Protein AF-A0A3M2GE89-F1 (afdb_monomer)

Nearest PDB structures (foldseek):
  7fh6-assembly1_A  TM=8.904E-01  e=8.693E-21  Cylindrospermum licheniforme UTEX B 2014
  7fh7-assembly1_A  TM=8.681E-01  e=4.594E-21  Cylindrospermum licheniforme UTEX B 2014
  7fh8-assembly1_A  TM=8.680E-01  e=1.566E-20  Cylindrospermum licheniforme UTEX B 2014
  7roo-assembly1_A  TM=8.816E-01  e=4.402E-19  Cylindrospermum licheniforme UTEX B 2014
  7ron-assembly1_A  TM=8.781E-01  e=6.846E-19  Cylindrospermum licheniforme UTEX B 2014

Radius of gyration: 25.55 Å; Cα contacts (8 Å, |Δi|>4): 1633; chains: 1; bounding box: 90×55×56 Å

Solvent-accessible surface area (backbone atoms only — not comparable to full-atom values): 26331 Å² total; per-residue (Å²): 119,74,81,54,53,60,58,48,45,51,53,47,48,54,49,46,48,55,54,40,72,73,62,60,84,48,59,68,40,21,20,40,54,48,30,66,31,35,36,41,50,100,89,47,49,34,28,56,34,68,47,98,88,42,38,37,36,38,35,18,32,27,52,30,76,59,48,80,46,32,99,59,22,57,29,67,56,69,61,41,50,70,24,26,19,38,40,39,28,28,42,73,80,41,48,39,75,77,25,14,20,40,51,51,16,59,26,43,18,42,33,43,25,41,36,64,50,100,87,43,36,34,38,40,28,9,30,32,55,23,75,66,42,78,52,33,96,72,24,55,30,73,68,65,72,37,82,15,29,17,39,43,38,32,26,40,76,60,41,41,43,76,80,26,14,20,47,50,60,33,78,22,41,24,35,31,38,18,50,44,72,59,102,73,35,35,38,38,31,12,38,33,48,28,82,66,47,77,53,35,95,72,28,56,27,81,63,71,61,36,67,28,25,12,36,43,40,31,28,37,81,65,37,48,40,79,74,38,18,20,46,50,50,19,64,32,34,18,43,42,28,23,51,37,69,49,101,83,49,29,37,35,37,27,8,22,29,37,23,80,62,42,76,58,32,94,74,24,54,28,78,60,71,61,36,36,52,81,80,45,2,23,16,38,40,38,29,30,40,65,75,40,46,37,78,76,22,12,20,44,52,61,37,62,32,39,17,37,30,48,24,43,40,73,36,94,86,44,36,37,36,38,23,19,38,33,51,32,76,74,43,81,46,32,92,69,21,60,30,60,63,68,64,45,54,69,23,26,28,37,43,37,26,25,40,76,63,36,40,42,77,74,24,15,16,49,51,51,16,55,30,47,27,43,63,33,24,51,41,66,46,94,88,30,40,35,38,38,31,17,19,30,56,28,88,59,44,77,54,33,99,53,18,56,27,84,59,76,55,60,40,28,17,25,38,44,36,32,28,43,75,61,36,46,43,78,76,21,11,17,40,53,52,18,60,29,43,24,40,41,28,28,54,49,78,52,102,87,24,32,35,39,28,22,26,34,52,26,73,58,48,77,53,49,98,65,29,54,28,79,56,63,30,53,66,16,14,26,36,42,36,35,34,35,81,71,44,50,51,43,90,65,38,66,78,66,78,73,52,81,50,72,64,21,53,49,49,53,53,52,58,50,62,69,61,84,68,95,54,84,90,66,29,75,77,69,81,84,54,69,52,72,67,34,56,51,56,54,59,77,73,107

Mean predicted aligned error: 8.49 Å

pLDDT: mean 86.86, std 16.3, range [32.22, 98.88]

Sequence (542 aa):
MLRYQSCALIVAIVLLLQFTAASHAGSMRSTFFGGDGEEWDIALPVEMAIDADGFIYVAGSTNSTNLPTSVTAYDPDFNGGEWDIFLAKFTPDLTQMAAATYLGGSDQDFAYAITIDGAGHVYVTGQTLSADFPVTENSYKNEYSANGDVFITKLDRDLSVVHASTFLGDSGREYASGITWDADYIYLTGNTFSTNFPVTTGAFDEDANGQVDGFVAKLDPDLTQLVQSTFIGGSVYDVPHDLALDAGGNIYLTGQTSSADFPVTAGAYDESYNGGTPFIGDVFVAKMSNDLGALLAATFLGERSDDGAFSVAISGGQGIYITGHTNSFFFPTTDNAYQQGYGGGNQEVFVARFDANLAGLTACTLLGGWDTDLDPDLILTPEADVYVTGGTLSTQFPVTGDGYDPNPNGGYDLFISKFDSLLTTLEASSYFGGSSNESSAAIQVHSQGVYVAGGTMSVNLPTQNRSYDSSLNGATDIFVAKFDAALTRSPYDLNRDGHIDRLDLGLLLIQWNTASENCPECDFNTNGRIDIQDVQMLIEQL

Structure (mmCIF, N/CA/C/O backbone):
data_AF-A0A3M2GE89-F1
#
_entry.id   AF-A0A3M2GE89-F1
#
loop_
_atom_site.group_PDB
_atom_site.id
_atom_site.type_symbol
_atom_site.label_atom_id
_atom_site.label_alt_id
_atom_site.label_comp_id
_atom_site.label_asym_id
_atom_site.label_entity_id
_atom_site.label_seq_id
_atom_site.pdbx_PDB_ins_code
_atom_site.Cartn_x
_atom_site.Cartn_y
_atom_site.Cartn_z
_atom_site.occupancy
_atom_site.B_iso_or_equiv
_atom_site.auth_seq_id
_atom_site.auth_comp_id
_atom_site.auth_asym_id
_atom_site.auth_atom_id
_atom_site.pdbx_PDB_model_num
ATOM 1 N N . MET A 1 1 ? 52.970 -34.747 -0.769 1.00 32.22 1 MET A N 1
ATOM 2 C CA . MET A 1 1 ? 51.535 -34.836 -0.421 1.00 32.22 1 MET A CA 1
ATOM 3 C C . MET A 1 1 ? 51.059 -33.631 0.385 1.00 32.22 1 MET A C 1
ATOM 5 O O . MET A 1 1 ? 50.032 -33.100 0.010 1.00 32.22 1 MET A O 1
ATOM 9 N N . LEU A 1 2 ? 51.817 -33.106 1.362 1.00 32.72 2 LEU A N 1
ATOM 10 C CA . LEU A 1 2 ? 51.493 -31.821 2.021 1.00 32.72 2 LEU A CA 1
ATOM 11 C C . LEU A 1 2 ? 51.591 -30.578 1.097 1.00 32.72 2 LEU A C 1
ATOM 13 O O . LEU A 1 2 ? 50.804 -29.658 1.248 1.00 32.72 2 LEU A O 1
ATOM 17 N N . ARG A 1 3 ? 52.459 -30.601 0.066 1.00 37.41 3 ARG A N 1
ATOM 18 C CA . ARG A 1 3 ? 52.603 -29.544 -0.971 1.00 37.41 3 ARG A CA 1
ATOM 19 C C . ARG A 1 3 ? 51.342 -29.214 -1.783 1.00 37.41 3 ARG A C 1
ATOM 21 O O . ARG A 1 3 ? 51.250 -28.127 -2.329 1.00 37.41 3 ARG A O 1
ATOM 28 N N . TYR A 1 4 ? 50.404 -30.153 -1.899 1.00 39.53 4 TYR A N 1
ATOM 29 C CA . TYR A 1 4 ? 49.188 -29.961 -2.695 1.00 39.53 4 TYR A CA 1
ATOM 30 C C . TYR A 1 4 ? 47.987 -29.554 -1.846 1.00 39.53 4 TYR A C 1
ATOM 32 O O . TYR A 1 4 ? 47.024 -29.053 -2.402 1.00 39.53 4 TYR A O 1
ATOM 40 N N . GLN A 1 5 ? 48.020 -29.739 -0.522 1.00 38.44 5 GLN A N 1
ATOM 41 C CA . GLN A 1 5 ? 46.849 -29.459 0.308 1.00 38.44 5 GLN A CA 1
ATOM 42 C C . GLN A 1 5 ? 46.690 -27.972 0.627 1.00 38.44 5 GLN A C 1
ATOM 44 O O . GLN A 1 5 ? 45.563 -27.506 0.622 1.00 38.44 5 GLN A O 1
ATOM 49 N N . SER A 1 6 ? 47.773 -27.208 0.804 1.00 40.97 6 SER A N 1
ATOM 50 C CA . SER A 1 6 ? 47.673 -25.776 1.139 1.00 40.97 6 SER A CA 1
ATOM 51 C C . SER A 1 6 ? 47.403 -24.883 -0.081 1.00 40.97 6 SER A C 1
ATOM 53 O O . SER A 1 6 ? 46.527 -24.032 -0.021 1.00 40.97 6 SER A O 1
ATOM 55 N N . CYS A 1 7 ? 48.063 -25.119 -1.225 1.00 42.75 7 CYS A N 1
ATOM 56 C CA . CYS A 1 7 ? 47.761 -24.394 -2.472 1.00 42.75 7 CYS A CA 1
ATOM 57 C C . CYS A 1 7 ? 46.400 -24.790 -3.067 1.00 42.75 7 CYS A C 1
ATOM 59 O O . CYS A 1 7 ? 45.688 -23.929 -3.574 1.00 42.75 7 CYS A O 1
ATOM 61 N N . ALA A 1 8 ? 45.991 -26.064 -2.965 1.00 43.44 8 ALA A N 1
ATOM 62 C CA . ALA A 1 8 ? 44.643 -26.461 -3.370 1.00 43.44 8 ALA A CA 1
ATOM 63 C C . ALA A 1 8 ? 43.572 -25.935 -2.411 1.00 43.44 8 ALA A C 1
ATOM 65 O O . ALA A 1 8 ? 42.462 -25.715 -2.863 1.00 43.44 8 ALA A O 1
ATOM 66 N N . LEU A 1 9 ? 43.881 -25.692 -1.130 1.00 45.41 9 LEU A N 1
ATOM 67 C CA . LEU A 1 9 ? 42.964 -25.022 -0.203 1.00 45.41 9 LEU A CA 1
ATOM 68 C C . LEU A 1 9 ? 42.794 -23.541 -0.569 1.00 45.41 9 LEU A C 1
ATOM 70 O O . LEU A 1 9 ? 41.675 -23.056 -0.553 1.00 45.41 9 LEU A O 1
ATOM 74 N N . ILE A 1 10 ? 43.865 -22.848 -0.972 1.00 49.41 10 ILE A N 1
ATOM 75 C CA . ILE A 1 10 ? 43.812 -21.448 -1.434 1.00 49.41 10 ILE A CA 1
ATOM 76 C C . ILE A 1 10 ? 43.021 -21.337 -2.742 1.00 49.41 10 ILE A C 1
ATOM 78 O O . ILE A 1 10 ? 42.088 -20.547 -2.830 1.00 49.41 10 ILE A O 1
ATOM 82 N N . VAL A 1 11 ? 43.328 -22.178 -3.734 1.00 50.56 11 VAL A N 1
ATOM 83 C CA . VAL A 1 11 ? 42.590 -22.221 -5.006 1.00 50.56 11 VAL A CA 1
ATOM 84 C C . VAL A 1 11 ? 41.150 -22.688 -4.790 1.00 50.56 11 VAL A C 1
ATOM 86 O O . VAL A 1 11 ? 40.252 -22.141 -5.412 1.00 50.56 11 VAL A O 1
ATOM 89 N N . ALA A 1 12 ? 40.892 -23.628 -3.874 1.00 47.47 12 ALA A N 1
ATOM 90 C CA . ALA A 1 12 ? 39.538 -24.054 -3.531 1.00 47.47 12 ALA A CA 1
ATOM 91 C C . ALA A 1 12 ? 38.764 -23.005 -2.734 1.00 47.47 12 ALA A C 1
ATOM 93 O O . ALA A 1 12 ? 37.562 -22.958 -2.910 1.00 47.47 12 ALA A O 1
ATOM 94 N N . ILE A 1 13 ? 39.399 -22.171 -1.903 1.00 50.00 13 ILE A N 1
ATOM 95 C CA . ILE A 1 13 ? 38.745 -21.060 -1.192 1.00 50.00 13 ILE A CA 1
ATOM 96 C C . ILE A 1 13 ? 38.470 -19.908 -2.156 1.00 50.00 13 ILE A C 1
ATOM 98 O O . ILE A 1 13 ? 37.375 -19.372 -2.128 1.00 50.00 13 ILE A O 1
ATOM 102 N N . VAL A 1 14 ? 39.398 -19.565 -3.053 1.00 51.03 14 VAL A N 1
ATOM 103 C CA . VAL A 1 14 ? 39.175 -18.542 -4.091 1.00 51.03 14 VAL A CA 1
ATOM 104 C C . VAL A 1 14 ? 38.128 -19.007 -5.105 1.00 51.03 14 VAL A C 1
ATOM 106 O O . VAL A 1 14 ? 37.249 -18.230 -5.459 1.00 51.03 14 VAL A O 1
ATOM 109 N N . LEU A 1 15 ? 38.150 -20.279 -5.520 1.00 47.47 15 LEU A N 1
ATOM 110 C CA . LEU A 1 15 ? 37.096 -20.863 -6.354 1.00 47.47 15 LEU A CA 1
ATOM 111 C C . LEU A 1 15 ? 35.786 -21.018 -5.582 1.00 47.47 15 LEU A C 1
ATOM 113 O O . LEU A 1 15 ? 34.753 -20.717 -6.161 1.00 47.47 15 LEU A O 1
ATOM 117 N N . LEU A 1 16 ? 35.787 -21.423 -4.302 1.00 45.28 16 LEU A N 1
ATOM 118 C CA . LEU A 1 16 ? 34.569 -21.420 -3.484 1.00 45.28 16 LEU A CA 1
ATOM 119 C C . LEU A 1 16 ? 34.024 -20.003 -3.381 1.00 45.28 16 LEU A C 1
ATOM 121 O O . LEU A 1 16 ? 32.835 -19.861 -3.541 1.00 45.28 16 LEU A O 1
ATOM 125 N N . LEU A 1 17 ? 34.852 -18.981 -3.166 1.00 45.59 17 LEU A N 1
ATOM 126 C CA . LEU A 1 17 ? 34.428 -17.586 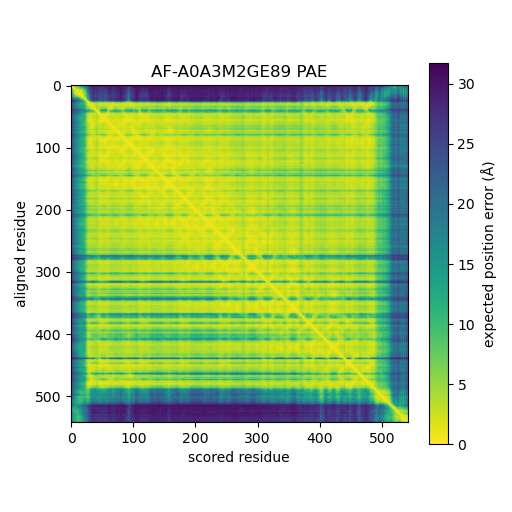-3.037 1.00 45.59 17 LEU A CA 1
ATOM 127 C C . LEU A 1 17 ? 33.963 -16.989 -4.367 1.00 45.59 17 LEU A C 1
ATOM 129 O O . LEU A 1 17 ? 33.016 -16.219 -4.372 1.00 45.59 17 LEU A O 1
ATOM 133 N N . GLN A 1 18 ? 34.551 -17.371 -5.504 1.00 45.62 18 GLN A N 1
ATOM 134 C CA . GLN A 1 18 ? 34.033 -17.005 -6.828 1.00 45.62 18 GLN A CA 1
ATOM 135 C C . GLN A 1 18 ? 32.722 -17.734 -7.155 1.00 45.62 18 GLN A C 1
ATOM 137 O O . GLN A 1 18 ? 31.816 -17.132 -7.728 1.00 45.62 18 GLN A O 1
ATOM 142 N N . PHE A 1 19 ? 32.590 -19.009 -6.771 1.00 42.53 19 PHE A N 1
ATOM 143 C CA . PHE A 1 19 ? 31.347 -19.768 -6.932 1.00 42.53 19 PHE A CA 1
ATOM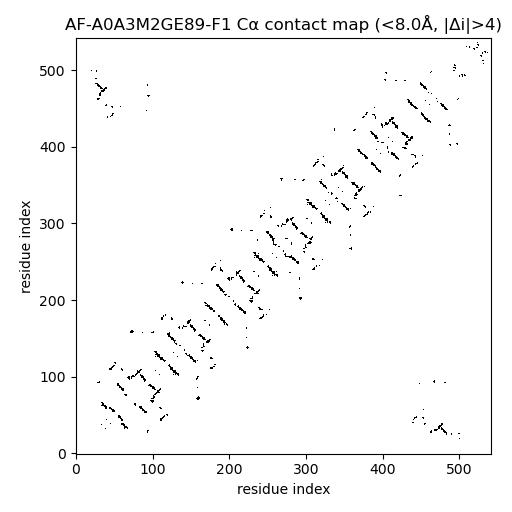 144 C C . PHE A 1 19 ? 30.262 -19.330 -5.944 1.00 42.53 19 PHE A C 1
ATOM 146 O O . PHE A 1 19 ? 29.094 -19.329 -6.314 1.00 42.53 19 PHE A O 1
ATOM 153 N N . THR A 1 20 ? 30.624 -18.922 -4.727 1.00 42.16 20 THR A N 1
ATOM 154 C CA . THR A 1 20 ? 29.681 -18.457 -3.710 1.00 42.16 20 THR A CA 1
ATOM 155 C C . THR A 1 20 ? 29.307 -17.000 -3.946 1.00 42.16 20 THR A C 1
ATOM 157 O O . THR A 1 20 ? 28.127 -16.692 -3.893 1.00 42.16 20 THR A O 1
ATOM 160 N N . ALA A 1 21 ? 30.220 -16.116 -4.365 1.00 39.28 21 ALA A N 1
ATOM 161 C CA . ALA A 1 21 ? 29.870 -14.783 -4.879 1.00 39.28 21 ALA A CA 1
ATOM 162 C C . ALA A 1 21 ? 28.909 -14.853 -6.083 1.00 39.28 21 ALA A C 1
ATOM 164 O O . ALA A 1 21 ? 28.060 -13.983 -6.242 1.00 39.28 21 ALA A O 1
ATOM 165 N N . ALA A 1 22 ? 28.976 -15.918 -6.890 1.00 37.97 22 ALA A N 1
ATOM 166 C CA . ALA A 1 22 ? 27.999 -16.189 -7.944 1.00 37.97 22 ALA A CA 1
ATOM 167 C C . ALA A 1 22 ? 26.684 -16.833 -7.444 1.00 37.97 22 ALA A C 1
ATOM 169 O O . ALA A 1 22 ? 25.723 -16.885 -8.210 1.00 37.97 22 ALA A O 1
ATOM 170 N N . SER A 1 23 ? 26.620 -17.323 -6.198 1.00 38.44 23 SER A N 1
ATOM 171 C CA . SER A 1 23 ? 25.487 -18.082 -5.645 1.00 38.44 23 SER A CA 1
ATOM 172 C C . SER A 1 23 ? 24.908 -17.542 -4.326 1.00 38.44 23 SER A C 1
ATOM 174 O O . SER A 1 23 ? 24.133 -18.255 -3.687 1.00 38.44 23 SER A O 1
ATOM 176 N N . HIS A 1 24 ? 25.266 -16.338 -3.868 1.00 45.66 24 HIS A N 1
ATOM 177 C CA . HIS A 1 24 ? 24.764 -15.828 -2.588 1.00 45.66 24 HIS A CA 1
ATOM 178 C C . HIS A 1 24 ? 23.364 -15.218 -2.718 1.00 45.66 24 HIS A C 1
ATOM 180 O O . HIS A 1 24 ? 23.160 -14.165 -3.318 1.00 45.66 24 HIS A O 1
ATOM 186 N N . ALA A 1 25 ? 22.422 -15.883 -2.052 1.00 39.12 25 ALA A N 1
ATOM 187 C CA . ALA A 1 25 ? 21.067 -15.440 -1.738 1.00 39.12 25 ALA A CA 1
ATOM 188 C C . ALA A 1 25 ? 21.011 -14.430 -0.562 1.00 39.12 25 ALA A C 1
ATOM 190 O O . ALA A 1 25 ? 19.998 -14.351 0.118 1.00 39.12 25 ALA A O 1
ATOM 191 N N . GLY A 1 26 ? 22.102 -13.698 -0.301 1.00 47.75 26 GLY A N 1
ATOM 192 C CA . GLY A 1 26 ? 22.263 -12.789 0.849 1.00 47.75 26 GLY A CA 1
ATOM 193 C C . GLY A 1 26 ? 22.899 -11.449 0.476 1.00 47.75 26 GLY A C 1
ATOM 194 O O . GLY A 1 26 ? 23.694 -10.906 1.231 1.00 47.75 26 GLY A O 1
ATOM 195 N N . SER A 1 27 ? 22.643 -10.970 -0.741 1.00 63.44 27 SER A N 1
ATOM 196 C CA . SER A 1 27 ? 23.017 -9.622 -1.168 1.00 63.44 27 SER A CA 1
ATOM 197 C C . SER A 1 27 ? 21.734 -8.854 -1.397 1.00 63.44 27 SER A C 1
ATOM 199 O O . SER A 1 27 ? 20.874 -9.349 -2.134 1.00 63.44 27 SER A O 1
ATOM 201 N N . MET A 1 28 ? 21.646 -7.654 -0.824 1.00 78.31 28 MET A N 1
ATOM 202 C CA . MET A 1 28 ? 20.650 -6.677 -1.241 1.00 78.31 28 MET A CA 1
ATOM 203 C C . MET A 1 28 ? 20.738 -6.514 -2.764 1.00 78.31 28 MET A C 1
ATOM 205 O O . MET A 1 28 ? 21.836 -6.603 -3.339 1.00 78.31 28 MET A O 1
ATOM 209 N N . ARG A 1 29 ? 19.580 -6.387 -3.415 1.00 85.56 29 ARG A N 1
ATOM 210 C CA . ARG A 1 29 ? 19.465 -6.078 -4.834 1.00 85.56 29 ARG A CA 1
ATOM 211 C C . ARG A 1 29 ? 18.552 -4.898 -5.074 1.00 85.56 29 ARG A C 1
ATOM 213 O O . ARG A 1 29 ? 17.561 -4.801 -4.376 1.00 85.56 29 ARG A O 1
ATOM 220 N N . SER A 1 30 ? 18.812 -4.072 -6.075 1.00 90.69 30 SER A N 1
ATOM 221 C CA . SER A 1 30 ? 17.819 -3.104 -6.534 1.00 90.69 30 SER A CA 1
ATOM 222 C C . SER A 1 30 ? 17.897 -2.856 -8.037 1.00 90.69 30 SER A C 1
ATOM 224 O O . SER A 1 30 ? 18.906 -3.169 -8.673 1.00 90.69 30 SER A O 1
ATOM 226 N N . THR A 1 31 ? 16.812 -2.343 -8.606 1.00 94.12 31 THR A N 1
ATOM 227 C CA . THR A 1 31 ? 16.700 -1.943 -10.010 1.00 94.12 31 THR A CA 1
ATOM 228 C C . THR A 1 31 ? 15.836 -0.700 -10.134 1.00 94.12 31 THR A C 1
ATOM 230 O O . THR A 1 31 ? 14.915 -0.534 -9.340 1.00 94.12 31 THR A O 1
ATOM 233 N N . PHE A 1 32 ? 16.097 0.113 -11.155 1.00 95.44 32 PHE A N 1
ATOM 234 C CA . PHE A 1 32 ? 15.198 1.186 -11.587 1.00 95.44 32 PHE A CA 1
ATOM 235 C C . PHE A 1 32 ? 14.132 0.660 -12.557 1.00 95.44 32 PHE A C 1
ATOM 237 O O . PHE A 1 32 ? 14.298 -0.418 -13.147 1.00 95.44 32 PHE A O 1
ATOM 244 N N . PHE A 1 33 ? 13.061 1.431 -12.728 1.00 95.56 33 PHE A N 1
ATOM 245 C CA . PHE A 1 33 ? 12.126 1.344 -13.845 1.00 95.56 33 PHE A CA 1
ATOM 246 C C . PHE A 1 33 ? 11.490 2.720 -14.086 1.00 95.56 33 PHE A C 1
ATOM 248 O O . PHE A 1 33 ? 10.869 3.278 -13.185 1.00 95.56 33 PHE A O 1
ATOM 255 N N . GLY A 1 34 ? 11.650 3.246 -15.299 1.00 94.56 34 GLY A N 1
ATOM 256 C CA . GLY A 1 34 ? 11.161 4.569 -15.677 1.00 94.56 34 GLY A CA 1
ATOM 257 C C . GLY A 1 34 ? 11.443 4.924 -17.137 1.00 94.56 34 GLY A C 1
ATOM 258 O O . GLY A 1 34 ? 11.989 4.105 -17.888 1.00 94.56 34 GLY A O 1
ATOM 259 N N . GLY A 1 35 ? 10.989 6.108 -17.545 1.00 94.12 35 GLY A N 1
ATOM 260 C CA . GLY A 1 35 ? 10.892 6.583 -18.925 1.00 94.12 35 GLY A CA 1
ATOM 261 C C . GLY A 1 35 ? 11.748 7.815 -19.216 1.00 94.12 35 GLY A C 1
ATOM 262 O O . GLY A 1 35 ? 12.967 7.738 -19.239 1.00 94.12 35 GLY A O 1
ATOM 263 N N . ASP A 1 36 ? 11.157 8.930 -19.631 1.00 92.25 36 ASP A N 1
ATOM 264 C CA . ASP A 1 36 ? 11.840 10.230 -19.743 1.00 92.25 36 ASP A CA 1
ATOM 265 C C . ASP A 1 36 ? 11.191 11.330 -18.897 1.00 92.25 36 ASP A C 1
ATOM 267 O O . ASP A 1 36 ? 11.749 12.428 -18.779 1.00 92.25 36 ASP A O 1
ATOM 271 N N . GLY A 1 37 ? 10.033 11.023 -18.325 1.00 91.88 37 GLY A N 1
ATOM 272 C CA . GLY A 1 37 ? 9.232 11.863 -17.462 1.00 91.88 37 GLY A CA 1
ATOM 273 C C . GLY A 1 37 ? 9.438 11.543 -15.983 1.00 91.88 37 GLY A C 1
ATOM 274 O O . GLY A 1 37 ? 10.569 11.440 -15.498 1.00 91.88 37 GLY A O 1
ATOM 275 N N . GLU A 1 38 ? 8.320 11.498 -15.273 1.00 91.00 38 GLU A N 1
ATOM 276 C CA . GLU A 1 38 ? 8.208 11.211 -13.851 1.00 91.00 38 GLU A CA 1
ATOM 277 C C . GLU A 1 38 ? 7.330 9.970 -13.664 1.00 91.00 38 GLU A C 1
ATOM 279 O O . GLU A 1 38 ? 6.204 9.914 -14.165 1.00 91.00 38 GLU A O 1
ATOM 284 N N . GLU A 1 39 ? 7.840 8.993 -12.918 1.00 89.12 39 GLU A N 1
ATOM 285 C CA . GLU A 1 39 ? 7.106 7.801 -12.456 1.00 89.12 39 GLU A CA 1
ATOM 286 C C . GLU A 1 39 ? 6.792 7.862 -10.957 1.00 89.12 39 GLU A C 1
ATOM 288 O O . GLU A 1 39 ? 6.277 6.908 -10.371 1.00 89.12 39 GLU A O 1
ATOM 293 N N . TRP A 1 40 ? 7.149 8.978 -10.322 1.00 79.44 40 TRP A N 1
ATOM 294 C CA . TRP A 1 40 ? 6.923 9.215 -8.909 1.00 79.44 40 TRP A CA 1
ATOM 295 C C . TRP A 1 40 ? 6.745 10.704 -8.604 1.00 79.44 40 TRP A C 1
ATOM 297 O O . TRP A 1 40 ? 7.541 11.540 -9.042 1.00 79.44 40 TRP A O 1
ATOM 307 N N . ASP A 1 41 ? 5.740 10.984 -7.775 1.00 72.81 41 ASP A N 1
ATOM 308 C CA . ASP A 1 41 ? 5.511 12.228 -7.039 1.00 72.81 41 ASP A CA 1
ATOM 309 C C . ASP A 1 41 ? 5.252 11.832 -5.573 1.00 72.81 41 ASP A C 1
ATOM 311 O O . ASP A 1 41 ? 4.681 10.778 -5.306 1.00 72.81 41 ASP A O 1
ATOM 315 N N . ILE A 1 42 ? 5.633 12.670 -4.608 1.00 63.88 42 ILE A N 1
ATOM 316 C CA . ILE A 1 42 ? 5.380 12.428 -3.178 1.00 63.88 42 ILE A CA 1
ATOM 317 C C . ILE A 1 42 ? 3.888 12.220 -2.855 1.00 63.88 42 ILE A C 1
ATOM 319 O O . ILE A 1 42 ? 3.556 11.601 -1.851 1.00 63.88 42 ILE A O 1
ATOM 323 N N . ALA A 1 43 ? 2.981 12.730 -3.693 1.00 67.75 43 ALA A N 1
ATOM 324 C CA . ALA A 1 43 ? 1.540 12.527 -3.558 1.00 67.75 43 ALA A CA 1
ATOM 325 C C . ALA A 1 43 ? 1.004 11.268 -4.275 1.00 67.75 43 ALA A C 1
ATOM 327 O O . ALA A 1 43 ? -0.192 10.984 -4.168 1.00 67.75 43 ALA A O 1
ATOM 328 N N . LEU A 1 44 ? 1.843 10.543 -5.022 1.00 78.75 44 LEU A N 1
ATOM 329 C CA . LEU A 1 44 ? 1.466 9.389 -5.841 1.00 78.75 44 LEU A CA 1
ATOM 330 C C . LEU A 1 44 ? 2.259 8.148 -5.393 1.00 78.75 44 LEU A C 1
ATOM 332 O O . LEU A 1 44 ? 3.461 8.061 -5.654 1.00 78.75 44 LEU A O 1
ATOM 336 N N . PRO A 1 45 ? 1.614 7.186 -4.710 1.00 84.44 45 PRO A N 1
ATOM 337 C CA . PRO A 1 45 ? 2.308 6.031 -4.165 1.00 84.44 45 PRO A CA 1
ATOM 338 C C . PRO A 1 45 ? 2.738 5.050 -5.261 1.00 84.44 45 PRO A C 1
ATOM 340 O O . PRO A 1 45 ? 2.118 4.946 -6.323 1.00 84.44 45 PRO A O 1
ATOM 343 N N . VAL A 1 46 ? 3.792 4.294 -4.959 1.00 90.94 46 VAL A N 1
ATOM 344 C CA . VAL A 1 46 ? 4.184 3.096 -5.703 1.00 90.94 46 VAL A CA 1
ATOM 345 C C . VAL A 1 46 ? 3.794 1.892 -4.866 1.00 90.94 46 VAL A C 1
ATOM 347 O O . VAL A 1 46 ? 4.321 1.695 -3.775 1.00 90.94 46 VAL A O 1
ATOM 350 N N . GLU A 1 47 ? 2.900 1.071 -5.400 1.00 94.88 47 GLU A N 1
ATOM 351 C CA . GLU A 1 47 ? 2.356 -0.086 -4.697 1.00 94.88 47 GLU A CA 1
ATOM 352 C C . GLU A 1 47 ? 2.877 -1.391 -5.274 1.00 94.88 47 GLU A C 1
ATOM 354 O O . GLU A 1 47 ? 3.211 -1.476 -6.460 1.00 94.88 47 GLU A O 1
ATOM 359 N N . MET A 1 48 ? 2.949 -2.430 -4.441 1.00 96.69 48 MET A N 1
ATOM 360 C CA . MET A 1 48 ? 3.570 -3.696 -4.819 1.00 96.69 48 MET A CA 1
ATOM 361 C C . MET A 1 48 ? 2.808 -4.916 -4.308 1.00 96.69 48 MET A C 1
ATOM 363 O O . MET A 1 48 ? 2.401 -4.986 -3.154 1.00 96.69 48 MET A O 1
ATOM 367 N N . ALA A 1 49 ? 2.737 -5.949 -5.146 1.00 97.62 49 ALA A N 1
ATOM 368 C CA . ALA A 1 49 ? 2.280 -7.279 -4.767 1.00 97.62 49 ALA A CA 1
ATOM 369 C C . ALA A 1 49 ? 3.241 -8.359 -5.285 1.00 97.62 49 ALA A C 1
ATOM 371 O O . ALA A 1 49 ? 3.888 -8.200 -6.323 1.00 97.62 49 ALA A O 1
ATOM 372 N N . ILE A 1 50 ? 3.333 -9.483 -4.570 1.00 97.25 50 ILE A N 1
ATOM 373 C CA . ILE A 1 50 ? 4.175 -10.622 -4.957 1.00 97.25 50 ILE A CA 1
ATOM 374 C C . ILE A 1 50 ? 3.305 -11.858 -5.160 1.00 97.25 50 ILE A C 1
ATOM 376 O O . ILE A 1 50 ? 2.516 -12.226 -4.291 1.00 97.25 50 ILE A O 1
ATOM 380 N N . ASP A 1 51 ? 3.462 -12.520 -6.307 1.00 96.38 51 ASP A N 1
ATOM 381 C CA . ASP A 1 51 ? 2.755 -13.771 -6.572 1.00 96.38 51 ASP A CA 1
ATOM 382 C C . ASP A 1 51 ? 3.428 -14.988 -5.915 1.00 96.38 51 ASP A C 1
ATOM 384 O O . ASP A 1 51 ? 4.551 -14.933 -5.415 1.00 96.38 51 ASP A O 1
ATOM 388 N N . ALA A 1 52 ? 2.744 -16.133 -5.934 1.00 93.94 52 ALA A N 1
ATOM 389 C CA . ALA A 1 52 ? 3.221 -17.354 -5.282 1.00 93.94 52 ALA A CA 1
ATOM 390 C C . ALA A 1 52 ? 4.551 -17.911 -5.840 1.00 93.94 52 ALA A C 1
ATOM 392 O O . ALA A 1 52 ? 5.191 -18.720 -5.167 1.00 93.94 52 ALA A O 1
ATOM 393 N N . ASP A 1 53 ? 4.973 -17.508 -7.047 1.00 94.75 53 ASP A N 1
ATOM 394 C CA . ASP A 1 53 ? 6.275 -17.896 -7.610 1.00 94.75 53 ASP A CA 1
ATOM 395 C C . ASP A 1 53 ? 7.370 -16.846 -7.332 1.00 94.75 53 ASP A C 1
ATOM 397 O O . ASP A 1 53 ? 8.527 -17.030 -7.725 1.00 94.75 53 ASP A O 1
ATOM 401 N N . GLY A 1 54 ? 7.023 -15.764 -6.631 1.00 95.44 54 GLY A N 1
ATOM 402 C CA . GLY A 1 54 ? 7.918 -14.685 -6.238 1.00 95.44 54 GLY A CA 1
ATOM 403 C C . GLY A 1 54 ? 8.082 -13.581 -7.281 1.00 95.44 54 GLY A C 1
ATOM 404 O O . GLY A 1 54 ? 8.985 -12.759 -7.123 1.00 95.44 54 GLY A O 1
ATOM 405 N N . PHE A 1 55 ? 7.290 -13.555 -8.361 1.00 97.62 55 PHE A N 1
ATOM 406 C CA . PHE A 1 55 ? 7.333 -12.409 -9.274 1.00 97.62 55 PHE A CA 1
ATOM 407 C C . PHE A 1 55 ? 6.729 -11.193 -8.589 1.00 97.62 55 PHE A C 1
ATOM 409 O O . PHE A 1 55 ? 5.704 -11.294 -7.914 1.00 97.62 55 PHE A O 1
ATOM 416 N N . ILE A 1 56 ? 7.379 -10.057 -8.798 1.00 98.19 56 ILE A N 1
ATOM 417 C CA . ILE A 1 56 ? 7.024 -8.794 -8.165 1.00 98.19 56 ILE A CA 1
ATOM 418 C C . ILE A 1 56 ? 6.258 -7.955 -9.168 1.00 98.19 56 ILE A C 1
ATOM 420 O O . ILE A 1 56 ? 6.754 -7.754 -10.272 1.00 98.19 56 ILE A O 1
ATOM 424 N N . TYR A 1 57 ? 5.086 -7.470 -8.786 1.00 98.56 57 TYR A N 1
ATOM 425 C CA . TYR A 1 57 ? 4.264 -6.566 -9.576 1.00 98.56 57 TYR A CA 1
ATOM 426 C C . TYR A 1 57 ? 4.250 -5.236 -8.862 1.00 98.56 57 TYR A C 1
ATOM 428 O O . TYR A 1 57 ? 3.976 -5.196 -7.666 1.00 98.56 57 TYR A O 1
ATOM 436 N N . VAL A 1 58 ? 4.539 -4.177 -9.598 1.00 98.00 58 VAL A N 1
ATOM 437 C CA . VAL A 1 58 ? 4.451 -2.806 -9.116 1.00 98.00 58 VAL A CA 1
ATOM 438 C C . VAL A 1 58 ? 3.442 -2.049 -9.956 1.00 98.00 58 VAL A C 1
ATOM 440 O O . VAL A 1 58 ? 3.370 -2.260 -11.172 1.00 98.00 58 VAL A O 1
ATOM 443 N N . ALA A 1 59 ? 2.667 -1.194 -9.305 1.00 97.44 59 ALA A N 1
ATOM 444 C CA . ALA A 1 59 ? 1.769 -0.254 -9.948 1.00 97.44 59 ALA A CA 1
ATOM 445 C C . ALA A 1 59 ? 2.054 1.155 -9.433 1.00 97.44 59 ALA A C 1
ATOM 447 O O . ALA A 1 59 ? 2.338 1.352 -8.253 1.00 97.44 59 ALA A O 1
ATOM 448 N N . GLY A 1 60 ? 1.969 2.122 -10.332 1.00 95.56 60 GLY A N 1
ATOM 449 C CA . GLY A 1 60 ? 2.153 3.532 -10.026 1.00 95.56 60 GLY A CA 1
ATOM 450 C C . GLY A 1 60 ? 1.570 4.388 -11.137 1.00 95.56 60 GLY A C 1
ATOM 451 O O . GLY A 1 60 ? 0.918 3.877 -12.051 1.00 95.56 60 GLY A O 1
ATOM 452 N N . SER A 1 61 ? 1.812 5.690 -11.054 1.00 95.19 61 SER A N 1
ATOM 453 C CA . SER A 1 61 ? 1.349 6.658 -12.049 1.00 95.19 61 SER A CA 1
ATOM 454 C C . SER A 1 61 ? 2.556 7.288 -12.739 1.00 95.19 61 SER A C 1
ATOM 456 O O . SER A 1 61 ? 3.585 7.509 -12.106 1.00 95.19 61 SER A O 1
ATOM 458 N N . THR A 1 62 ? 2.455 7.555 -14.033 1.00 95.56 62 THR A N 1
ATOM 459 C CA . THR A 1 62 ? 3.560 8.039 -14.865 1.00 95.56 62 THR A CA 1
ATOM 460 C C . THR A 1 62 ? 3.089 9.120 -15.826 1.00 95.56 62 THR A C 1
ATOM 462 O O . THR A 1 62 ? 1.979 9.045 -16.349 1.00 95.56 62 THR A O 1
ATOM 465 N N . ASN A 1 63 ? 3.942 10.105 -16.095 1.00 95.00 63 ASN A N 1
ATOM 466 C CA . ASN A 1 63 ? 3.770 11.032 -17.217 1.00 95.00 63 ASN A CA 1
ATOM 467 C C . ASN A 1 63 ? 4.740 10.743 -18.381 1.00 95.00 63 ASN A C 1
ATOM 469 O O . ASN A 1 63 ? 4.754 11.462 -19.387 1.00 95.00 63 ASN A O 1
ATOM 473 N N . SER A 1 64 ? 5.550 9.684 -18.263 1.00 95.81 64 SER A N 1
ATOM 474 C CA . SER A 1 64 ? 6.439 9.231 -19.325 1.00 95.81 64 SER A CA 1
ATOM 475 C C . SER A 1 64 ? 5.645 8.665 -20.485 1.00 95.81 64 SER A C 1
ATOM 477 O O . SER A 1 64 ? 4.772 7.814 -20.329 1.00 95.81 64 SER A O 1
ATOM 479 N N . THR A 1 65 ? 6.042 9.055 -21.693 1.00 95.19 65 THR A N 1
ATOM 480 C CA . THR A 1 65 ? 5.428 8.571 -22.944 1.00 95.19 65 THR A CA 1
ATOM 481 C C . THR A 1 65 ? 6.177 7.392 -23.568 1.00 95.19 65 THR A C 1
ATOM 483 O O . THR A 1 65 ? 5.882 6.972 -24.687 1.00 95.19 65 THR A O 1
ATOM 486 N N . ASN A 1 66 ? 7.204 6.895 -22.881 1.00 95.25 66 ASN A N 1
ATOM 487 C CA . ASN A 1 66 ? 8.208 5.987 -23.421 1.00 95.25 66 ASN A CA 1
ATOM 488 C C . ASN A 1 66 ? 8.669 4.919 -22.409 1.00 95.25 66 ASN A C 1
ATOM 490 O O . ASN A 1 66 ? 9.800 4.436 -22.534 1.00 95.25 66 ASN A O 1
ATOM 494 N N . LEU A 1 67 ? 7.833 4.551 -21.430 1.00 95.94 67 LEU A N 1
ATOM 495 C CA . LEU A 1 67 ? 8.167 3.480 -20.493 1.00 95.94 67 LEU A CA 1
ATOM 496 C C . LEU A 1 67 ? 8.551 2.199 -21.249 1.00 95.94 67 LEU A C 1
ATOM 498 O O . LEU A 1 67 ? 7.976 1.893 -22.302 1.00 95.94 67 LEU A O 1
ATOM 502 N N . PRO A 1 68 ? 9.485 1.395 -20.714 1.00 95.62 68 PRO A N 1
ATOM 503 C CA . PRO A 1 68 ? 9.737 0.067 -21.244 1.00 95.62 68 PRO A CA 1
ATOM 504 C C . PRO A 1 68 ? 8.474 -0.799 -21.120 1.00 95.62 68 PRO A C 1
ATOM 506 O O . PRO A 1 68 ? 8.140 -1.272 -20.039 1.00 95.62 68 PRO A O 1
ATOM 509 N N . THR A 1 69 ? 7.775 -1.037 -22.231 1.00 97.44 69 THR A N 1
ATOM 510 C CA . THR A 1 69 ? 6.603 -1.922 -22.282 1.00 97.44 69 THR A CA 1
ATOM 511 C C . THR A 1 69 ? 6.935 -3.259 -22.932 1.00 97.44 69 THR A C 1
ATOM 513 O O . THR A 1 69 ? 7.890 -3.423 -23.701 1.00 97.44 69 THR A O 1
ATOM 516 N N . SER A 1 70 ? 6.150 -4.276 -22.590 1.00 96.94 70 SER A N 1
ATOM 517 C CA . SER A 1 70 ? 6.299 -5.600 -23.189 1.00 96.94 70 SER A CA 1
ATOM 518 C C . SER A 1 70 ? 5.715 -5.656 -24.591 1.00 96.94 70 SER A C 1
ATOM 520 O O . SER A 1 70 ? 4.726 -5.008 -24.901 1.00 96.94 70 SER A O 1
ATOM 522 N N . VAL A 1 71 ? 6.268 -6.522 -25.445 1.00 96.56 71 VAL A N 1
ATOM 523 C CA . VAL A 1 71 ? 5.742 -6.731 -26.812 1.00 96.56 71 VAL A CA 1
ATOM 524 C C . VAL A 1 71 ? 4.276 -7.188 -26.800 1.00 96.56 71 VAL A C 1
ATOM 526 O O . VAL A 1 71 ? 3.547 -6.963 -27.762 1.00 96.56 71 VAL A O 1
ATOM 529 N N . THR A 1 72 ? 3.863 -7.855 -25.724 1.00 96.88 72 THR A N 1
ATOM 530 C CA . THR A 1 72 ? 2.497 -8.323 -25.482 1.00 96.88 72 THR A CA 1
ATOM 531 C C . THR A 1 72 ? 1.778 -7.494 -24.421 1.00 96.88 72 THR A C 1
ATOM 533 O O . THR A 1 72 ? 0.838 -8.009 -23.833 1.00 96.88 72 THR A O 1
ATOM 536 N N . ALA A 1 73 ? 2.234 -6.273 -24.123 1.00 98.12 73 ALA A N 1
ATOM 537 C CA . ALA A 1 73 ? 1.539 -5.384 -23.196 1.00 98.12 73 ALA A CA 1
ATOM 538 C C . ALA A 1 73 ? 0.064 -5.240 -23.592 1.00 98.12 73 ALA A C 1
ATOM 540 O O . ALA A 1 73 ? -0.251 -5.227 -24.787 1.00 98.12 73 ALA A O 1
ATOM 541 N N . TYR A 1 74 ? -0.816 -5.134 -22.595 1.00 98.62 74 TYR A N 1
ATOM 542 C CA . TYR A 1 74 ? -2.215 -4.782 -22.825 1.00 98.62 74 TYR A CA 1
ATOM 543 C C . TYR A 1 74 ? -2.310 -3.457 -23.591 1.00 98.62 74 TYR A C 1
ATOM 545 O O . TYR A 1 74 ? -2.986 -3.384 -24.618 1.00 98.62 74 TYR A O 1
ATOM 553 N N . ASP A 1 75 ? -1.557 -2.464 -23.124 1.00 98.38 75 ASP A N 1
ATOM 554 C CA . ASP A 1 75 ? -1.386 -1.168 -23.754 1.00 98.38 75 ASP A CA 1
ATOM 555 C C . ASP A 1 75 ? 0.098 -0.759 -23.748 1.00 98.38 75 ASP A C 1
ATOM 557 O O . ASP A 1 75 ? 0.704 -0.605 -22.679 1.00 98.38 75 ASP A O 1
ATOM 561 N N . PRO A 1 76 ? 0.741 -0.648 -24.921 1.00 97.44 76 PRO A N 1
ATOM 562 C CA . PRO A 1 76 ? 2.131 -0.230 -25.004 1.00 97.44 76 PRO A CA 1
ATOM 563 C C . PRO A 1 76 ? 2.318 1.293 -24.954 1.00 97.44 76 PRO A C 1
ATOM 565 O O . PRO A 1 76 ? 3.474 1.716 -24.887 1.00 97.44 76 PRO A O 1
ATOM 568 N N . ASP A 1 77 ? 1.244 2.088 -25.016 1.00 96.81 77 ASP A N 1
ATOM 569 C CA . ASP A 1 77 ? 1.296 3.532 -25.244 1.00 96.81 77 ASP A CA 1
ATOM 570 C C . ASP A 1 77 ? 0.666 4.334 -24.085 1.00 96.81 77 ASP A C 1
ATOM 572 O O . ASP A 1 77 ? -0.263 3.886 -23.421 1.00 96.81 77 ASP A O 1
ATOM 576 N N . PHE A 1 78 ? 1.165 5.555 -23.878 1.00 97.00 78 PHE A N 1
ATOM 577 C CA . PHE A 1 78 ? 0.553 6.561 -23.002 1.00 97.00 78 PHE A CA 1
ATOM 578 C C . PHE A 1 78 ? -0.663 7.197 -23.699 1.00 97.00 78 PHE A C 1
ATOM 580 O O . PHE A 1 78 ? -0.553 7.677 -24.836 1.00 97.00 78 PHE A O 1
ATOM 587 N N . ASN A 1 79 ? -1.813 7.217 -23.031 1.00 96.44 79 ASN A N 1
ATOM 588 C CA . ASN A 1 79 ? -3.126 7.496 -23.611 1.00 96.44 79 ASN A CA 1
ATOM 589 C C . ASN A 1 79 ? -3.569 8.958 -23.519 1.00 96.44 79 ASN A C 1
ATOM 591 O O . ASN A 1 79 ? -4.394 9.399 -24.330 1.00 96.44 79 ASN A O 1
ATOM 595 N N . GLY A 1 80 ? -2.991 9.750 -22.619 1.00 93.50 80 GLY A N 1
ATOM 596 C CA . GLY A 1 80 ? -3.331 11.161 -22.493 1.00 93.50 80 GLY A CA 1
ATOM 597 C C . GLY A 1 80 ? -3.229 11.671 -21.067 1.00 93.50 80 GLY A C 1
ATOM 598 O O . GLY A 1 80 ? -2.495 11.138 -20.253 1.00 93.50 80 GLY A O 1
ATOM 599 N N . GLY A 1 81 ? -3.924 12.773 -20.789 1.00 93.44 81 GLY A N 1
ATOM 600 C CA . GLY A 1 81 ? -3.861 13.395 -19.473 1.00 93.44 81 GLY A CA 1
ATOM 601 C C . GLY A 1 81 ? -2.464 13.882 -19.077 1.00 93.44 81 GLY A C 1
ATOM 602 O O . GLY A 1 81 ? -1.601 14.166 -19.912 1.00 93.44 81 GLY A O 1
ATOM 603 N N . GLU A 1 82 ? -2.296 14.059 -17.769 1.00 93.50 82 GLU A N 1
ATOM 604 C CA . GLU A 1 82 ? -1.003 14.358 -17.143 1.00 93.50 82 GLU A CA 1
ATOM 605 C C . GLU A 1 82 ? -0.339 13.090 -16.603 1.00 93.50 82 GLU A C 1
ATOM 607 O O . GLU A 1 82 ? 0.881 13.014 -16.621 1.00 93.50 82 GLU A O 1
ATOM 612 N N . TRP A 1 83 ? -1.132 12.108 -16.171 1.00 95.69 83 TRP A N 1
ATOM 613 C CA . TRP A 1 83 ? -0.672 10.875 -15.545 1.00 95.69 83 TRP A CA 1
ATOM 614 C C . TRP A 1 83 ? -1.516 9.709 -16.052 1.00 95.69 83 TRP A C 1
ATOM 616 O O . TRP A 1 83 ? -2.739 9.812 -16.017 1.00 95.69 83 TRP A O 1
ATOM 626 N N . ASP A 1 84 ? -0.861 8.632 -16.475 1.00 97.56 84 ASP A N 1
ATOM 627 C CA . ASP A 1 84 ? -1.461 7.318 -16.720 1.00 97.56 84 ASP A CA 1
ATOM 628 C C . ASP A 1 84 ? -0.953 6.327 -15.676 1.00 97.56 84 ASP A C 1
ATOM 630 O O . ASP A 1 84 ? 0.108 6.514 -15.077 1.00 97.56 84 ASP A O 1
ATOM 634 N N . ILE A 1 85 ? -1.652 5.208 -15.511 1.00 98.06 85 ILE A N 1
ATOM 635 C CA . ILE A 1 85 ? -1.162 4.111 -14.681 1.00 98.06 85 ILE A CA 1
ATOM 636 C C . ILE A 1 85 ? -0.142 3.303 -15.479 1.00 98.06 85 ILE A C 1
ATOM 638 O O . ILE A 1 85 ? -0.341 3.007 -16.659 1.00 98.06 85 ILE A O 1
ATOM 642 N N . PHE A 1 86 ? 0.910 2.848 -14.808 1.00 97.94 86 PHE A N 1
ATOM 643 C CA . PHE A 1 86 ? 1.733 1.753 -15.303 1.00 97.94 86 PHE A CA 1
ATOM 644 C C . PHE A 1 86 ? 1.635 0.548 -14.371 1.00 97.94 86 PHE A C 1
ATOM 646 O O . PHE A 1 86 ? 1.478 0.680 -13.157 1.00 97.94 86 PHE A O 1
ATOM 653 N N . LEU A 1 87 ? 1.776 -0.644 -14.947 1.00 98.56 87 LEU A N 1
ATOM 654 C CA . LEU A 1 87 ? 2.075 -1.862 -14.205 1.00 98.56 87 LEU A CA 1
ATOM 655 C C . LEU A 1 87 ? 3.350 -2.476 -14.766 1.00 98.56 87 LEU A C 1
ATOM 657 O O . LEU A 1 87 ? 3.481 -2.614 -15.982 1.00 98.56 87 LEU A O 1
ATOM 661 N N . ALA A 1 88 ? 4.258 -2.902 -13.892 1.00 98.31 88 ALA A N 1
ATOM 662 C CA . ALA A 1 88 ? 5.467 -3.627 -14.268 1.00 98.31 88 ALA A CA 1
ATOM 663 C C . ALA A 1 88 ? 5.642 -4.882 -13.411 1.00 98.31 88 ALA A C 1
ATOM 665 O O . ALA A 1 88 ? 5.318 -4.908 -12.229 1.00 98.31 88 ALA A O 1
ATOM 666 N N . LYS A 1 89 ? 6.165 -5.941 -14.022 1.00 98.44 89 LYS A N 1
ATOM 667 C CA . LYS A 1 89 ? 6.409 -7.246 -13.412 1.00 98.44 89 LYS A CA 1
ATOM 668 C C . LYS A 1 89 ? 7.886 -7.581 -13.517 1.00 98.44 89 LYS A C 1
ATOM 670 O O . LYS A 1 89 ? 8.420 -7.647 -14.623 1.00 98.44 89 LYS A O 1
ATOM 675 N N . PHE A 1 90 ? 8.527 -7.903 -12.403 1.00 98.25 90 PHE A N 1
ATOM 676 C CA . PHE A 1 90 ? 9.942 -8.259 -12.333 1.00 98.25 90 PHE A CA 1
ATOM 677 C C . PHE A 1 90 ? 10.150 -9.706 -11.910 1.00 98.25 90 PHE A C 1
ATOM 679 O O . PHE A 1 90 ? 9.363 -10.290 -11.158 1.00 98.25 90 PHE A O 1
ATOM 686 N N . THR A 1 91 ? 11.250 -10.294 -12.378 1.00 96.88 91 THR A N 1
ATOM 687 C CA . THR A 1 91 ? 11.720 -11.572 -11.845 1.00 96.88 91 THR A CA 1
ATOM 688 C C . THR A 1 91 ? 12.077 -11.432 -10.362 1.00 96.88 91 THR A C 1
ATOM 690 O O . THR A 1 91 ? 12.562 -10.377 -9.946 1.00 96.88 91 THR A O 1
ATOM 693 N N . PRO A 1 92 ? 11.945 -12.504 -9.556 1.00 93.12 92 PRO A N 1
ATOM 694 C CA . PRO A 1 92 ? 12.220 -12.442 -8.118 1.00 93.12 92 PRO A CA 1
ATOM 695 C C . PRO A 1 92 ? 13.642 -12.021 -7.727 1.00 93.12 92 PRO A C 1
ATOM 697 O O . PRO A 1 92 ? 13.947 -11.775 -6.556 1.00 93.12 92 PRO A O 1
ATOM 700 N N . ASP A 1 93 ? 14.558 -12.036 -8.687 1.00 89.94 93 ASP A N 1
ATOM 701 C CA . ASP A 1 93 ? 15.961 -11.696 -8.521 1.00 89.94 93 ASP A CA 1
ATOM 702 C C . ASP A 1 93 ? 16.322 -10.302 -9.066 1.00 89.94 93 ASP A C 1
ATOM 704 O O . ASP A 1 93 ? 17.499 -9.935 -8.997 1.00 89.94 93 ASP A O 1
ATOM 708 N N . LEU A 1 94 ? 15.311 -9.561 -9.549 1.00 93.31 94 LEU A N 1
ATOM 709 C CA . LEU A 1 94 ? 15.350 -8.196 -10.086 1.00 93.31 94 LEU A CA 1
ATOM 710 C C . LEU A 1 94 ? 16.252 -8.009 -11.313 1.00 93.31 94 LEU A C 1
ATOM 712 O O . LEU A 1 94 ? 16.688 -6.900 -11.611 1.00 93.31 94 LEU A O 1
ATOM 716 N N . THR A 1 95 ? 16.550 -9.093 -12.032 1.00 92.69 95 THR A N 1
ATOM 717 C CA . THR A 1 95 ? 17.440 -9.046 -13.203 1.00 92.69 95 THR A CA 1
ATOM 718 C C . THR A 1 95 ? 16.706 -8.799 -14.519 1.00 92.69 95 THR A C 1
ATOM 720 O O . THR A 1 95 ? 17.341 -8.471 -15.522 1.00 92.69 95 THR A O 1
ATOM 723 N N . GLN A 1 96 ? 15.382 -8.981 -14.550 1.00 95.25 96 GLN A N 1
ATOM 724 C CA . GLN A 1 96 ? 14.566 -8.800 -15.748 1.00 95.25 96 GLN A CA 1
ATOM 725 C C . GLN A 1 96 ? 13.198 -8.211 -15.407 1.00 95.25 96 GLN A C 1
ATOM 727 O O . GLN A 1 96 ? 12.532 -8.669 -14.478 1.00 95.25 96 GLN A O 1
ATOM 732 N N . MET A 1 97 ? 12.747 -7.270 -16.234 1.00 97.00 97 MET A N 1
ATOM 733 C CA . MET A 1 97 ? 11.336 -6.933 -16.379 1.00 97.00 97 MET A CA 1
ATOM 734 C C . MET A 1 97 ? 10.679 -7.991 -17.279 1.00 97.00 97 MET A C 1
ATOM 736 O O . MET A 1 97 ? 11.041 -8.147 -18.447 1.00 97.00 97 MET A O 1
ATOM 740 N N . ALA A 1 98 ? 9.760 -8.766 -16.711 1.00 97.75 98 ALA A N 1
ATOM 741 C CA . ALA A 1 98 ? 9.055 -9.859 -17.373 1.00 97.75 98 ALA A CA 1
ATOM 742 C C . ALA A 1 98 ? 7.810 -9.387 -18.137 1.00 97.75 98 ALA A C 1
ATOM 744 O O . ALA A 1 98 ? 7.506 -9.945 -19.190 1.00 97.75 98 ALA A O 1
ATOM 745 N N . ALA A 1 99 ? 7.101 -8.390 -17.604 1.00 98.44 99 ALA A N 1
ATOM 746 C CA . ALA A 1 99 ? 5.955 -7.758 -18.246 1.00 98.44 99 ALA A CA 1
ATOM 747 C C . ALA A 1 99 ? 5.884 -6.273 -17.856 1.00 98.44 99 ALA A C 1
ATOM 749 O O . ALA A 1 99 ? 6.324 -5.925 -16.765 1.00 98.44 99 ALA A O 1
ATOM 750 N N . ALA A 1 100 ? 5.330 -5.417 -18.711 1.00 98.44 100 ALA A N 1
ATOM 751 C CA . ALA A 1 100 ? 4.962 -4.047 -18.358 1.00 98.44 100 ALA A CA 1
ATOM 752 C C . ALA A 1 100 ? 3.964 -3.479 -19.369 1.00 98.44 100 ALA A C 1
ATOM 754 O O . ALA A 1 100 ? 4.060 -3.804 -20.557 1.00 98.44 100 ALA A O 1
ATOM 755 N N . THR A 1 101 ? 3.034 -2.654 -18.895 1.00 98.75 101 THR A N 1
ATOM 756 C CA . THR A 1 101 ? 1.941 -2.054 -19.672 1.00 98.75 101 THR A CA 1
ATOM 757 C C . THR A 1 101 ? 1.544 -0.702 -19.086 1.00 98.75 101 THR A C 1
ATOM 759 O O . THR A 1 101 ? 1.681 -0.497 -17.879 1.00 98.75 101 THR A O 1
ATOM 762 N N . TYR A 1 102 ? 0.995 0.172 -19.925 1.00 98.75 102 TYR A N 1
ATOM 763 C CA . TYR A 1 102 ? 0.163 1.285 -19.480 1.00 98.75 102 TYR A CA 1
ATOM 764 C C . TYR A 1 102 ? -1.270 0.811 -19.198 1.00 98.75 102 TYR A C 1
ATOM 766 O O . TYR A 1 102 ? -1.679 -0.283 -19.615 1.00 98.75 102 TYR A O 1
ATOM 774 N N . LEU A 1 103 ? -2.019 1.633 -18.470 1.00 98.69 103 LEU A N 1
ATOM 775 C CA . LEU A 1 103 ? -3.454 1.524 -18.253 1.00 98.69 103 LEU A CA 1
ATOM 776 C C . LEU A 1 103 ? -4.012 2.938 -18.020 1.00 98.69 103 LEU A C 1
ATOM 778 O O . LEU A 1 103 ? -3.599 3.620 -17.092 1.00 98.69 103 LEU A O 1
ATOM 782 N N . GLY A 1 104 ? -4.960 3.384 -18.835 1.00 98.00 104 GLY A N 1
ATOM 783 C CA . GLY A 1 104 ? -5.499 4.737 -18.710 1.00 98.00 104 GLY A CA 1
ATOM 784 C C . GLY A 1 104 ? -6.399 5.111 -19.876 1.00 98.00 104 GLY A C 1
ATOM 785 O O . GLY A 1 104 ? -6.649 4.297 -20.769 1.00 98.00 104 GLY A O 1
ATOM 786 N N . GLY A 1 105 ? -6.915 6.329 -19.836 1.00 98.00 105 GLY A N 1
ATOM 787 C CA . GLY A 1 105 ? -7.689 6.965 -20.888 1.00 98.00 105 GLY A CA 1
ATOM 788 C C . GLY A 1 105 ? -7.110 8.331 -21.250 1.00 98.00 105 GLY A C 1
ATOM 789 O O . GLY A 1 105 ? -5.905 8.545 -21.261 1.00 98.00 105 GLY A O 1
ATOM 790 N N . SER A 1 106 ? -7.973 9.259 -21.646 1.00 97.50 106 SER A N 1
ATOM 791 C CA . SER A 1 106 ? -7.544 10.546 -22.205 1.00 97.50 106 SER A CA 1
ATOM 792 C C . SER A 1 106 ? -7.262 11.653 -21.176 1.00 97.50 106 SER A C 1
ATOM 794 O O . SER A 1 106 ? -6.753 12.712 -21.567 1.00 97.50 106 SER A O 1
ATOM 796 N N . ASP A 1 107 ? -7.597 11.444 -19.901 1.00 97.50 107 ASP A N 1
ATOM 797 C CA . ASP A 1 107 ? -7.407 12.370 -18.774 1.00 97.50 107 ASP A CA 1
ATOM 798 C C . ASP A 1 107 ? -6.549 11.711 -17.669 1.00 97.50 107 ASP A C 1
ATOM 800 O O . ASP A 1 107 ? -5.884 10.719 -17.922 1.00 97.50 107 ASP A O 1
ATOM 804 N N . GLN A 1 108 ? -6.478 12.292 -16.469 1.00 96.62 108 GLN A N 1
ATOM 805 C CA . GLN A 1 108 ? -5.597 11.798 -15.401 1.00 96.62 108 GLN A CA 1
ATOM 806 C C . GLN A 1 108 ? -6.087 10.490 -14.766 1.00 96.62 108 GLN A C 1
ATOM 808 O O . GLN A 1 108 ? -7.221 10.415 -14.285 1.00 96.62 108 GLN A O 1
ATOM 813 N N . ASP A 1 109 ? -5.189 9.514 -14.664 1.00 97.75 109 ASP A N 1
ATOM 814 C CA . ASP A 1 109 ? -5.426 8.192 -14.101 1.00 97.75 109 ASP A CA 1
ATOM 815 C C . ASP A 1 109 ? -4.319 7.820 -13.104 1.00 97.75 109 ASP A C 1
ATOM 817 O O . ASP A 1 109 ? -3.129 7.867 -13.409 1.00 97.75 109 ASP A O 1
ATOM 821 N N . PHE A 1 110 ? -4.720 7.451 -11.886 1.00 97.00 110 PHE A N 1
ATOM 822 C CA . PHE A 1 110 ? -3.821 7.227 -10.756 1.00 97.00 110 PHE A CA 1
ATOM 823 C C . PHE A 1 110 ? -4.015 5.842 -10.152 1.00 97.00 110 PHE A C 1
ATOM 825 O O . PHE A 1 110 ? -5.132 5.485 -9.772 1.00 97.00 110 PHE A O 1
ATOM 832 N N . ALA A 1 111 ? -2.931 5.082 -9.994 1.00 96.88 111 ALA A N 1
ATOM 833 C CA . ALA A 1 111 ? -2.942 3.836 -9.229 1.00 96.88 111 ALA A CA 1
ATOM 834 C C . ALA A 1 111 ? -2.612 4.107 -7.763 1.00 96.88 111 ALA A C 1
ATOM 836 O O . ALA A 1 111 ? -1.662 4.825 -7.461 1.00 96.88 111 ALA A O 1
ATOM 837 N N . TYR A 1 112 ? -3.391 3.496 -6.870 1.00 96.06 112 TYR A N 1
ATOM 838 C CA . TYR A 1 112 ? -3.229 3.649 -5.424 1.00 96.06 112 TYR A CA 1
ATOM 839 C C . TYR A 1 112 ? -3.141 2.330 -4.666 1.00 96.06 112 TYR A C 1
ATOM 841 O O . TYR A 1 112 ? -2.728 2.361 -3.519 1.00 96.06 112 TYR A O 1
ATOM 849 N N . ALA A 1 113 ? -3.540 1.197 -5.257 1.00 97.25 113 ALA A N 1
ATOM 850 C CA . ALA A 1 113 ? -3.367 -0.111 -4.630 1.00 97.25 113 ALA A CA 1
ATOM 851 C C . ALA A 1 113 ? -3.347 -1.251 -5.660 1.00 97.25 113 ALA A C 1
ATOM 853 O O . ALA A 1 113 ? -4.004 -1.185 -6.707 1.00 97.25 113 ALA A O 1
ATOM 854 N N . ILE A 1 114 ? -2.617 -2.321 -5.337 1.00 98.44 114 ILE A N 1
ATOM 855 C CA . ILE A 1 114 ? -2.499 -3.542 -6.144 1.00 98.44 114 ILE A CA 1
ATOM 856 C C . ILE A 1 114 ? -2.603 -4.790 -5.259 1.00 98.44 114 ILE A C 1
ATOM 858 O O . ILE A 1 114 ? -2.072 -4.839 -4.156 1.00 98.44 114 ILE A O 1
ATOM 862 N N . THR A 1 115 ? -3.256 -5.841 -5.752 1.00 98.19 115 THR A N 1
ATOM 863 C CA . THR A 1 115 ? -3.235 -7.167 -5.119 1.00 98.19 115 THR A CA 1
ATOM 864 C C . THR A 1 115 ? -3.261 -8.285 -6.161 1.00 98.19 115 THR A C 1
ATOM 866 O O . THR A 1 115 ? -3.549 -8.051 -7.336 1.00 98.19 115 THR A O 1
ATOM 869 N N . ILE A 1 116 ? -2.937 -9.513 -5.752 1.00 98.12 116 ILE A N 1
ATOM 870 C CA . ILE A 1 116 ? -2.873 -10.680 -6.641 1.00 98.12 116 ILE A CA 1
ATOM 871 C C . ILE A 1 116 ? -3.658 -11.829 -6.027 1.00 98.12 116 ILE A C 1
ATOM 873 O O . ILE A 1 116 ? -3.354 -12.255 -4.912 1.00 98.12 116 ILE A O 1
ATOM 877 N N . ASP A 1 117 ? -4.635 -12.355 -6.769 1.00 96.62 117 ASP A N 1
ATOM 878 C CA . ASP A 1 117 ? -5.436 -13.483 -6.298 1.00 96.62 117 ASP A CA 1
ATOM 879 C C . ASP A 1 117 ? -4.676 -14.821 -6.328 1.00 96.62 117 ASP A C 1
ATOM 881 O O . ASP A 1 117 ? -3.606 -14.973 -6.920 1.00 96.62 117 ASP A O 1
ATOM 885 N N . GLY A 1 118 ? -5.260 -15.851 -5.712 1.00 93.88 118 GLY A N 1
ATOM 886 C CA . GLY A 1 118 ? -4.668 -17.192 -5.659 1.00 93.88 118 GLY A CA 1
ATOM 887 C C . GLY A 1 118 ? -4.531 -17.890 -7.021 1.00 93.88 118 GLY A C 1
ATOM 888 O O . GLY A 1 118 ? -3.874 -18.929 -7.102 1.00 93.88 118 GLY A O 1
ATOM 889 N N . ALA A 1 119 ? -5.141 -17.353 -8.082 1.00 94.44 119 ALA A N 1
ATOM 890 C CA . ALA A 1 119 ? -4.977 -17.816 -9.458 1.00 94.44 119 ALA A CA 1
ATOM 891 C C . ALA A 1 119 ? -3.905 -17.019 -10.230 1.00 94.44 119 ALA A C 1
ATOM 893 O O . ALA A 1 119 ? -3.529 -17.424 -11.333 1.00 94.44 119 ALA A O 1
ATOM 894 N N . GLY A 1 120 ? -3.373 -15.944 -9.644 1.00 95.81 120 GLY A N 1
ATOM 895 C CA . GLY A 1 120 ? -2.362 -15.076 -10.235 1.00 95.81 120 GLY A CA 1
ATOM 896 C C . GLY A 1 120 ? -2.929 -13.941 -11.088 1.00 95.81 120 GLY A C 1
ATOM 897 O O . GLY A 1 120 ? -2.171 -13.379 -11.877 1.00 95.81 120 GLY A O 1
ATOM 898 N N . HIS A 1 121 ? -4.223 -13.615 -10.978 1.00 97.94 121 HIS A N 1
ATOM 899 C CA . HIS A 1 121 ? -4.751 -12.392 -11.589 1.00 97.94 121 HIS A CA 1
ATOM 900 C C . HIS A 1 121 ? -4.340 -11.182 -10.764 1.00 97.94 121 HIS A C 1
ATOM 902 O O . HIS A 1 121 ? -4.383 -11.218 -9.534 1.00 97.94 121 HIS A O 1
ATOM 908 N N . VAL A 1 122 ? -3.986 -10.110 -11.461 1.00 98.75 122 VAL A N 1
ATOM 909 C CA . VAL A 1 122 ? -3.542 -8.853 -10.864 1.00 98.75 122 VAL A CA 1
ATOM 910 C C . VAL A 1 122 ? -4.731 -7.907 -10.810 1.00 98.75 122 VAL A C 1
ATOM 912 O O . VAL A 1 122 ? -5.331 -7.632 -11.845 1.00 98.75 122 VAL A O 1
ATOM 915 N N . TYR A 1 123 ? -5.073 -7.407 -9.630 1.00 98.81 123 TYR A N 1
ATOM 916 C CA . TYR A 1 123 ? -6.089 -6.374 -9.459 1.00 98.81 123 TYR A CA 1
ATOM 917 C C . TYR A 1 123 ? -5.392 -5.072 -9.105 1.00 98.81 123 TYR A C 1
ATOM 919 O O . TYR A 1 123 ? -4.616 -5.030 -8.156 1.00 98.81 123 TYR A O 1
ATOM 927 N N . VAL A 1 124 ? -5.685 -4.022 -9.860 1.00 98.81 124 VAL A N 1
ATOM 928 C CA . VAL A 1 124 ? -5.222 -2.658 -9.603 1.00 98.81 124 VAL A CA 1
ATOM 929 C C . VAL A 1 124 ? -6.433 -1.747 -9.469 1.00 98.81 124 VAL A C 1
ATOM 931 O O . VAL A 1 124 ? -7.426 -1.906 -10.187 1.00 98.81 124 VAL A O 1
ATOM 934 N N . THR A 1 125 ? -6.357 -0.816 -8.528 1.00 98.69 125 THR A N 1
ATOM 935 C CA . THR A 1 125 ? -7.406 0.163 -8.256 1.00 98.69 125 THR A CA 1
ATOM 936 C C . THR A 1 125 ? -6.796 1.536 -8.009 1.00 98.69 125 THR A C 1
ATOM 938 O O . THR A 1 125 ? -5.609 1.669 -7.693 1.00 98.69 125 THR A O 1
ATOM 941 N N . GLY A 1 126 ? -7.626 2.563 -8.118 1.00 98.06 126 GLY A N 1
ATOM 942 C CA . GLY A 1 126 ? -7.238 3.920 -7.773 1.00 98.06 126 GLY A CA 1
ATOM 943 C C . GLY A 1 126 ? -8.304 4.918 -8.182 1.00 98.06 126 GLY A C 1
ATOM 944 O O . GLY A 1 126 ? -9.478 4.701 -7.883 1.00 98.06 126 GLY A O 1
ATOM 945 N N . GLN A 1 127 ? -7.899 5.995 -8.846 1.00 97.94 127 GLN A N 1
ATOM 946 C CA . GLN A 1 127 ? -8.786 7.038 -9.353 1.00 97.94 127 GLN A CA 1
ATOM 947 C C . GLN A 1 127 ? -8.595 7.219 -10.854 1.00 97.94 127 GLN A C 1
ATOM 949 O O . GLN A 1 127 ? -7.469 7.239 -11.334 1.00 97.94 127 GLN A O 1
ATOM 954 N N . THR A 1 128 ? -9.684 7.435 -11.577 1.00 98.19 128 THR A N 1
ATOM 955 C CA . THR A 1 128 ? -9.651 7.828 -12.986 1.00 98.19 128 THR A CA 1
ATOM 956 C C . THR A 1 128 ? -10.526 9.047 -13.217 1.00 98.19 128 THR A C 1
ATOM 958 O O . THR A 1 128 ? -11.660 9.097 -12.743 1.00 98.19 128 THR A O 1
ATOM 961 N N . LEU A 1 129 ? -10.005 10.046 -13.929 1.00 97.88 129 LEU A N 1
ATOM 962 C CA . LEU A 1 129 ? -10.765 11.191 -14.442 1.00 97.88 129 LEU A CA 1
ATOM 963 C C . LEU A 1 129 ? -11.185 10.974 -15.908 1.00 97.88 129 LEU A C 1
ATOM 965 O O . LEU A 1 129 ? -11.899 11.806 -16.479 1.00 97.88 129 LEU A O 1
ATOM 969 N N . SER A 1 130 ? -10.770 9.853 -16.501 1.00 98.12 130 SER A N 1
ATOM 970 C CA . SER A 1 130 ? -10.954 9.504 -17.903 1.00 98.12 130 SER A CA 1
ATOM 971 C C . SER A 1 130 ? -12.335 8.905 -18.170 1.00 98.12 130 SER A C 1
ATOM 973 O O . SER A 1 130 ? -12.656 7.784 -17.776 1.00 98.12 130 SER A O 1
ATOM 975 N N . ALA A 1 131 ? -13.158 9.617 -18.944 1.00 96.88 131 ALA A N 1
ATOM 976 C CA . ALA A 1 131 ? -14.454 9.096 -19.391 1.00 96.88 131 ALA A CA 1
ATOM 977 C C . ALA A 1 131 ? -14.335 7.904 -20.362 1.00 96.88 131 ALA A C 1
ATOM 979 O O . ALA A 1 131 ? -15.306 7.180 -20.584 1.00 96.88 131 ALA A O 1
ATOM 980 N N . ASP A 1 132 ? -13.161 7.732 -20.964 1.00 97.38 132 ASP A N 1
ATOM 981 C CA . ASP A 1 132 ? -12.787 6.652 -21.872 1.00 97.38 132 ASP A CA 1
ATOM 982 C C . ASP A 1 132 ? -11.824 5.634 -21.241 1.00 97.38 132 ASP A C 1
ATOM 984 O O . ASP A 1 132 ? -11.224 4.847 -21.972 1.00 97.38 132 ASP A O 1
ATOM 988 N N . PHE A 1 133 ? -11.710 5.608 -19.905 1.00 98.31 133 PHE A N 1
ATOM 989 C CA . PHE A 1 133 ? -10.941 4.584 -19.197 1.00 98.31 133 PHE A CA 1
ATOM 990 C C . PHE A 1 133 ? -11.389 3.168 -19.618 1.00 98.31 133 PHE A C 1
ATOM 992 O O . PHE A 1 133 ? -12.593 2.917 -19.772 1.00 98.31 133 PHE A O 1
ATOM 999 N N . PRO A 1 134 ? -10.458 2.216 -19.810 1.00 97.69 134 PRO A N 1
ATOM 1000 C CA . PRO A 1 134 ? -10.783 0.893 -20.325 1.00 97.69 134 PRO A CA 1
ATOM 1001 C C . PRO A 1 134 ? -11.637 0.086 -19.343 1.00 97.69 134 PRO A C 1
ATOM 1003 O O . PRO A 1 134 ? -11.136 -0.449 -18.360 1.00 97.69 134 PRO A O 1
ATOM 1006 N N . VAL A 1 135 ? -12.922 -0.076 -19.668 1.00 97.69 135 VAL A N 1
ATOM 1007 C CA . VAL A 1 135 ? -13.885 -0.909 -18.929 1.00 97.69 135 VAL A CA 1
ATOM 1008 C C . VAL A 1 135 ? -14.431 -2.053 -19.780 1.00 97.69 135 VAL A C 1
ATOM 1010 O O . VAL A 1 135 ? -14.527 -1.972 -21.006 1.00 97.69 135 VAL A O 1
ATOM 1013 N N . THR A 1 136 ? -14.820 -3.148 -19.130 1.00 97.81 136 THR A N 1
ATOM 1014 C CA . THR A 1 136 ? -15.405 -4.313 -19.813 1.00 97.81 136 THR A CA 1
ATOM 1015 C C . THR A 1 136 ? -16.924 -4.194 -19.956 1.00 97.81 136 THR A C 1
ATOM 1017 O O . THR A 1 136 ? -17.596 -3.723 -19.050 1.00 97.81 136 THR A O 1
ATOM 1020 N N . GLU A 1 137 ? -17.496 -4.679 -21.066 1.00 94.00 137 GLU A N 1
ATOM 1021 C CA . GLU A 1 137 ? -18.919 -4.479 -21.420 1.00 94.00 137 GLU A CA 1
ATOM 1022 C C . GLU A 1 137 ? -19.922 -4.933 -20.338 1.00 94.00 137 GLU A C 1
ATOM 1024 O O . GLU A 1 137 ? -20.957 -4.292 -20.164 1.00 94.00 137 GLU A O 1
ATOM 1029 N N . ASN A 1 138 ? -19.616 -6.013 -19.609 1.00 93.00 138 ASN A N 1
ATOM 1030 C CA . ASN A 1 138 ? -20.492 -6.603 -18.585 1.00 93.00 138 ASN A CA 1
ATOM 1031 C C . ASN A 1 138 ? -20.077 -6.251 -17.146 1.00 93.00 138 ASN A C 1
ATOM 1033 O O . ASN A 1 138 ? -20.392 -7.004 -16.225 1.00 93.00 138 ASN A O 1
ATOM 1037 N N . SER A 1 139 ? -19.337 -5.160 -16.958 1.00 97.50 139 SER A N 1
ATOM 1038 C CA . SER A 1 139 ? -18.934 -4.704 -15.632 1.00 97.50 139 SER A CA 1
ATOM 1039 C C . SER A 1 139 ? -20.114 -4.187 -14.802 1.00 97.50 139 SER A C 1
ATOM 1041 O O . SER A 1 139 ? -21.199 -3.920 -15.325 1.00 97.50 139 SER A O 1
ATOM 1043 N N . TYR A 1 140 ? -19.897 -4.028 -13.494 1.00 98.25 140 TYR A N 1
ATOM 1044 C CA . TYR A 1 140 ? -20.868 -3.434 -12.576 1.00 98.25 140 TYR A CA 1
ATOM 1045 C C . TYR A 1 140 ? -21.296 -2.024 -13.020 1.00 98.25 140 TYR A C 1
ATOM 1047 O O . TYR A 1 140 ? -22.490 -1.717 -13.063 1.00 98.25 140 TYR A O 1
ATOM 1055 N N . LYS A 1 141 ? -20.323 -1.182 -13.386 1.00 97.62 141 LYS A N 1
ATOM 1056 C CA . LYS A 1 141 ? -20.517 0.163 -13.936 1.00 97.62 141 LYS A CA 1
ATOM 1057 C C . LYS A 1 141 ? -19.521 0.377 -15.077 1.00 97.62 141 LYS A C 1
ATOM 1059 O O . LYS A 1 141 ? -18.313 0.225 -14.896 1.00 97.62 141 LYS A O 1
ATOM 1064 N N . ASN A 1 142 ? -20.032 0.739 -16.250 1.00 95.44 142 ASN A N 1
ATOM 1065 C CA . ASN A 1 142 ? -19.249 0.941 -17.476 1.00 95.44 142 ASN A CA 1
ATOM 1066 C C . ASN A 1 142 ? -19.306 2.383 -18.008 1.00 95.44 142 ASN A C 1
ATOM 1068 O O . ASN A 1 142 ? -18.809 2.657 -19.096 1.00 95.44 142 ASN A O 1
ATOM 1072 N N . GLU A 1 143 ? -19.907 3.298 -17.252 1.00 94.81 143 GLU A N 1
ATOM 1073 C CA . GLU A 1 143 ? -19.933 4.722 -17.565 1.00 94.81 143 GLU A CA 1
ATOM 1074 C C . GLU A 1 143 ? -19.259 5.482 -16.427 1.00 94.81 143 GLU A C 1
ATOM 1076 O O . GLU A 1 143 ? -19.613 5.299 -15.264 1.00 94.81 143 GLU A O 1
ATOM 1081 N N . TYR A 1 144 ? -18.299 6.331 -16.772 1.00 95.56 144 TYR A N 1
ATOM 1082 C CA . TYR A 1 144 ? -17.729 7.308 -15.855 1.00 95.56 144 TYR A CA 1
ATOM 1083 C C . TYR A 1 144 ? -18.791 8.340 -15.464 1.00 95.56 144 TYR A C 1
ATOM 1085 O O . TYR A 1 144 ? -19.540 8.815 -16.326 1.00 95.56 144 TYR A O 1
ATOM 1093 N N . SER A 1 145 ? -18.850 8.703 -14.183 1.00 92.56 145 SER A N 1
ATOM 1094 C CA . SER A 1 145 ? -19.742 9.766 -13.726 1.00 92.56 145 SER A CA 1
ATOM 1095 C C . SER A 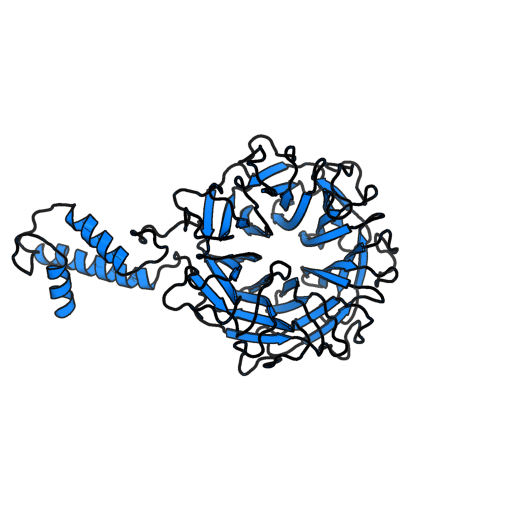1 145 ? -19.121 11.155 -13.935 1.00 92.56 145 SER A C 1
ATOM 1097 O O . SER A 1 145 ? -19.366 11.788 -14.967 1.00 92.56 145 SER A O 1
ATOM 1099 N N . ALA A 1 146 ? -18.375 11.678 -12.956 1.00 89.94 146 ALA A N 1
ATOM 1100 C CA . ALA A 1 146 ? -17.761 13.009 -12.997 1.00 89.94 146 ALA A CA 1
ATOM 1101 C C . ALA A 1 146 ? -16.732 13.183 -11.868 1.00 89.94 146 ALA A C 1
ATOM 1103 O O . ALA A 1 146 ? -16.804 12.496 -10.869 1.00 89.94 146 ALA A O 1
ATOM 1104 N N . ASN A 1 147 ? -15.839 14.178 -11.973 1.00 92.31 147 ASN A N 1
ATOM 1105 C CA . ASN A 1 147 ? -14.877 14.591 -10.925 1.00 92.31 147 ASN A CA 1
ATOM 1106 C C . ASN A 1 147 ? -13.848 13.533 -10.464 1.00 92.31 147 ASN A C 1
ATOM 1108 O O . ASN A 1 147 ? -12.954 13.865 -9.681 1.00 92.31 147 ASN A O 1
ATOM 1112 N N . GLY A 1 148 ? -13.935 12.319 -10.996 1.00 95.94 148 GLY A N 1
ATOM 1113 C CA . GLY A 1 148 ? -13.013 11.215 -10.813 1.00 95.94 148 GLY A CA 1
ATOM 1114 C C . GLY A 1 148 ? -13.677 10.066 -10.060 1.00 95.94 148 GLY A C 1
ATOM 1115 O O . GLY A 1 148 ? -14.068 10.262 -8.915 1.00 95.94 148 GLY A O 1
ATOM 1116 N N . ASP A 1 149 ? -13.749 8.889 -10.678 1.00 97.75 149 ASP A N 1
ATOM 1117 C CA . ASP A 1 149 ? -14.355 7.683 -10.102 1.00 97.75 149 ASP A CA 1
ATOM 1118 C C . ASP A 1 149 ? -13.249 6.710 -9.660 1.00 97.75 149 ASP A C 1
ATOM 1120 O O . ASP A 1 149 ? -12.121 6.747 -10.166 1.00 97.75 149 ASP A O 1
ATOM 1124 N N . VAL A 1 150 ? -13.586 5.768 -8.778 1.00 98.56 150 VAL A N 1
ATOM 1125 C CA . VAL A 1 150 ? -12.751 4.579 -8.573 1.00 98.56 150 VAL A CA 1
ATOM 1126 C C . VAL A 1 150 ? -12.826 3.719 -9.826 1.00 98.56 150 VAL A C 1
ATOM 1128 O O . VAL A 1 150 ? -13.920 3.450 -10.320 1.00 98.56 150 VAL A O 1
ATOM 1131 N N . PHE A 1 151 ? -11.689 3.220 -10.301 1.00 98.69 151 PHE A N 1
ATOM 1132 C CA . PHE A 1 151 ? -11.658 2.071 -11.206 1.00 98.69 151 PHE A CA 1
ATOM 1133 C C . PHE A 1 151 ? -11.154 0.842 -10.460 1.00 98.69 151 PHE A C 1
ATOM 1135 O O . PHE A 1 151 ? -10.332 0.961 -9.556 1.00 98.69 151 PHE A O 1
ATOM 1142 N N . ILE A 1 152 ? -11.584 -0.338 -10.895 1.00 98.75 152 ILE A N 1
ATOM 1143 C CA . ILE A 1 152 ? -10.976 -1.614 -10.521 1.00 98.75 152 ILE A CA 1
ATOM 1144 C C . ILE A 1 152 ? -10.725 -2.385 -11.805 1.00 98.75 152 ILE A C 1
ATOM 1146 O O . ILE A 1 152 ? -11.673 -2.652 -12.542 1.00 98.75 152 ILE A O 1
ATOM 1150 N N . THR A 1 153 ? -9.476 -2.770 -12.058 1.00 98.88 153 THR A N 1
ATOM 1151 C CA . THR A 1 153 ? -9.079 -3.530 -13.249 1.00 98.88 153 THR A CA 1
ATOM 1152 C C . THR A 1 153 ? -8.399 -4.829 -12.843 1.00 98.88 153 THR A C 1
ATOM 1154 O O . THR A 1 153 ? -7.419 -4.826 -12.103 1.00 98.88 153 THR A O 1
ATOM 1157 N N . LYS A 1 154 ? -8.903 -5.944 -13.373 1.00 98.75 154 LYS A N 1
ATOM 1158 C CA . LYS A 1 154 ? -8.332 -7.287 -13.267 1.00 98.75 154 LYS A CA 1
ATOM 1159 C C . LYS A 1 154 ? -7.577 -7.625 -14.546 1.00 98.75 154 LYS A C 1
ATOM 1161 O O . LYS A 1 154 ? -8.194 -7.758 -15.606 1.00 98.75 154 LYS A O 1
ATOM 1166 N N . LEU A 1 155 ? -6.272 -7.830 -14.442 1.00 98.81 155 LEU A N 1
ATOM 1167 C CA . LEU A 1 155 ? -5.405 -8.279 -15.525 1.00 98.81 155 LEU A CA 1
ATOM 1168 C C . LEU A 1 155 ? -4.983 -9.737 -15.343 1.00 98.81 155 LEU A C 1
ATOM 1170 O O . LEU A 1 155 ? -5.019 -10.305 -14.247 1.00 98.81 155 LEU A O 1
ATOM 1174 N N . ASP A 1 156 ? -4.575 -10.353 -16.444 1.00 98.38 156 ASP A N 1
ATOM 1175 C CA . ASP A 1 156 ? -3.849 -11.611 -16.411 1.00 98.38 156 ASP A CA 1
ATOM 1176 C C . ASP A 1 156 ? -2.442 -11.439 -15.818 1.00 98.38 156 ASP A C 1
ATOM 1178 O O . ASP A 1 156 ? -1.907 -10.342 -15.642 1.00 98.38 156 ASP A O 1
ATOM 1182 N N . ARG A 1 157 ? -1.813 -12.575 -15.529 1.00 97.19 157 ARG A N 1
ATOM 1183 C CA . ARG A 1 157 ? -0.494 -12.629 -14.899 1.00 97.19 157 ARG A CA 1
ATOM 1184 C C . ARG A 1 157 ? 0.622 -11.995 -15.740 1.00 97.19 157 ARG A C 1
ATOM 1186 O O . ARG A 1 157 ? 1.679 -11.656 -15.208 1.00 97.19 157 ARG A O 1
ATOM 1193 N N . ASP A 1 158 ? 0.426 -11.891 -17.048 1.00 97.62 158 ASP A N 1
ATOM 1194 C CA . ASP A 1 158 ? 1.419 -11.364 -17.986 1.00 97.62 158 ASP A CA 1
ATOM 1195 C C . ASP A 1 158 ? 1.124 -9.918 -18.412 1.00 97.62 158 ASP A C 1
ATOM 1197 O O . ASP A 1 158 ? 1.813 -9.398 -19.288 1.00 97.62 158 ASP A O 1
ATOM 1201 N N . LEU A 1 159 ? 0.146 -9.259 -17.769 1.00 98.62 159 LEU A N 1
ATOM 1202 C CA . LEU A 1 159 ? -0.243 -7.867 -18.025 1.00 98.62 159 LEU A CA 1
ATOM 1203 C C . LEU A 1 159 ? -0.583 -7.604 -19.506 1.00 98.62 159 LEU A C 1
ATOM 1205 O O . LEU A 1 159 ? -0.314 -6.532 -20.047 1.00 98.62 159 LEU A O 1
ATOM 1209 N N . SER A 1 160 ? -1.138 -8.616 -20.171 1.00 98.44 160 SER A N 1
ATOM 1210 C CA . SER A 1 160 ? -1.441 -8.647 -21.603 1.00 98.44 160 SER A CA 1
ATOM 1211 C C . SER A 1 160 ? -2.935 -8.581 -21.904 1.00 98.44 160 SER A C 1
ATOM 1213 O O . SER A 1 160 ? -3.340 -8.211 -23.008 1.00 98.44 160 SER A O 1
ATOM 1215 N N . VAL A 1 161 ? -3.774 -8.941 -20.931 1.00 98.44 161 VAL A N 1
ATOM 1216 C CA . VAL A 1 161 ? -5.227 -9.007 -21.083 1.00 98.44 161 VAL A CA 1
ATOM 1217 C C . VAL A 1 161 ? -5.907 -8.435 -19.848 1.00 98.44 161 VAL A C 1
ATOM 1219 O O . VAL A 1 161 ? -5.730 -8.941 -18.743 1.00 98.44 161 VAL A O 1
ATOM 1222 N N . VAL A 1 162 ? -6.774 -7.443 -20.053 1.00 98.56 162 VAL A N 1
ATOM 1223 C CA . VAL A 1 162 ? -7.786 -7.047 -19.067 1.00 98.56 162 VAL A CA 1
ATOM 1224 C C . VAL A 1 162 ? -8.943 -8.048 -19.120 1.00 98.56 162 VAL A C 1
ATOM 1226 O O . VAL A 1 162 ? -9.625 -8.184 -20.138 1.00 98.56 162 VAL A O 1
ATOM 1229 N N . HIS A 1 163 ? -9.157 -8.773 -18.023 1.00 98.31 163 HIS A N 1
ATOM 1230 C CA . HIS A 1 163 ? -10.239 -9.749 -17.877 1.00 98.31 163 HIS A CA 1
ATOM 1231 C C . HIS A 1 163 ? -11.559 -9.109 -17.457 1.00 98.31 163 HIS A C 1
ATOM 1233 O O . HIS A 1 163 ? -12.618 -9.523 -17.928 1.00 98.31 163 HIS A O 1
ATOM 1239 N N . ALA A 1 164 ? -11.484 -8.126 -16.567 1.00 98.56 164 ALA A N 1
ATOM 1240 C CA . ALA A 1 164 ? -12.621 -7.378 -16.062 1.00 98.56 164 ALA A CA 1
ATOM 1241 C C . ALA A 1 164 ? -12.148 -5.976 -15.682 1.00 98.56 164 ALA A C 1
ATOM 1243 O O . ALA A 1 164 ? -11.047 -5.822 -15.155 1.00 98.56 164 ALA A O 1
ATOM 1244 N N . SER A 1 165 ? -12.964 -4.962 -15.939 1.00 98.75 165 SER A N 1
ATOM 1245 C CA . SER A 1 165 ? -12.728 -3.623 -15.410 1.00 98.75 165 SER A CA 1
ATOM 1246 C C . SER A 1 165 ? -14.035 -2.857 -15.262 1.00 98.75 165 SER A C 1
ATOM 1248 O O . SER A 1 165 ? -14.903 -2.937 -16.139 1.00 98.75 165 SER A O 1
ATOM 1250 N N . THR A 1 166 ? -14.189 -2.165 -14.135 1.00 98.81 166 THR A N 1
ATOM 1251 C CA . THR A 1 166 ? -15.402 -1.445 -13.737 1.00 98.81 166 THR A CA 1
ATOM 1252 C C . THR A 1 166 ? -15.066 -0.111 -13.089 1.00 98.81 166 THR A C 1
ATOM 1254 O O . THR A 1 166 ? -14.005 0.035 -12.485 1.00 98.81 166 THR A O 1
ATOM 1257 N N . PHE A 1 167 ? -16.022 0.814 -13.122 1.00 98.69 167 PHE A N 1
ATOM 1258 C CA . PHE A 1 167 ? -16.038 1.969 -12.230 1.00 98.69 167 PHE A CA 1
ATOM 1259 C C . PHE A 1 167 ? -16.767 1.659 -10.910 1.00 98.69 167 PHE A C 1
ATOM 1261 O O . PHE A 1 167 ? -17.592 0.739 -10.837 1.00 98.69 167 PHE A O 1
ATOM 1268 N N . LEU A 1 168 ? -16.511 2.473 -9.889 1.00 98.38 168 LEU A N 1
ATOM 1269 C CA . LEU A 1 168 ? -17.273 2.585 -8.648 1.00 98.38 168 LEU A CA 1
ATOM 1270 C C . LEU A 1 168 ? -17.252 4.053 -8.185 1.00 98.38 168 LEU A C 1
ATOM 1272 O O . LEU A 1 168 ? -16.202 4.677 -8.120 1.00 98.38 168 LEU A O 1
ATOM 1276 N N . GLY A 1 169 ? -18.415 4.617 -7.877 1.00 96.56 169 GLY A N 1
ATOM 1277 C CA . GLY A 1 169 ? -18.543 6.037 -7.537 1.00 96.56 169 GLY A CA 1
ATOM 1278 C C . GLY A 1 169 ? -19.779 6.664 -8.161 1.00 96.56 169 GLY A C 1
ATOM 1279 O O . GLY A 1 169 ? -20.560 5.975 -8.836 1.00 96.56 169 GLY A O 1
ATOM 1280 N N . ASP A 1 170 ? -19.969 7.957 -7.932 1.00 95.19 170 ASP A N 1
ATOM 1281 C CA . ASP A 1 170 ? -21.079 8.730 -8.478 1.00 95.19 170 ASP A CA 1
ATOM 1282 C C . ASP A 1 170 ? -20.678 10.200 -8.732 1.00 95.19 170 ASP A C 1
ATOM 1284 O O . ASP A 1 170 ? -19.817 10.457 -9.558 1.00 95.19 170 ASP A O 1
ATOM 1288 N N . SER A 1 171 ? -21.360 11.193 -8.160 1.00 92.25 171 SER A N 1
ATOM 1289 C CA . SER A 1 171 ? -21.285 12.577 -8.660 1.00 92.25 171 SER A CA 1
ATOM 1290 C C . SER A 1 171 ? -20.097 13.393 -8.134 1.00 92.25 171 SER A C 1
ATOM 1292 O O . SER A 1 171 ? -19.770 14.451 -8.686 1.00 92.25 171 SER A O 1
ATOM 1294 N N . GLY A 1 172 ? -19.504 12.942 -7.038 1.00 95.06 172 GLY A N 1
ATOM 1295 C CA . GLY A 1 172 ? -18.345 13.504 -6.364 1.00 95.06 172 GLY A CA 1
ATOM 1296 C C . GLY A 1 172 ? -17.038 12.884 -6.846 1.00 95.06 172 GLY A C 1
ATOM 1297 O O . GLY A 1 172 ? -16.995 12.165 -7.829 1.00 95.06 172 GLY A O 1
ATOM 1298 N N . ARG A 1 173 ? -15.949 13.243 -6.168 1.00 96.25 173 ARG A N 1
ATOM 1299 C CA . ARG A 1 173 ? -14.646 12.613 -6.366 1.00 96.25 173 ARG A CA 1
ATOM 1300 C C . ARG A 1 173 ? -14.582 11.345 -5.520 1.00 96.25 173 ARG A C 1
ATOM 1302 O O . ARG A 1 173 ? -14.827 11.413 -4.318 1.00 96.25 173 ARG A O 1
ATOM 1309 N N . GLU A 1 174 ? -14.165 10.237 -6.107 1.00 96.88 174 GLU A N 1
ATOM 1310 C CA . GLU A 1 174 ? -13.899 8.984 -5.413 1.00 96.88 174 GLU A CA 1
ATOM 1311 C C . GLU A 1 174 ? -12.508 8.450 -5.741 1.00 96.88 174 GLU A C 1
ATOM 1313 O O . GLU A 1 174 ? -12.027 8.572 -6.865 1.00 96.88 174 GLU A O 1
ATOM 1318 N N . TYR A 1 175 ? -11.864 7.830 -4.758 1.00 95.88 175 TYR A N 1
ATOM 1319 C CA . TYR A 1 175 ? -10.637 7.071 -4.977 1.00 95.88 175 TYR A CA 1
ATOM 1320 C C . TYR A 1 175 ? -10.504 5.955 -3.944 1.00 95.88 175 TYR A C 1
ATOM 1322 O O . TYR A 1 175 ? -10.903 6.114 -2.789 1.00 95.88 175 TYR A O 1
ATOM 1330 N N . ALA A 1 176 ? -9.949 4.822 -4.369 1.00 97.75 176 ALA A N 1
ATOM 1331 C CA . ALA A 1 176 ? -9.706 3.658 -3.527 1.00 97.75 176 ALA A CA 1
ATOM 1332 C C . ALA A 1 176 ? -8.232 3.630 -3.145 1.00 97.75 176 ALA A C 1
ATOM 1334 O O . ALA A 1 176 ? -7.387 3.689 -4.031 1.00 97.75 176 ALA A O 1
ATOM 1335 N N . SER A 1 177 ? -7.943 3.558 -1.850 1.00 95.81 177 SER A N 1
ATOM 1336 C CA . SER A 1 177 ? -6.583 3.573 -1.303 1.00 95.81 177 SER A CA 1
ATOM 1337 C C . SER A 1 177 ? -6.090 2.190 -0.885 1.00 95.81 177 SER A C 1
ATOM 1339 O O . SER A 1 177 ? -4.894 2.001 -0.751 1.00 95.81 177 SER A O 1
ATOM 1341 N N . GLY A 1 178 ? -6.995 1.223 -0.699 1.00 97.31 178 GLY A N 1
ATOM 1342 C CA . GLY A 1 178 ? -6.641 -0.142 -0.319 1.00 97.31 178 GLY A CA 1
ATOM 1343 C C . GLY A 1 178 ? -7.470 -1.173 -1.075 1.00 97.31 178 GLY A C 1
ATOM 1344 O O . GLY A 1 178 ? -8.652 -0.952 -1.364 1.00 97.31 178 GLY A O 1
ATOM 1345 N N . ILE A 1 179 ? -6.850 -2.313 -1.382 1.00 98.50 179 ILE A N 1
ATOM 1346 C CA . ILE A 1 179 ? -7.485 -3.456 -2.044 1.00 98.50 179 ILE A CA 1
ATOM 1347 C C . ILE A 1 179 ? -6.975 -4.774 -1.464 1.00 98.50 179 ILE A C 1
ATOM 1349 O O . ILE A 1 179 ? -5.779 -4.988 -1.294 1.00 98.50 179 ILE A O 1
ATOM 1353 N N . THR A 1 180 ? -7.887 -5.704 -1.206 1.00 97.94 180 THR A N 1
ATOM 1354 C CA . THR A 1 180 ? -7.550 -7.074 -0.804 1.00 97.94 180 THR A CA 1
ATOM 1355 C C . THR A 1 180 ? -8.583 -8.056 -1.351 1.00 97.94 180 THR A C 1
ATOM 1357 O O . THR A 1 180 ? -9.556 -7.665 -2.001 1.00 97.94 180 THR A O 1
ATOM 1360 N N . TRP A 1 181 ? -8.377 -9.349 -1.131 1.00 97.44 181 TRP A N 1
ATOM 1361 C CA . TRP A 1 181 ? -9.230 -10.393 -1.686 1.00 97.44 181 TRP A CA 1
ATOM 1362 C C . TRP A 1 181 ? -9.366 -11.584 -0.739 1.00 97.44 181 TRP A C 1
ATOM 1364 O O . TRP A 1 181 ? -8.497 -11.869 0.086 1.00 97.44 181 TRP A O 1
ATOM 1374 N N . ASP A 1 182 ? -10.460 -12.318 -0.907 1.00 96.00 182 ASP A N 1
ATOM 1375 C CA . ASP A 1 182 ? -10.575 -13.702 -0.465 1.00 96.00 182 ASP A CA 1
ATOM 1376 C C . ASP A 1 182 ? -10.972 -14.598 -1.647 1.00 96.00 182 ASP A C 1
ATOM 1378 O O . ASP A 1 182 ? -11.111 -14.145 -2.781 1.00 96.00 182 ASP A O 1
ATOM 1382 N N . ALA A 1 183 ? -11.149 -15.896 -1.401 1.00 93.12 183 ALA A N 1
ATOM 1383 C CA . ALA A 1 183 ? -11.459 -16.854 -2.462 1.00 93.12 183 ALA A CA 1
ATOM 1384 C C . ALA A 1 183 ? -12.736 -16.528 -3.265 1.00 93.12 183 ALA A C 1
ATOM 1386 O O . ALA A 1 183 ? -12.883 -17.034 -4.379 1.00 93.12 183 ALA A O 1
ATOM 1387 N N . ASP A 1 184 ? -13.640 -15.727 -2.701 1.00 95.19 184 ASP A N 1
ATOM 1388 C CA . ASP A 1 184 ? -14.960 -15.452 -3.245 1.00 95.19 184 ASP A CA 1
ATOM 1389 C C . ASP A 1 184 ? -15.131 -13.992 -3.705 1.00 95.19 184 ASP A C 1
ATOM 1391 O O . ASP A 1 184 ? -15.987 -13.757 -4.556 1.00 95.19 184 ASP A O 1
ATOM 1395 N N . TYR A 1 185 ? -14.369 -13.021 -3.181 1.00 98.12 185 TYR A N 1
ATOM 1396 C CA . TYR A 1 185 ? -14.621 -11.586 -3.382 1.00 98.12 185 TYR A CA 1
ATOM 1397 C C . TYR A 1 185 ? -13.363 -10.706 -3.384 1.00 98.12 185 TYR A C 1
ATOM 1399 O O . TYR A 1 185 ? -12.328 -11.044 -2.807 1.00 98.12 185 TYR A O 1
ATOM 1407 N N . ILE A 1 186 ? -13.509 -9.521 -3.983 1.00 98.38 186 ILE A N 1
ATOM 1408 C CA . ILE A 1 186 ? -12.558 -8.405 -3.905 1.00 98.38 186 ILE A CA 1
ATOM 1409 C C . ILE A 1 186 ? -13.117 -7.345 -2.959 1.00 98.38 186 ILE A C 1
ATOM 1411 O O . ILE A 1 186 ? -14.305 -7.024 -3.019 1.00 98.38 186 ILE A O 1
ATOM 1415 N N . TYR A 1 187 ? -12.262 -6.799 -2.102 1.00 98.69 187 TYR A N 1
ATOM 1416 C CA . TYR A 1 187 ? -12.608 -5.800 -1.098 1.00 98.69 187 TYR A CA 1
ATOM 1417 C C . TYR A 1 187 ? -11.785 -4.541 -1.324 1.00 98.69 187 TYR A C 1
ATOM 1419 O O . TYR A 1 187 ? -10.584 -4.624 -1.576 1.00 98.69 187 TYR A O 1
ATOM 1427 N N . LEU A 1 188 ? -12.428 -3.387 -1.209 1.00 98.44 188 LEU A N 1
ATOM 1428 C CA . LEU A 1 188 ? -11.814 -2.079 -1.397 1.00 98.44 188 LEU A CA 1
ATOM 1429 C C . LEU A 1 188 ? -12.181 -1.176 -0.234 1.00 98.44 188 LEU A C 1
ATOM 1431 O O . LEU A 1 188 ? -13.303 -1.244 0.273 1.00 98.44 188 LEU A O 1
ATOM 1435 N N . THR A 1 189 ? -11.268 -0.280 0.109 1.00 98.62 189 THR A N 1
ATOM 1436 C CA . THR A 1 189 ? -11.560 0.878 0.948 1.00 98.62 189 THR A CA 1
ATOM 1437 C C . THR A 1 189 ? -11.073 2.136 0.257 1.00 98.62 189 THR A C 1
ATOM 1439 O O . THR A 1 189 ? -10.142 2.106 -0.553 1.00 98.62 189 THR A O 1
ATOM 1442 N N . GLY A 1 190 ? -11.712 3.252 0.564 1.00 97.62 190 GLY A N 1
ATOM 1443 C CA . GLY A 1 190 ? -11.334 4.528 -0.007 1.00 97.62 190 GLY A CA 1
ATOM 1444 C C . GLY A 1 190 ? -12.219 5.656 0.468 1.00 97.62 190 GLY A C 1
ATOM 1445 O O . GLY A 1 190 ? -12.958 5.516 1.438 1.00 97.62 190 GLY A O 1
ATOM 1446 N N . ASN A 1 191 ? -12.140 6.765 -0.251 1.00 95.75 191 ASN A N 1
ATOM 1447 C CA . ASN A 1 191 ? -12.797 8.013 0.089 1.00 95.75 191 ASN A CA 1
ATOM 1448 C C . ASN A 1 191 ? -13.847 8.351 -0.952 1.00 95.75 191 ASN A C 1
ATOM 1450 O O . ASN A 1 191 ? -13.623 8.172 -2.153 1.00 95.75 191 ASN A O 1
ATOM 1454 N N . THR A 1 192 ? -14.956 8.917 -0.498 1.00 97.12 192 THR A N 1
ATOM 1455 C CA . THR A 1 192 ? -15.964 9.483 -1.383 1.00 97.12 192 THR A CA 1
ATOM 1456 C C . THR A 1 192 ? -16.389 10.866 -0.925 1.00 97.12 192 THR A C 1
ATOM 1458 O O . THR A 1 192 ? -16.625 11.128 0.252 1.00 97.12 192 THR A O 1
ATOM 1461 N N . PHE A 1 193 ? -16.491 11.762 -1.901 1.00 96.25 193 PHE A N 1
ATOM 1462 C CA . PHE A 1 193 ? -17.059 13.098 -1.751 1.00 96.25 193 PHE A CA 1
ATOM 1463 C C . PHE A 1 193 ? -18.526 13.117 -2.231 1.00 96.25 193 PHE A C 1
ATOM 1465 O O . PHE A 1 193 ? -19.153 14.178 -2.307 1.00 96.25 193 PHE A O 1
ATOM 1472 N N . SER A 1 194 ? -19.072 11.954 -2.609 1.00 95.12 194 SER A N 1
ATOM 1473 C CA . SER A 1 194 ? -20.442 11.775 -3.073 1.00 95.12 194 SER A CA 1
ATOM 1474 C C . SER A 1 194 ? -21.387 11.495 -1.916 1.00 95.12 194 SER A C 1
ATOM 1476 O O . SER A 1 194 ? -21.315 10.462 -1.262 1.00 95.12 194 SER A O 1
ATOM 1478 N N . THR A 1 195 ? -22.424 12.320 -1.784 1.00 91.56 195 THR A N 1
ATOM 1479 C CA . THR A 1 195 ? -23.579 11.994 -0.924 1.00 91.56 195 THR A CA 1
ATOM 1480 C C . THR A 1 195 ? -24.425 10.830 -1.459 1.00 91.56 195 THR A C 1
ATOM 1482 O O . THR A 1 195 ? -25.374 10.403 -0.814 1.00 91.56 195 THR A O 1
ATOM 1485 N N . ASN A 1 196 ? -24.147 10.381 -2.685 1.00 91.19 196 ASN A N 1
ATOM 1486 C CA . ASN A 1 196 ? -24.859 9.323 -3.395 1.00 91.19 196 ASN A CA 1
ATOM 1487 C C . ASN A 1 196 ? -23.931 8.184 -3.843 1.00 91.19 196 ASN A C 1
ATOM 1489 O O . ASN A 1 196 ? -24.210 7.538 -4.850 1.00 91.19 196 ASN A O 1
ATOM 1493 N N . PHE A 1 197 ? -22.832 7.951 -3.118 1.00 96.62 197 PHE A N 1
ATOM 1494 C CA . PHE A 1 197 ? -21.962 6.806 -3.373 1.00 96.62 197 PHE A CA 1
ATOM 1495 C C . PHE A 1 197 ? -22.760 5.485 -3.336 1.00 96.62 197 PHE A C 1
ATOM 1497 O O . PHE A 1 197 ? -23.675 5.348 -2.516 1.00 96.62 197 PHE A O 1
ATOM 1504 N N . PRO A 1 198 ? -22.457 4.499 -4.202 1.00 97.12 198 PRO A N 1
ATOM 1505 C CA . PRO A 1 198 ? -23.191 3.239 -4.218 1.00 97.12 198 PRO A CA 1
ATOM 1506 C C . PRO A 1 198 ? -23.052 2.452 -2.905 1.00 97.12 198 PRO A C 1
ATOM 1508 O O . PRO A 1 198 ? -21.990 1.912 -2.598 1.00 97.12 198 PRO A O 1
ATOM 1511 N N . VAL A 1 199 ? -24.158 2.320 -2.172 1.00 97.25 199 VAL A N 1
ATOM 1512 C CA . VAL A 1 199 ? -24.296 1.481 -0.969 1.00 97.25 199 VAL A CA 1
ATOM 1513 C C . VAL A 1 199 ? -25.351 0.395 -1.169 1.00 97.25 199 VAL A C 1
ATOM 1515 O O . VAL A 1 199 ? -26.218 0.490 -2.043 1.00 97.25 199 VAL A O 1
ATOM 1518 N N . THR A 1 200 ? -25.289 -0.660 -0.360 1.00 97.75 200 THR A N 1
ATOM 1519 C CA . THR A 1 200 ? -26.216 -1.799 -0.436 1.00 97.75 200 THR A CA 1
ATOM 1520 C C . THR A 1 200 ? -27.127 -1.872 0.782 1.00 97.75 200 THR A C 1
ATOM 1522 O O . THR A 1 200 ? -26.689 -1.653 1.904 1.00 97.75 200 THR A O 1
ATOM 1525 N N . THR A 1 201 ? -28.385 -2.271 0.585 1.00 97.50 201 THR A N 1
ATOM 1526 C CA . THR A 1 201 ? -29.348 -2.420 1.687 1.00 97.50 201 THR A CA 1
ATOM 1527 C C . THR A 1 201 ? -28.869 -3.408 2.752 1.00 97.50 201 THR A C 1
ATOM 1529 O O . THR A 1 201 ? -28.501 -4.540 2.437 1.00 97.50 201 THR A O 1
ATOM 1532 N N . GLY A 1 202 ? -28.976 -3.016 4.020 1.00 96.19 202 GLY A N 1
ATOM 1533 C CA . GLY A 1 202 ? -28.517 -3.797 5.167 1.00 96.19 202 GLY A CA 1
ATOM 1534 C C . GLY A 1 202 ? -27.034 -3.610 5.484 1.00 96.19 202 GLY A C 1
ATOM 1535 O O . GLY A 1 202 ? -26.509 -4.372 6.294 1.00 96.19 202 GLY A O 1
ATOM 1536 N N . ALA A 1 203 ? -26.376 -2.638 4.849 1.00 97.94 203 ALA A N 1
ATOM 1537 C CA . ALA A 1 203 ? -25.051 -2.176 5.232 1.00 97.94 203 ALA A CA 1
ATOM 1538 C C . ALA A 1 203 ? -25.052 -1.544 6.634 1.00 97.94 203 ALA A C 1
ATOM 1540 O O . ALA A 1 203 ? -26.100 -1.176 7.168 1.00 97.94 203 ALA A O 1
ATOM 1541 N N . PHE A 1 204 ? -23.863 -1.450 7.229 1.00 98.12 204 PHE A N 1
ATOM 1542 C CA . PHE A 1 204 ? -23.641 -0.809 8.520 1.00 98.12 204 PHE A CA 1
ATOM 1543 C C . PHE A 1 204 ? -24.095 0.653 8.496 1.00 98.12 204 PHE A C 1
ATOM 1545 O O . PHE A 1 204 ? -24.812 1.077 9.403 1.00 98.12 204 PHE A O 1
ATOM 1552 N N . ASP A 1 205 ? -23.722 1.372 7.438 1.00 97.62 205 ASP A N 1
ATOM 1553 C CA . ASP A 1 205 ? -24.167 2.727 7.166 1.00 97.62 205 ASP A CA 1
ATOM 1554 C C . ASP A 1 205 ? -24.497 2.910 5.677 1.00 97.62 205 ASP A C 1
ATOM 1556 O O . ASP A 1 205 ? -23.712 2.561 4.789 1.00 97.62 205 ASP A O 1
ATOM 1560 N N . GLU A 1 206 ? -25.694 3.431 5.418 1.00 97.00 206 GLU A N 1
ATOM 1561 C CA . GLU A 1 206 ? -26.253 3.661 4.082 1.00 97.00 206 GLU A CA 1
ATOM 1562 C C . GLU A 1 206 ? -26.291 5.158 3.720 1.00 97.00 206 GLU A C 1
ATOM 1564 O O . GLU A 1 206 ? -26.655 5.499 2.594 1.00 97.00 206 GLU A O 1
ATOM 1569 N N . ASP A 1 207 ? -25.919 6.051 4.640 1.00 94.75 207 ASP A N 1
ATOM 1570 C CA . ASP A 1 207 ? -25.968 7.497 4.447 1.00 94.75 207 ASP A CA 1
ATOM 1571 C C . ASP A 1 207 ? -24.563 8.112 4.579 1.00 94.75 207 ASP A C 1
ATOM 1573 O O . ASP A 1 207 ? -23.775 7.724 5.435 1.00 94.75 207 ASP A O 1
ATOM 1577 N N . ALA A 1 208 ? -24.257 9.106 3.741 1.00 93.94 208 ALA A N 1
ATOM 1578 C CA . ALA A 1 208 ? -23.054 9.920 3.911 1.00 93.94 208 ALA A CA 1
ATOM 1579 C C . ALA A 1 208 ? -23.253 10.924 5.061 1.00 93.94 208 ALA A C 1
ATOM 1581 O O . ALA A 1 208 ? -24.260 11.646 5.100 1.00 93.94 208 ALA A O 1
ATOM 1582 N N . ASN A 1 209 ? -22.281 11.009 5.963 1.00 91.69 209 ASN A N 1
ATOM 1583 C CA . ASN A 1 209 ? -22.344 11.773 7.206 1.00 91.69 209 ASN A CA 1
ATOM 1584 C C . ASN A 1 209 ? -21.478 13.041 7.186 1.00 91.69 209 ASN A C 1
ATOM 1586 O O . ASN A 1 209 ? -21.805 14.003 7.893 1.00 91.69 209 ASN A O 1
ATOM 1590 N N . GLY A 1 210 ? -20.430 13.080 6.360 1.00 89.75 210 GLY A N 1
ATOM 1591 C CA . GLY A 1 210 ? -19.443 14.154 6.314 1.00 89.75 210 GLY A CA 1
ATOM 1592 C C . GLY A 1 210 ? -19.237 14.791 4.938 1.00 89.75 210 GLY A C 1
ATOM 1593 O O . GLY A 1 210 ? -20.057 14.692 4.021 1.00 89.75 210 GLY A O 1
ATOM 1594 N N . GLN A 1 211 ? -18.140 15.548 4.818 1.00 89.94 211 GLN A N 1
ATOM 1595 C CA . GLN A 1 211 ? -17.687 16.100 3.531 1.00 89.94 211 GLN A CA 1
ATOM 1596 C C . GLN A 1 211 ? -16.920 15.060 2.718 1.00 89.94 211 GLN A C 1
ATOM 1598 O O . GLN A 1 211 ? -16.972 15.090 1.487 1.00 89.94 211 GLN A O 1
ATOM 1603 N N . VAL A 1 212 ? -16.190 14.200 3.424 1.00 94.44 212 VAL A N 1
ATOM 1604 C CA . VAL A 1 212 ? -15.445 13.070 2.887 1.00 94.44 212 VAL A CA 1
ATOM 1605 C C . VAL A 1 212 ? -15.641 11.926 3.856 1.00 94.44 212 VAL A C 1
ATOM 1607 O O . VAL A 1 212 ? -15.169 12.009 4.990 1.00 94.44 212 VAL A O 1
ATOM 1610 N N . ASP A 1 213 ? -16.307 10.884 3.382 1.00 95.38 213 ASP A N 1
ATOM 1611 C CA . ASP A 1 213 ? -16.506 9.666 4.150 1.00 95.38 213 ASP A CA 1
ATOM 1612 C C . ASP A 1 213 ? -15.645 8.547 3.579 1.00 95.38 213 ASP A C 1
ATOM 1614 O O . ASP A 1 213 ? -15.416 8.453 2.364 1.00 95.38 213 ASP A O 1
ATOM 1618 N N . GLY A 1 214 ? -15.235 7.651 4.470 1.00 97.56 214 GLY A N 1
ATOM 1619 C CA . GLY A 1 214 ? -14.704 6.365 4.085 1.00 97.56 214 GLY A CA 1
ATOM 1620 C C . GLY A 1 214 ? -15.814 5.485 3.522 1.00 97.56 214 GLY A C 1
ATOM 1621 O O . GLY A 1 214 ? -16.952 5.508 3.994 1.00 97.56 214 GLY A O 1
ATOM 1622 N N . PHE A 1 215 ? -15.483 4.650 2.546 1.00 98.50 215 PHE A N 1
ATOM 1623 C CA . PHE A 1 215 ? -16.336 3.543 2.127 1.00 98.50 215 PHE A CA 1
ATOM 1624 C C . PHE A 1 215 ? -15.585 2.224 2.248 1.00 98.50 215 PHE A C 1
ATOM 1626 O O . PHE A 1 215 ? -14.366 2.183 2.089 1.00 98.50 215 PHE A O 1
ATOM 1633 N N . VAL A 1 216 ? -16.328 1.134 2.441 1.00 98.69 216 VAL A N 1
ATOM 1634 C CA . VAL A 1 216 ? -15.833 -0.223 2.190 1.00 98.69 216 VAL A CA 1
ATOM 1635 C C . VAL A 1 216 ? -16.774 -0.921 1.227 1.00 98.69 216 VAL A C 1
ATOM 1637 O O . VAL A 1 216 ? -17.978 -0.998 1.470 1.00 98.69 216 VAL A O 1
ATOM 1640 N N . ALA A 1 217 ? -16.214 -1.430 0.134 1.00 98.62 217 ALA A N 1
ATOM 1641 C CA . ALA A 1 217 ? -16.942 -2.074 -0.948 1.00 98.62 217 ALA A CA 1
ATOM 1642 C C . ALA A 1 217 ? -16.442 -3.502 -1.167 1.00 98.62 217 ALA A C 1
ATOM 1644 O O . ALA A 1 217 ? -15.252 -3.790 -1.066 1.00 98.62 217 ALA A O 1
ATOM 1645 N N . LYS A 1 218 ? -17.370 -4.393 -1.496 1.00 98.44 218 LYS A N 1
ATOM 1646 C CA . LYS A 1 218 ? -17.150 -5.811 -1.759 1.00 98.44 218 LYS A CA 1
ATOM 1647 C C . LYS A 1 218 ? -17.764 -6.163 -3.106 1.00 98.44 218 LYS A C 1
ATOM 1649 O O . LYS A 1 218 ? -18.972 -6.006 -3.290 1.00 98.44 218 LYS A O 1
ATOM 1654 N N . LEU A 1 219 ? -16.947 -6.640 -4.037 1.00 98.69 219 LEU A N 1
ATOM 1655 C CA . LEU A 1 219 ? -17.354 -7.007 -5.392 1.00 98.69 219 LEU A CA 1
ATOM 1656 C C . LEU A 1 219 ? -17.082 -8.485 -5.663 1.00 98.69 219 LEU A C 1
ATOM 1658 O O . LEU A 1 219 ? -16.238 -9.112 -5.021 1.00 98.69 219 LEU A O 1
ATOM 1662 N N . ASP A 1 220 ? -17.798 -9.045 -6.633 1.00 98.31 220 ASP A N 1
ATOM 1663 C CA . ASP A 1 220 ? -17.464 -10.356 -7.178 1.00 98.31 220 ASP A CA 1
ATOM 1664 C C . ASP A 1 220 ? -16.137 -10.311 -7.976 1.00 98.31 220 ASP A C 1
ATOM 1666 O O . ASP A 1 220 ? -15.770 -9.266 -8.516 1.00 98.31 220 ASP A O 1
ATOM 1670 N N . PRO A 1 221 ? -15.405 -11.433 -8.118 1.00 97.12 221 PRO A N 1
ATOM 1671 C CA . PRO A 1 221 ? -14.093 -11.452 -8.778 1.00 97.12 221 PRO A CA 1
ATOM 1672 C C . PRO A 1 221 ? -14.137 -11.197 -10.291 1.00 97.12 221 PRO A C 1
ATOM 1674 O O . PRO A 1 221 ? -13.087 -11.022 -10.915 1.00 97.12 221 PRO A O 1
ATOM 1677 N N . ASP A 1 222 ? -15.330 -11.222 -10.889 1.00 97.44 222 ASP A N 1
ATOM 1678 C CA . ASP A 1 222 ? -15.572 -10.867 -12.289 1.00 97.44 222 ASP A CA 1
ATOM 1679 C C . ASP A 1 222 ? -15.969 -9.385 -12.452 1.00 97.44 222 ASP A C 1
ATOM 1681 O O . ASP A 1 222 ? -16.164 -8.924 -13.576 1.00 97.44 222 ASP A O 1
ATOM 1685 N N . LEU A 1 223 ? -16.052 -8.630 -11.346 1.00 98.56 223 LEU A N 1
ATOM 1686 C CA . LEU A 1 223 ? -16.382 -7.201 -11.284 1.00 98.56 223 LEU A CA 1
ATOM 1687 C C . LEU A 1 223 ? -17.717 -6.854 -11.966 1.00 98.56 223 LEU A C 1
ATOM 1689 O O . LEU A 1 223 ? -17.867 -5.788 -12.566 1.00 98.56 223 LEU A O 1
ATOM 1693 N N . THR A 1 224 ? -18.693 -7.760 -11.883 1.00 98.38 224 THR A N 1
ATOM 1694 C CA . THR A 1 224 ? -20.031 -7.613 -12.475 1.00 98.38 224 THR A CA 1
ATOM 1695 C C . THR A 1 224 ? -21.077 -7.141 -11.464 1.00 98.38 224 THR A C 1
ATOM 1697 O O . THR A 1 224 ? -22.150 -6.670 -11.850 1.00 98.38 224 THR A O 1
ATOM 1700 N N . GLN A 1 225 ? -20.798 -7.267 -10.166 1.00 98.31 225 GLN A N 1
ATOM 1701 C CA . GLN A 1 225 ? -21.721 -6.988 -9.074 1.00 98.31 225 GLN A CA 1
ATOM 1702 C C . GLN A 1 225 ? -21.009 -6.354 -7.878 1.00 98.31 225 GLN A C 1
ATOM 1704 O O . GLN A 1 225 ? -20.083 -6.921 -7.302 1.00 98.31 225 GLN A O 1
ATOM 1709 N N . LEU A 1 226 ? -21.543 -5.217 -7.428 1.00 98.50 226 LEU A N 1
ATOM 1710 C CA . LEU A 1 226 ? -21.318 -4.723 -6.076 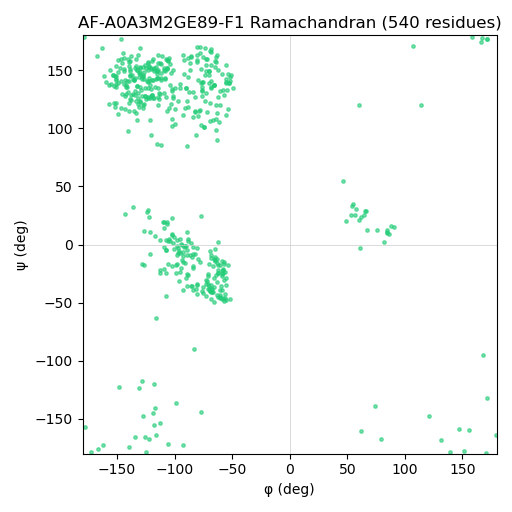1.00 98.50 226 LEU A CA 1
ATOM 1711 C C . LEU A 1 226 ? -22.148 -5.572 -5.107 1.00 98.50 226 LEU A C 1
ATOM 1713 O O . LEU A 1 226 ? -23.367 -5.426 -5.021 1.00 98.50 226 LEU A O 1
ATOM 1717 N N . VAL A 1 227 ? -21.483 -6.507 -4.433 1.00 98.44 227 VAL A N 1
ATOM 1718 C CA . VAL A 1 227 ? -22.109 -7.483 -3.533 1.00 98.44 227 VAL A CA 1
ATOM 1719 C C . VAL A 1 227 ? -22.561 -6.804 -2.251 1.00 98.44 227 VAL A C 1
ATOM 1721 O O . VAL A 1 227 ? -23.673 -7.049 -1.790 1.00 98.44 227 VAL A O 1
ATOM 1724 N N . GLN A 1 228 ? -21.700 -5.955 -1.691 1.00 98.31 228 GLN A N 1
ATOM 1725 C CA . GLN A 1 228 ? -21.984 -5.190 -0.486 1.00 98.31 228 GLN A CA 1
ATOM 1726 C C . GLN A 1 228 ? -21.155 -3.901 -0.480 1.00 98.31 228 GLN A C 1
ATOM 1728 O O . GLN A 1 228 ? -20.025 -3.893 -0.961 1.00 98.31 228 GLN A O 1
ATOM 1733 N N . SER A 1 229 ? -21.695 -2.813 0.055 1.00 98.56 229 SER A N 1
ATOM 1734 C CA . SER A 1 229 ? -20.993 -1.539 0.203 1.00 98.56 229 SER A CA 1
ATOM 1735 C C . SER A 1 229 ? -21.602 -0.715 1.331 1.00 98.56 229 SER A C 1
ATOM 1737 O O . SER A 1 229 ? -22.829 -0.675 1.458 1.00 98.56 229 SER A O 1
ATOM 1739 N N . THR A 1 230 ? -20.753 -0.089 2.142 1.00 98.56 230 THR A N 1
ATOM 1740 C CA . THR A 1 230 ? -21.122 0.704 3.323 1.00 98.56 230 THR A CA 1
ATOM 1741 C C . THR A 1 230 ? -20.261 1.955 3.423 1.00 98.56 230 THR A C 1
ATOM 1743 O O . THR A 1 230 ? -19.106 1.941 2.990 1.00 98.56 230 THR A O 1
ATOM 1746 N N . PHE A 1 231 ? -20.787 2.994 4.070 1.00 98.31 231 PHE A N 1
ATOM 1747 C CA . PHE A 1 231 ? -19.965 4.085 4.590 1.00 98.31 231 PHE A CA 1
ATOM 1748 C C . PHE A 1 231 ? -19.314 3.711 5.929 1.00 98.31 231 PHE A C 1
ATOM 1750 O O . PHE A 1 231 ? -19.775 2.808 6.639 1.00 98.31 231 PHE A O 1
ATOM 1757 N N . ILE A 1 232 ? -18.236 4.422 6.260 1.00 97.50 232 ILE A N 1
ATOM 1758 C CA . ILE A 1 232 ? -17.629 4.506 7.586 1.00 97.50 232 ILE A CA 1
ATOM 1759 C C . ILE A 1 232 ? -17.042 5.911 7.780 1.00 97.50 232 ILE A C 1
ATOM 1761 O O . ILE A 1 232 ? -16.136 6.335 7.067 1.00 97.50 232 ILE A O 1
ATOM 1765 N N . GLY A 1 233 ? -17.565 6.642 8.756 1.00 96.25 233 GLY A N 1
ATOM 1766 C CA . GLY A 1 233 ? -17.165 8.022 9.006 1.00 96.25 233 GLY A CA 1
ATOM 1767 C C . GLY A 1 233 ? -18.133 8.733 9.941 1.00 96.25 233 GLY A C 1
ATOM 1768 O O . GLY A 1 233 ? -19.150 8.167 10.346 1.00 96.25 233 GLY A O 1
ATOM 1769 N N . GLY A 1 234 ? -17.781 9.957 10.310 1.00 95.62 234 GLY A N 1
ATOM 1770 C CA . GLY A 1 234 ? -18.606 10.882 11.073 1.00 95.62 234 GLY A CA 1
ATOM 1771 C C . GLY A 1 234 ? -18.879 12.158 10.276 1.00 95.62 234 GLY A C 1
ATOM 1772 O O . GLY A 1 234 ? -19.083 12.138 9.071 1.00 95.62 234 GLY A O 1
ATOM 1773 N N . SER A 1 235 ? -18.945 13.294 10.962 1.00 94.00 235 SER A N 1
ATOM 1774 C CA . SER A 1 235 ? -19.461 14.548 10.397 1.00 94.00 235 SER A CA 1
ATOM 1775 C C . SER A 1 235 ? -18.467 15.391 9.583 1.00 94.00 235 SER A C 1
ATOM 1777 O O . SER A 1 235 ? -18.845 16.466 9.097 1.00 94.00 235 SER A O 1
ATOM 1779 N N . VAL A 1 236 ? -17.201 14.977 9.462 1.00 93.75 236 VAL A N 1
ATOM 1780 C CA . VAL A 1 236 ? -16.108 15.805 8.920 1.00 93.75 236 VAL A CA 1
ATOM 1781 C C . VAL A 1 236 ? -15.332 15.087 7.798 1.00 93.75 236 VAL A C 1
ATOM 1783 O O . VAL A 1 236 ? -15.910 14.896 6.726 1.00 93.75 236 VAL A O 1
ATOM 1786 N N . TYR A 1 237 ? -14.031 14.814 7.985 1.00 94.38 237 TYR A N 1
ATOM 1787 C CA . TYR A 1 237 ? -13.177 14.060 7.060 1.00 94.38 237 TYR A CA 1
ATOM 1788 C C . TYR A 1 237 ? -12.775 12.749 7.719 1.00 94.38 237 TYR A C 1
ATOM 1790 O O . TYR A 1 237 ? -12.171 12.774 8.797 1.00 94.38 237 TYR A O 1
ATOM 1798 N N . ASP A 1 238 ? -13.056 11.649 7.030 1.00 95.88 238 ASP A N 1
ATOM 1799 C CA . ASP A 1 238 ? -12.803 10.286 7.474 1.00 95.88 238 ASP A CA 1
ATOM 1800 C C . ASP A 1 238 ? -12.137 9.515 6.339 1.00 95.88 238 ASP A C 1
ATOM 1802 O O . ASP A 1 238 ? -12.760 9.220 5.323 1.00 95.88 238 ASP A O 1
ATOM 1806 N N . VAL A 1 239 ? -10.842 9.243 6.496 1.00 95.50 239 VAL A N 1
ATOM 1807 C CA . VAL A 1 239 ? -9.972 8.778 5.416 1.00 95.50 239 VAL A CA 1
ATOM 1808 C C . VAL A 1 239 ? -9.386 7.416 5.774 1.00 95.50 239 VAL A C 1
ATOM 1810 O O . VAL A 1 239 ? -8.368 7.358 6.468 1.00 95.50 239 VAL A O 1
ATOM 1813 N N . PRO A 1 240 ? -10.006 6.300 5.344 1.00 97.19 240 PRO A N 1
ATOM 1814 C CA . PRO A 1 240 ? -9.353 5.001 5.409 1.00 97.19 240 PRO A CA 1
ATOM 1815 C C . PRO A 1 240 ? -8.189 4.971 4.419 1.00 97.19 240 PRO A C 1
ATOM 1817 O O . PRO A 1 240 ? -8.310 5.478 3.303 1.00 97.19 240 PRO A O 1
ATOM 1820 N N . HIS A 1 241 ? -7.085 4.354 4.830 1.00 95.75 241 HIS A N 1
ATOM 1821 C CA . HIS A 1 241 ? -5.902 4.182 3.995 1.00 95.75 241 HIS A CA 1
ATOM 1822 C C . HIS A 1 241 ? -5.749 2.732 3.538 1.00 95.75 241 HIS A C 1
ATOM 1824 O O . HIS A 1 241 ? -5.588 2.515 2.343 1.00 95.75 241 HIS A O 1
ATOM 1830 N N . ASP A 1 242 ? -5.938 1.756 4.429 1.00 97.81 242 ASP A N 1
ATOM 1831 C CA . ASP A 1 242 ? -5.692 0.342 4.124 1.00 97.81 242 ASP A CA 1
ATOM 1832 C C . ASP A 1 242 ? -6.694 -0.606 4.810 1.00 97.81 242 ASP A C 1
ATOM 1834 O O . ASP A 1 242 ? -7.364 -0.234 5.785 1.00 97.81 242 ASP A O 1
ATOM 1838 N N . LEU A 1 243 ? -6.811 -1.835 4.288 1.00 98.25 243 LEU A N 1
ATOM 1839 C CA . LEU A 1 243 ? -7.624 -2.907 4.852 1.00 98.25 243 LEU A CA 1
ATOM 1840 C C . LEU A 1 243 ? -6.963 -4.296 4.812 1.00 98.25 243 LEU A C 1
ATOM 1842 O O . LEU A 1 243 ? -6.286 -4.680 3.864 1.00 98.25 243 LEU A O 1
ATOM 1846 N N . ALA A 1 244 ? -7.302 -5.125 5.799 1.00 97.69 244 ALA A N 1
ATOM 1847 C CA . ALA A 1 244 ? -6.893 -6.524 5.873 1.00 97.69 244 ALA A CA 1
ATOM 1848 C C . ALA A 1 244 ? -8.038 -7.434 6.341 1.00 97.69 244 ALA A C 1
ATOM 1850 O O . ALA A 1 244 ? -8.908 -7.030 7.115 1.00 97.69 244 ALA A O 1
ATOM 1851 N N . LEU A 1 245 ? -8.027 -8.695 5.902 1.00 97.19 245 LEU A N 1
ATOM 1852 C CA . LEU A 1 245 ? -9.043 -9.689 6.263 1.00 97.19 245 LEU A CA 1
ATOM 1853 C C . LEU A 1 245 ? -8.533 -10.650 7.337 1.00 97.19 245 LEU A C 1
ATOM 1855 O O . LEU A 1 245 ? -7.444 -11.215 7.219 1.00 97.19 245 LEU A O 1
ATOM 1859 N N . ASP A 1 246 ? -9.344 -10.902 8.365 1.00 95.75 246 ASP A N 1
ATOM 1860 C CA . ASP A 1 246 ? -9.100 -12.034 9.259 1.00 95.75 246 ASP A CA 1
ATOM 1861 C C . ASP A 1 246 ? -9.551 -13.367 8.638 1.00 95.75 246 ASP A C 1
ATOM 1863 O O . ASP A 1 246 ? -10.241 -13.423 7.622 1.00 95.75 246 ASP A O 1
ATOM 1867 N N . ALA A 1 247 ? -9.196 -14.484 9.279 1.00 93.00 247 ALA A N 1
ATOM 1868 C CA . ALA A 1 247 ? -9.563 -15.821 8.800 1.00 93.00 247 ALA A CA 1
ATOM 1869 C C . ALA A 1 247 ? -11.085 -16.098 8.776 1.00 93.00 247 ALA A C 1
ATOM 1871 O O . ALA A 1 247 ? -11.514 -17.110 8.222 1.00 93.00 247 ALA A O 1
ATOM 1872 N N . GLY A 1 248 ? -11.901 -15.251 9.413 1.00 93.25 248 GLY A N 1
ATOM 1873 C CA . GLY A 1 248 ? -13.362 -15.285 9.334 1.00 93.25 248 GLY A CA 1
ATOM 1874 C C . GLY A 1 248 ? -13.937 -14.405 8.217 1.00 93.25 248 GLY A C 1
ATOM 1875 O O . GLY A 1 248 ? -15.159 -14.372 8.057 1.00 93.25 248 GLY A O 1
ATOM 1876 N N . GLY A 1 249 ? -13.084 -13.699 7.470 1.00 95.19 249 GLY A N 1
ATOM 1877 C CA . GLY A 1 249 ? -13.461 -12.704 6.470 1.00 95.19 249 GLY A CA 1
ATOM 1878 C C . GLY A 1 249 ? -13.928 -11.379 7.074 1.00 95.19 249 GLY A C 1
ATOM 1879 O O . GLY A 1 249 ? -14.536 -10.583 6.369 1.00 95.19 249 GLY A O 1
ATOM 1880 N N . ASN A 1 250 ? -13.717 -11.137 8.374 1.00 97.31 250 ASN A N 1
ATOM 1881 C CA . ASN A 1 250 ? -13.985 -9.810 8.930 1.00 97.31 250 ASN A CA 1
ATOM 1882 C C . ASN A 1 250 ? -12.893 -8.850 8.476 1.00 97.31 250 ASN A C 1
ATOM 1884 O O . ASN A 1 250 ? -11.726 -9.231 8.370 1.00 97.31 250 ASN A O 1
ATOM 1888 N N . ILE A 1 251 ? -13.285 -7.603 8.270 1.00 98.44 251 ILE A N 1
ATOM 1889 C CA . ILE A 1 251 ? -12.446 -6.594 7.638 1.00 98.44 251 ILE A CA 1
ATOM 1890 C C . ILE A 1 251 ? -11.919 -5.676 8.725 1.00 98.44 251 ILE A C 1
ATOM 1892 O O . ILE A 1 251 ? -12.708 -5.068 9.445 1.00 98.44 251 ILE A O 1
ATOM 1896 N N . TYR A 1 252 ? -10.603 -5.592 8.849 1.00 98.50 252 TYR A N 1
ATOM 1897 C CA . TYR A 1 252 ? -9.943 -4.542 9.606 1.00 98.50 252 TYR A CA 1
ATOM 1898 C C . TYR A 1 252 ? -9.551 -3.432 8.651 1.00 98.50 252 TYR A C 1
ATOM 1900 O O . TYR A 1 252 ? -9.070 -3.712 7.559 1.00 98.50 252 TYR A O 1
ATOM 1908 N N . LEU A 1 253 ? -9.753 -2.195 9.071 1.00 97.94 253 LEU A N 1
ATOM 1909 C CA . LEU A 1 253 ? -9.372 -1.012 8.323 1.00 97.94 253 LEU A CA 1
ATOM 1910 C C . LEU A 1 253 ? -8.749 0.002 9.266 1.00 97.94 253 LEU A C 1
ATOM 1912 O O . LEU A 1 253 ? -9.145 0.104 10.432 1.00 97.94 253 LEU A O 1
ATOM 1916 N N . THR A 1 254 ? -7.777 0.734 8.745 1.00 98.25 254 THR A N 1
ATOM 1917 C CA . THR A 1 254 ? -7.088 1.791 9.472 1.00 98.25 254 THR A CA 1
ATOM 1918 C C . THR A 1 254 ? -7.067 3.058 8.638 1.00 98.25 254 THR A C 1
ATOM 1920 O O . THR A 1 254 ? -7.114 3.015 7.405 1.00 98.25 254 THR A O 1
ATOM 1923 N N . GLY A 1 255 ? -7.008 4.193 9.313 1.00 96.62 255 GLY A N 1
ATOM 1924 C CA . GLY A 1 255 ? -6.952 5.476 8.644 1.00 96.62 255 GLY A CA 1
ATOM 1925 C C . GLY A 1 255 ? -6.839 6.619 9.626 1.00 96.62 255 GLY A C 1
ATOM 1926 O O . GLY A 1 255 ? -6.418 6.426 10.768 1.00 96.62 255 GLY A O 1
ATOM 1927 N N . GLN A 1 256 ? -7.254 7.795 9.179 1.00 94.88 256 GLN A N 1
ATOM 1928 C CA . GLN A 1 256 ? -7.311 9.006 9.988 1.00 94.88 256 GLN A CA 1
ATOM 1929 C C . GLN A 1 256 ? -8.704 9.635 9.930 1.00 94.88 256 GLN A C 1
ATOM 1931 O O . GLN A 1 256 ? -9.416 9.524 8.929 1.00 94.88 256 GLN A O 1
ATOM 1936 N N . THR A 1 257 ? -9.110 10.286 11.010 1.00 95.62 257 THR A N 1
ATOM 1937 C CA . THR A 1 257 ? -10.415 10.933 11.127 1.00 95.62 257 THR A CA 1
ATOM 1938 C C . THR A 1 257 ? -10.298 12.234 11.897 1.00 95.62 257 THR A C 1
ATOM 1940 O O . THR A 1 257 ? -9.663 12.304 12.942 1.00 95.62 257 THR A O 1
ATOM 1943 N N . SER A 1 258 ? -10.978 13.264 11.401 1.00 94.56 258 SER A N 1
ATOM 1944 C CA . SER A 1 258 ? -11.176 14.548 12.090 1.00 94.56 258 SER A CA 1
ATOM 1945 C C . SER A 1 258 ? -12.578 14.675 12.708 1.00 94.56 258 SER A C 1
ATOM 1947 O O . SER A 1 258 ? -12.981 15.752 13.165 1.00 94.56 258 SER A O 1
ATOM 1949 N N . SER A 1 259 ? -13.341 13.579 12.700 1.00 95.25 259 SER A N 1
ATOM 1950 C CA . SER A 1 259 ? -14.734 13.521 13.124 1.00 95.25 259 SER A CA 1
ATOM 1951 C C . SER A 1 259 ? -14.837 13.140 14.600 1.00 95.25 259 SER A C 1
ATOM 1953 O O . SER A 1 259 ? -14.615 12.000 15.000 1.00 95.25 259 SER A O 1
ATOM 1955 N N . ALA A 1 260 ? -15.270 14.090 15.434 1.00 92.88 260 ALA A N 1
ATOM 1956 C CA . ALA A 1 260 ? -15.504 13.840 16.862 1.00 92.88 260 ALA A CA 1
ATOM 1957 C C . ALA A 1 260 ? -16.649 12.842 17.139 1.00 92.88 260 ALA A C 1
ATOM 1959 O O . ALA A 1 260 ? -16.818 12.385 18.269 1.00 92.88 260 ALA A O 1
ATOM 1960 N N . ASP A 1 261 ? -17.460 12.557 16.125 1.00 94.94 261 ASP A N 1
ATOM 1961 C CA . ASP A 1 261 ? -18.556 11.595 16.117 1.00 94.94 261 ASP A CA 1
ATOM 1962 C C . ASP A 1 261 ? -18.269 10.363 15.245 1.00 94.94 261 ASP A C 1
ATOM 1964 O O . ASP A 1 261 ? -19.209 9.649 14.896 1.00 94.94 261 ASP A O 1
ATOM 1968 N N . PHE A 1 262 ? -16.996 10.089 14.920 1.00 96.88 262 PHE A N 1
ATOM 1969 C CA . PHE A 1 262 ? -16.615 8.850 14.244 1.00 96.88 262 PHE A CA 1
ATOM 1970 C C . PHE A 1 262 ? -17.151 7.618 15.010 1.00 96.88 262 PHE A C 1
ATOM 1972 O O . PHE A 1 262 ? -17.099 7.588 16.248 1.00 96.88 262 PHE A O 1
ATOM 1979 N N . PRO A 1 263 ? -17.668 6.587 14.315 1.00 97.00 263 PRO A N 1
ATOM 1980 C CA . PRO A 1 263 ? -18.216 5.403 14.959 1.00 97.00 263 PRO A CA 1
ATOM 1981 C C . PRO A 1 263 ? -17.186 4.659 15.818 1.00 97.00 263 PRO A C 1
ATOM 1983 O O . PRO A 1 263 ? -16.199 4.126 15.319 1.00 97.00 263 PRO A O 1
ATOM 1986 N N . VAL A 1 264 ? -17.467 4.542 17.117 1.00 96.81 264 VAL A N 1
ATOM 1987 C CA . VAL A 1 264 ? -16.682 3.745 18.075 1.00 96.81 264 VAL A CA 1
ATOM 1988 C C . VAL A 1 264 ? -17.543 2.707 18.780 1.00 96.81 264 VAL A C 1
ATOM 1990 O O . VAL A 1 264 ? -18.765 2.842 18.895 1.00 96.81 264 VAL A O 1
ATOM 1993 N N . THR A 1 265 ? -16.908 1.653 19.287 1.00 97.44 265 THR A N 1
ATOM 1994 C CA . THR A 1 265 ? -17.594 0.581 20.022 1.00 97.44 265 THR A CA 1
ATOM 1995 C C . THR A 1 265 ? -17.286 0.628 21.511 1.00 97.44 265 THR A C 1
ATOM 1997 O O . THR A 1 265 ? -16.149 0.853 21.905 1.00 97.44 265 THR A O 1
ATOM 2000 N N . ALA A 1 266 ? -18.279 0.328 22.350 1.00 97.38 266 ALA A N 1
ATOM 2001 C CA . ALA A 1 266 ? -18.085 0.286 23.797 1.00 97.38 266 ALA A CA 1
ATOM 2002 C C . ALA A 1 266 ? -17.037 -0.765 24.211 1.00 97.38 266 ALA A C 1
ATOM 2004 O O . ALA A 1 266 ? -17.133 -1.934 23.828 1.00 97.38 266 ALA A O 1
ATOM 2005 N N . GLY A 1 267 ? -16.096 -0.368 25.065 1.00 95.94 267 GLY A N 1
ATOM 2006 C CA . GLY A 1 267 ? -14.975 -1.195 25.505 1.00 95.94 267 GLY A CA 1
ATOM 2007 C C . GLY A 1 267 ? -13.777 -1.191 24.554 1.00 95.94 267 GLY A C 1
ATOM 2008 O O . GLY A 1 267 ? -12.901 -2.038 24.725 1.00 95.94 267 GLY A O 1
ATOM 2009 N N . ALA A 1 268 ? -13.748 -0.280 23.577 1.00 97.62 268 ALA A N 1
ATOM 2010 C CA . ALA A 1 268 ? -12.571 -0.001 22.763 1.00 97.62 268 ALA A CA 1
ATOM 2011 C C . ALA A 1 268 ? -11.412 0.557 23.607 1.00 97.62 268 ALA A C 1
ATOM 2013 O O . ALA A 1 268 ? -11.615 1.004 24.740 1.00 97.62 268 ALA A O 1
ATOM 2014 N N . TYR A 1 269 ? -10.197 0.521 23.054 1.00 97.88 269 TYR A N 1
ATOM 2015 C CA . TYR A 1 269 ? -9.011 1.083 23.702 1.00 97.88 269 TYR A CA 1
ATOM 2016 C C . TYR A 1 269 ? -9.179 2.581 23.987 1.00 97.88 269 TYR A C 1
ATOM 2018 O O . TYR A 1 269 ? -8.941 3.016 25.115 1.00 97.88 269 TYR A O 1
ATOM 2026 N N . ASP A 1 270 ? -9.652 3.329 22.991 1.00 97.00 270 ASP A N 1
ATOM 2027 C CA . ASP A 1 270 ? -10.076 4.715 23.122 1.00 97.00 270 ASP A CA 1
ATOM 2028 C C . ASP A 1 270 ? -11.392 4.953 22.368 1.00 97.00 270 ASP A C 1
ATOM 2030 O O . ASP A 1 270 ? -11.546 4.591 21.201 1.00 97.00 270 ASP A O 1
ATOM 2034 N N . GLU A 1 271 ? -12.349 5.560 23.065 1.00 96.44 271 GLU A N 1
ATOM 2035 C CA . GLU A 1 271 ? -13.693 5.879 22.574 1.00 96.44 271 GLU A CA 1
ATOM 2036 C C . GLU A 1 271 ? -13.847 7.378 22.252 1.00 96.44 271 GLU A C 1
ATOM 2038 O O . GLU A 1 271 ? -14.958 7.839 21.993 1.00 96.44 271 GLU A O 1
ATOM 2043 N N . SER A 1 272 ? -12.776 8.174 22.343 1.00 93.00 272 SER A N 1
ATOM 2044 C CA . SER A 1 272 ? -12.817 9.626 22.148 1.00 93.00 272 SER A CA 1
ATOM 2045 C C . SER A 1 272 ? -11.818 10.100 21.101 1.00 93.00 272 SER A C 1
ATOM 2047 O O . SER A 1 272 ? -10.647 9.749 21.145 1.00 93.00 272 SER A O 1
ATOM 2049 N N . TYR A 1 273 ? -12.290 10.979 20.218 1.00 91.31 273 TYR A N 1
ATOM 2050 C CA . TYR A 1 273 ? -11.429 11.834 19.410 1.00 91.31 273 TYR A CA 1
ATOM 2051 C C . TYR A 1 273 ? -10.757 12.876 20.315 1.00 91.31 273 TYR A C 1
ATOM 2053 O O . TYR A 1 273 ? -11.440 13.653 21.002 1.00 91.31 273 TYR A O 1
ATOM 2061 N N . ASN A 1 274 ? -9.430 12.891 20.331 1.00 87.12 274 ASN A N 1
ATOM 2062 C CA . ASN A 1 274 ? -8.609 13.625 21.287 1.00 87.12 274 ASN A CA 1
ATOM 2063 C C . ASN A 1 274 ? -7.955 14.879 20.698 1.00 87.12 274 ASN A C 1
ATOM 2065 O O . ASN A 1 274 ? -7.594 15.788 21.467 1.00 87.12 274 ASN A O 1
ATOM 2069 N N . GLY A 1 275 ? -7.888 15.015 19.375 1.00 77.19 275 GLY A N 1
ATOM 2070 C CA . GLY A 1 275 ? -7.430 16.251 18.760 1.00 77.19 275 GLY A CA 1
ATOM 2071 C C . GLY A 1 275 ? -6.868 16.099 17.359 1.00 77.19 275 GLY A C 1
ATOM 2072 O O . GLY A 1 275 ? -7.217 15.194 16.626 1.00 77.19 275 GLY A O 1
ATOM 2073 N N . GLY A 1 276 ? -6.086 17.103 16.968 1.00 76.69 276 GLY A N 1
ATOM 2074 C CA . GLY A 1 276 ? -5.641 17.300 15.596 1.00 76.69 276 GLY A CA 1
ATOM 2075 C C . GLY A 1 276 ? -6.333 18.467 14.890 1.00 76.69 276 GLY A C 1
ATOM 2076 O O . GLY A 1 276 ? -7.248 19.139 15.388 1.00 76.69 276 GLY A O 1
ATOM 2077 N N . THR A 1 277 ? -5.807 18.776 13.718 1.00 77.38 277 THR A N 1
ATOM 2078 C CA . THR A 1 277 ? -6.341 19.743 12.772 1.00 77.38 277 THR A CA 1
ATOM 2079 C C . THR A 1 277 ? -7.604 19.194 12.101 1.00 77.38 277 THR A C 1
ATOM 2081 O O . THR A 1 277 ? -7.799 17.985 12.042 1.00 77.38 277 THR A O 1
ATOM 2084 N N . PRO A 1 278 ? -8.463 20.054 11.525 1.00 71.69 278 PRO A N 1
ATOM 2085 C CA . PRO A 1 278 ? -9.704 19.612 10.882 1.00 71.69 278 PRO A CA 1
ATOM 2086 C C . PRO A 1 278 ? -9.553 18.686 9.661 1.00 71.69 278 PRO A C 1
ATOM 2088 O O . PRO A 1 278 ? -10.564 18.412 9.031 1.00 71.69 278 PRO A O 1
ATOM 2091 N N . PHE A 1 279 ? -8.336 18.295 9.268 1.00 69.94 279 PHE A N 1
ATOM 2092 C CA . PHE A 1 279 ? -8.070 17.549 8.031 1.00 69.94 279 PHE A CA 1
ATOM 2093 C C . PHE A 1 279 ? -7.267 16.257 8.226 1.00 69.94 279 PHE A C 1
ATOM 2095 O O . PHE A 1 279 ? -7.251 15.442 7.310 1.00 69.94 279 PHE A O 1
ATOM 2102 N N . ILE A 1 280 ? -6.588 16.084 9.364 1.00 73.31 280 ILE A N 1
ATOM 2103 C CA . ILE A 1 280 ? -5.802 14.875 9.657 1.00 73.31 280 ILE A CA 1
ATOM 2104 C C . ILE A 1 280 ? -6.439 14.184 10.861 1.00 73.31 280 ILE A C 1
ATOM 2106 O O . ILE A 1 280 ? -7.051 13.135 10.696 1.00 73.31 280 ILE A O 1
ATOM 2110 N N . GLY A 1 281 ? -6.442 14.855 12.016 1.00 89.06 281 GLY A N 1
ATOM 2111 C CA . GLY A 1 281 ? -7.125 14.357 13.208 1.00 89.06 281 GLY A CA 1
ATOM 2112 C C . GLY A 1 281 ? -6.378 13.193 13.860 1.00 89.06 281 GLY A C 1
ATOM 2113 O O . GLY A 1 281 ? -5.155 13.249 13.935 1.00 89.06 281 GLY A O 1
ATOM 2114 N N . ASP A 1 282 ? -7.108 12.176 14.321 1.00 93.56 282 ASP A N 1
ATOM 2115 C CA . ASP A 1 282 ? -6.569 11.002 15.018 1.00 93.56 282 ASP A CA 1
ATOM 2116 C C . ASP A 1 282 ? -6.624 9.751 14.135 1.00 93.56 282 ASP A C 1
ATOM 2118 O O . ASP A 1 282 ? -7.466 9.630 13.238 1.00 93.56 282 ASP A O 1
ATOM 2122 N N . VAL A 1 283 ? -5.805 8.751 14.466 1.00 96.62 283 VAL A N 1
ATOM 2123 C CA . VAL A 1 283 ? -5.924 7.416 13.873 1.00 96.62 283 VAL A CA 1
ATOM 2124 C C . VAL A 1 283 ? -7.243 6.791 14.304 1.00 96.62 283 VAL A C 1
ATOM 2126 O O . VAL A 1 283 ? -7.569 6.788 15.494 1.00 96.62 283 VAL A O 1
ATOM 2129 N N . PHE A 1 284 ? -7.938 6.141 13.373 1.00 97.81 284 PHE A N 1
ATOM 2130 C CA . PHE A 1 284 ? -8.943 5.138 13.715 1.00 97.81 284 PHE A CA 1
ATOM 2131 C C . PHE A 1 284 ? -8.484 3.744 13.291 1.00 97.81 284 PHE A C 1
ATOM 2133 O O . PHE A 1 284 ? -7.828 3.566 12.264 1.00 97.81 284 PHE A O 1
ATOM 2140 N N . VAL A 1 285 ? -8.900 2.740 14.062 1.00 98.56 285 VAL A N 1
ATOM 2141 C CA . VAL A 1 285 ? -8.867 1.331 13.660 1.00 98.56 285 VAL A CA 1
ATOM 2142 C C . VAL A 1 285 ? -10.266 0.777 13.836 1.00 98.56 285 VAL A C 1
ATOM 2144 O O . VAL A 1 285 ? -10.845 0.894 14.916 1.00 98.56 285 VAL A O 1
ATOM 2147 N N . ALA A 1 286 ? -10.809 0.157 12.797 1.00 98.50 286 ALA A N 1
ATOM 2148 C CA . ALA A 1 286 ? -12.131 -0.447 12.822 1.00 98.50 286 ALA A CA 1
ATOM 2149 C C . ALA A 1 286 ? -12.079 -1.913 12.392 1.00 98.50 286 ALA A C 1
ATOM 2151 O O . ALA A 1 286 ? -11.186 -2.348 11.669 1.00 98.50 286 ALA A O 1
ATOM 2152 N N . LYS A 1 287 ? -13.059 -2.681 12.860 1.00 98.44 287 LYS A N 1
ATOM 2153 C CA . LYS A 1 287 ? -13.341 -4.057 12.474 1.00 98.44 287 LYS A CA 1
ATOM 2154 C C . LYS A 1 287 ? -14.802 -4.156 12.063 1.00 98.44 287 LYS A C 1
ATOM 2156 O O . LYS A 1 287 ? -15.684 -3.994 12.905 1.00 98.44 287 LYS A O 1
ATOM 2161 N N . MET A 1 288 ? -15.065 -4.508 10.815 1.00 98.56 288 MET A N 1
ATOM 2162 C CA . MET A 1 288 ? -16.406 -4.755 10.291 1.00 98.56 288 MET A CA 1
ATOM 2163 C C . MET A 1 288 ? -16.660 -6.242 10.063 1.00 98.56 288 MET A C 1
ATOM 2165 O O . MET A 1 288 ? -15.740 -7.026 9.818 1.00 98.56 288 MET A O 1
ATOM 2169 N N . SER A 1 289 ? -17.923 -6.646 10.167 1.00 98.00 289 SER A N 1
ATOM 2170 C CA . SER A 1 289 ? -18.345 -7.997 9.810 1.00 98.00 289 SER A CA 1
ATOM 2171 C C . SER A 1 289 ? -18.157 -8.258 8.312 1.00 98.00 289 SER A C 1
ATOM 2173 O O . SER A 1 289 ? -18.209 -7.346 7.494 1.00 98.00 289 SER A O 1
ATOM 2175 N N . ASN A 1 290 ? -17.964 -9.524 7.937 1.00 95.69 290 ASN A N 1
ATOM 2176 C CA . ASN A 1 290 ? -17.771 -9.948 6.538 1.00 95.69 290 ASN A CA 1
ATOM 2177 C C . ASN A 1 290 ? -18.949 -9.579 5.600 1.00 95.69 290 ASN A C 1
ATOM 2179 O O . ASN A 1 290 ? -18.803 -9.456 4.383 1.00 95.69 290 ASN A O 1
ATOM 2183 N N . ASP A 1 291 ? -20.147 -9.421 6.162 1.00 96.62 291 ASP A N 1
ATOM 2184 C CA . ASP A 1 291 ? -21.338 -8.960 5.444 1.00 96.62 291 ASP A CA 1
ATOM 2185 C C . ASP A 1 291 ? -21.488 -7.429 5.434 1.00 96.62 291 ASP A C 1
ATOM 2187 O O . ASP A 1 291 ? -22.510 -6.937 4.970 1.00 96.62 291 ASP A O 1
ATOM 2191 N N . LEU A 1 292 ? -20.507 -6.687 5.965 1.00 98.31 292 LEU A N 1
ATOM 2192 C CA . LEU A 1 292 ? -20.505 -5.230 6.161 1.00 98.31 292 LEU A CA 1
ATOM 2193 C C . LEU A 1 292 ? -21.764 -4.677 6.844 1.00 98.31 292 LEU A C 1
ATOM 2195 O O . LEU A 1 292 ? -22.049 -3.491 6.724 1.00 98.31 292 LEU A O 1
ATOM 2199 N N . GLY A 1 293 ? -22.531 -5.513 7.548 1.00 98.12 293 GLY A N 1
ATOM 2200 C CA . GLY A 1 293 ? -23.767 -5.109 8.221 1.00 98.12 293 GLY A CA 1
ATOM 2201 C C . GLY A 1 293 ? -23.555 -4.609 9.650 1.00 98.12 293 GLY A C 1
ATOM 2202 O O . GLY A 1 293 ? -24.496 -4.128 10.282 1.00 98.12 293 GLY A O 1
ATOM 2203 N N . ALA A 1 294 ? -22.346 -4.754 10.200 1.00 98.19 294 ALA A N 1
ATOM 2204 C CA . ALA A 1 294 ? -22.040 -4.355 11.565 1.00 98.19 294 ALA A CA 1
ATOM 2205 C C . ALA A 1 294 ? -20.585 -3.910 11.748 1.00 98.19 294 ALA A C 1
ATOM 2207 O O . ALA A 1 294 ? -19.645 -4.583 11.321 1.00 98.19 294 ALA A O 1
ATOM 2208 N N . LEU A 1 295 ? -20.412 -2.838 12.521 1.00 98.38 295 LEU A N 1
ATOM 2209 C CA . LEU A 1 295 ? -19.148 -2.483 13.152 1.00 98.38 295 LEU A CA 1
ATOM 2210 C C . LEU A 1 295 ? -18.961 -3.336 14.415 1.00 98.38 295 LEU A C 1
ATOM 2212 O O . LEU A 1 295 ? -19.707 -3.211 15.388 1.00 98.38 295 LEU A O 1
ATOM 2216 N N . LEU A 1 296 ? -17.996 -4.253 14.379 1.00 98.38 296 LEU A N 1
ATOM 2217 C CA . LEU A 1 296 ? -17.718 -5.216 15.448 1.00 98.38 296 LEU A CA 1
ATOM 2218 C C . LEU A 1 296 ? -16.809 -4.638 16.535 1.00 98.38 296 LEU A C 1
ATOM 2220 O O . LEU A 1 296 ? -16.971 -4.983 17.704 1.00 98.38 296 LEU A O 1
ATOM 2224 N N . ALA A 1 297 ? -15.856 -3.798 16.140 1.00 98.25 297 ALA A N 1
ATOM 2225 C CA . ALA A 1 297 ? -14.977 -3.048 17.027 1.00 98.25 297 ALA A CA 1
ATOM 2226 C C . ALA A 1 297 ? -14.506 -1.773 16.319 1.00 98.25 297 ALA A C 1
ATOM 2228 O O . ALA A 1 297 ? -14.305 -1.801 15.109 1.00 98.25 297 ALA A O 1
ATOM 2229 N N . ALA A 1 298 ? -14.306 -0.680 17.045 1.00 98.50 298 ALA A N 1
ATOM 2230 C CA . ALA A 1 298 ? -13.630 0.511 16.541 1.00 98.50 298 ALA A CA 1
ATOM 2231 C C . ALA A 1 298 ? -13.058 1.339 17.688 1.00 98.50 298 ALA A C 1
ATOM 2233 O O . ALA A 1 298 ? -13.729 1.508 18.709 1.00 98.50 298 ALA A O 1
ATOM 2234 N N . THR A 1 299 ? -11.837 1.833 17.501 1.00 98.44 299 THR A N 1
ATOM 2235 C CA . THR A 1 299 ? -11.060 2.598 18.482 1.00 98.44 299 THR A CA 1
ATOM 2236 C C . THR A 1 299 ? -10.317 3.744 17.810 1.00 98.44 299 THR A C 1
ATOM 2238 O O . THR A 1 299 ? -10.018 3.667 16.617 1.00 98.44 299 THR A O 1
ATOM 2241 N N . PHE A 1 300 ? -9.935 4.742 18.602 1.00 97.94 300 PHE A N 1
ATOM 2242 C CA . PHE A 1 300 ? -8.916 5.719 18.223 1.00 97.94 300 PHE A CA 1
ATOM 2243 C C . PHE A 1 300 ? -7.510 5.310 18.690 1.00 97.94 300 PHE A C 1
ATOM 2245 O O . PHE A 1 300 ? -7.360 4.451 19.570 1.00 97.94 300 PHE A O 1
ATOM 2252 N N . LEU A 1 301 ? -6.491 5.944 18.105 1.00 96.62 301 LEU A N 1
ATOM 2253 C CA . LEU A 1 301 ? -5.119 6.005 18.610 1.00 96.62 301 LEU A CA 1
ATOM 2254 C C . LEU A 1 301 ? -4.529 7.393 18.323 1.00 96.62 301 LEU A C 1
ATOM 2256 O O . LEU A 1 301 ? -4.344 7.773 17.174 1.00 96.62 301 LEU A O 1
ATOM 2260 N N . GLY A 1 302 ? -4.195 8.141 19.363 1.00 92.56 302 GLY A N 1
ATOM 2261 C CA . GLY A 1 302 ? -3.673 9.492 19.193 1.00 92.56 302 GLY A CA 1
ATOM 2262 C C . GLY A 1 302 ? -3.863 10.321 20.447 1.00 92.56 302 GLY A C 1
ATOM 2263 O O . GLY A 1 302 ? -4.396 9.842 21.453 1.00 92.56 302 GLY A O 1
ATOM 2264 N N . GLU A 1 303 ? -3.386 11.557 20.397 1.00 88.94 303 GLU A N 1
ATOM 2265 C CA . GLU A 1 303 ? -3.563 12.528 21.476 1.00 88.94 303 GLU A CA 1
ATOM 2266 C C . GLU A 1 303 ? -4.081 13.859 20.920 1.00 88.94 303 GLU A C 1
ATOM 2268 O O . GLU A 1 303 ? -5.158 13.926 20.357 1.00 88.94 303 GLU A O 1
ATOM 2273 N N . ARG A 1 304 ? -3.396 14.982 21.155 1.00 86.00 304 ARG A N 1
ATOM 2274 C CA . ARG A 1 304 ? -3.935 16.311 20.815 1.00 86.00 304 ARG A CA 1
ATOM 2275 C C . ARG A 1 304 ? -3.532 16.810 19.439 1.00 86.00 304 ARG A C 1
ATOM 2277 O O . ARG A 1 304 ? -4.060 17.847 19.018 1.00 86.00 304 ARG A O 1
ATOM 2284 N N . SER A 1 305 ? -2.528 16.188 18.843 1.00 90.19 305 SER A N 1
ATOM 2285 C CA . SER A 1 305 ? -1.962 16.617 17.574 1.00 90.19 305 SER A CA 1
ATOM 2286 C C . SER A 1 305 ? -2.413 15.669 16.457 1.00 90.19 305 SER A C 1
ATOM 2288 O O . SER A 1 305 ? -3.332 14.896 16.669 1.00 90.19 305 SER A O 1
ATOM 2290 N N . ASP A 1 306 ? -1.858 15.814 15.259 1.00 90.38 306 ASP A N 1
ATOM 2291 C CA . ASP A 1 306 ? -2.261 15.021 14.102 1.00 90.38 306 ASP A CA 1
ATOM 2292 C C . ASP A 1 306 ? -1.568 13.654 14.104 1.00 90.38 306 ASP A C 1
ATOM 2294 O O . ASP A 1 306 ? -0.333 13.566 14.155 1.00 90.38 306 ASP A O 1
ATOM 2298 N N . ASP A 1 307 ? -2.378 12.610 13.990 1.00 92.94 307 ASP A N 1
ATOM 2299 C CA . ASP A 1 307 ? -1.981 11.212 13.994 1.00 92.94 307 ASP A CA 1
ATOM 2300 C C . ASP A 1 307 ? -2.724 10.487 12.852 1.00 92.94 307 ASP A C 1
ATOM 2302 O O . ASP A 1 307 ? -3.934 10.633 12.693 1.00 92.94 307 ASP A O 1
ATOM 2306 N N . GLY A 1 308 ? -2.015 9.705 12.034 1.00 93.44 308 GLY A N 1
ATOM 2307 C CA . GLY A 1 308 ? -2.613 9.005 10.889 1.00 93.44 308 GLY A CA 1
ATOM 2308 C C . GLY A 1 308 ? -1.948 7.662 10.624 1.00 93.44 308 GLY A C 1
ATOM 2309 O O . GLY A 1 308 ? -0.734 7.538 10.773 1.00 93.44 308 GLY A O 1
ATOM 2310 N N . ALA A 1 309 ? -2.738 6.646 10.266 1.00 95.62 309 ALA A N 1
ATOM 2311 C CA . ALA A 1 309 ? -2.267 5.288 9.987 1.00 95.62 309 ALA A CA 1
ATOM 2312 C C . ALA A 1 309 ? -2.474 4.918 8.518 1.00 95.62 309 ALA A C 1
ATOM 2314 O O . ALA A 1 309 ? -3.562 5.131 7.989 1.00 95.62 309 ALA A O 1
ATOM 2315 N N . PHE A 1 310 ? -1.457 4.315 7.900 1.00 94.44 310 PHE A N 1
ATOM 2316 C CA . PHE A 1 310 ? -1.408 4.065 6.454 1.00 94.44 310 PHE A CA 1
ATOM 2317 C C . PHE A 1 310 ? -1.465 2.589 6.075 1.00 94.44 310 PHE A C 1
ATOM 2319 O O . PHE A 1 310 ? -1.873 2.289 4.964 1.00 94.44 310 PHE A O 1
ATOM 2326 N N . SER A 1 311 ? -1.108 1.682 6.987 1.00 96.75 311 SER A N 1
ATOM 2327 C CA . SER A 1 311 ? -1.033 0.246 6.700 1.00 96.75 311 SER A CA 1
ATOM 2328 C C . SER A 1 311 ? -1.500 -0.586 7.892 1.00 96.75 311 SE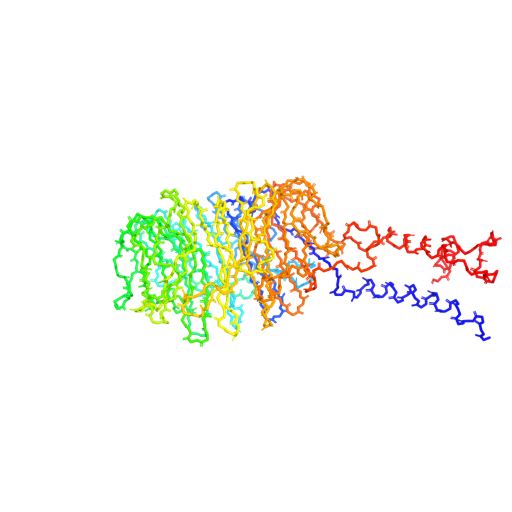R A C 1
ATOM 2330 O O . SER A 1 311 ? -1.248 -0.224 9.052 1.00 96.75 311 SER A O 1
ATOM 2332 N N . VAL A 1 312 ? -2.208 -1.686 7.618 1.00 97.81 312 VAL A N 1
ATOM 2333 C CA . VAL A 1 312 ? -2.719 -2.638 8.610 1.00 97.81 312 VAL A CA 1
ATOM 2334 C C . VAL A 1 312 ? -2.393 -4.081 8.224 1.00 97.81 312 VAL A C 1
ATOM 2336 O O . VAL A 1 312 ? -2.723 -4.560 7.147 1.00 97.81 312 VAL A O 1
ATOM 2339 N N . ALA A 1 313 ? -1.840 -4.851 9.165 1.00 97.00 313 ALA A N 1
ATOM 2340 C CA . ALA A 1 313 ? -1.647 -6.288 8.985 1.00 97.00 313 ALA A CA 1
ATOM 2341 C C . ALA A 1 313 ? -2.087 -7.102 10.201 1.00 97.00 313 ALA A C 1
ATOM 2343 O O . ALA A 1 313 ? -2.039 -6.672 11.355 1.00 97.00 313 ALA A O 1
ATOM 2344 N N . ILE A 1 314 ? -2.497 -8.341 9.936 1.00 95.44 314 ILE A N 1
ATOM 2345 C CA . ILE A 1 314 ? -3.072 -9.236 10.938 1.00 95.44 314 ILE A CA 1
ATOM 2346 C C . ILE A 1 314 ? -2.135 -10.424 11.137 1.00 95.44 314 ILE A C 1
ATOM 2348 O O . ILE A 1 314 ? -1.883 -11.209 10.226 1.00 95.44 314 ILE A O 1
ATOM 2352 N N . SER A 1 315 ? -1.642 -10.598 12.360 1.00 91.75 315 SER A N 1
ATOM 2353 C CA . SER A 1 315 ? -0.867 -11.784 12.728 1.00 91.75 315 SER A CA 1
ATOM 2354 C C . SER A 1 315 ? -1.773 -13.016 12.838 1.00 91.75 315 SER A C 1
ATOM 2356 O O . SER A 1 315 ? -2.911 -12.920 13.299 1.00 91.75 315 SER A O 1
ATOM 2358 N N . GLY A 1 316 ? -1.249 -14.213 12.544 1.00 77.50 316 GLY A N 1
ATOM 2359 C CA . GLY A 1 316 ? -1.959 -15.488 12.748 1.00 77.50 316 GLY A CA 1
ATOM 2360 C C . GLY A 1 316 ? -2.421 -15.746 14.196 1.00 77.50 316 GLY A C 1
ATOM 2361 O O . GLY A 1 316 ? -3.286 -16.590 14.428 1.00 77.50 316 GLY A O 1
ATOM 2362 N N . GLY A 1 317 ? -1.890 -14.996 15.172 1.00 68.62 317 GLY A N 1
ATOM 2363 C CA . GLY A 1 317 ? -2.362 -14.942 16.563 1.00 68.62 317 GLY A CA 1
ATOM 2364 C C . GLY A 1 317 ? -3.452 -13.894 16.852 1.00 68.62 317 GLY A C 1
ATOM 2365 O O . GLY A 1 317 ? -3.732 -13.643 18.021 1.00 68.62 317 GLY A O 1
ATOM 2366 N N . GLN A 1 318 ? -4.034 -13.276 15.817 1.00 81.00 318 GLN A N 1
ATOM 2367 C CA . GLN A 1 318 ? -5.030 -12.188 15.844 1.00 81.00 318 GLN A CA 1
ATOM 2368 C C . GLN A 1 318 ? -4.566 -10.866 16.487 1.00 81.00 318 GLN A C 1
ATOM 2370 O O . GLN A 1 318 ? -5.389 -10.085 16.961 1.00 81.00 318 GLN A O 1
ATOM 2375 N N . GLY A 1 319 ? -3.256 -10.606 16.520 1.00 93.06 319 GLY A N 1
ATOM 2376 C CA . GLY A 1 319 ? -2.749 -9.259 16.804 1.00 93.06 319 GLY A CA 1
ATOM 2377 C C . GLY A 1 319 ? -2.913 -8.373 15.571 1.00 93.06 319 GLY A C 1
ATOM 2378 O O . GLY A 1 319 ? -2.561 -8.817 14.477 1.00 93.06 319 GLY A O 1
ATOM 2379 N N . ILE A 1 320 ? -3.442 -7.165 15.755 1.00 97.69 320 ILE A N 1
ATOM 2380 C CA . ILE A 1 320 ? -3.708 -6.203 14.677 1.00 97.69 320 ILE A CA 1
ATOM 2381 C C . ILE A 1 320 ? -2.612 -5.152 14.709 1.00 97.69 320 ILE A C 1
ATOM 2383 O O . ILE A 1 320 ? -2.562 -4.364 15.650 1.00 97.69 320 ILE A O 1
ATOM 2387 N N . TYR A 1 321 ? -1.712 -5.187 13.734 1.00 98.31 321 TYR A N 1
ATOM 2388 C CA . TYR A 1 321 ? -0.607 -4.247 13.621 1.00 98.31 321 TYR A CA 1
ATOM 2389 C C . TYR A 1 321 ? -1.007 -3.117 12.691 1.00 98.31 321 TYR A C 1
ATOM 2391 O O . TYR A 1 321 ? -1.554 -3.381 11.625 1.00 98.31 321 TYR A O 1
ATOM 2399 N N . ILE A 1 322 ? -0.715 -1.889 13.094 1.00 98.31 322 ILE A N 1
ATOM 2400 C CA . ILE A 1 322 ? -0.847 -0.704 12.254 1.00 98.31 322 ILE A CA 1
ATOM 2401 C C . ILE A 1 322 ? 0.447 0.104 12.307 1.00 98.31 322 ILE A C 1
ATOM 2403 O O . ILE A 1 322 ? 1.165 0.078 13.315 1.00 98.31 322 ILE A O 1
ATOM 2407 N N . THR A 1 323 ? 0.734 0.839 11.240 1.00 97.50 323 THR A N 1
ATOM 2408 C CA . THR A 1 323 ? 1.808 1.833 11.220 1.00 97.50 323 THR A CA 1
ATOM 2409 C C . THR A 1 323 ? 1.307 3.118 10.599 1.00 97.50 323 THR A C 1
ATOM 2411 O O . THR A 1 323 ? 0.338 3.143 9.836 1.00 97.50 323 THR A O 1
ATOM 2414 N N . GLY A 1 324 ? 1.939 4.201 11.006 1.00 94.75 324 GLY A N 1
ATOM 2415 C CA . GLY A 1 324 ? 1.479 5.536 10.734 1.00 94.75 324 GLY A CA 1
ATOM 2416 C C . GLY A 1 324 ? 2.496 6.561 11.172 1.00 94.75 324 GLY A C 1
ATOM 2417 O O . GLY A 1 324 ? 3.556 6.206 11.690 1.00 94.75 324 GLY A O 1
ATOM 2418 N N . HIS A 1 325 ? 2.153 7.828 10.998 1.00 91.56 325 HIS A N 1
ATOM 2419 C CA . HIS A 1 325 ? 2.930 8.916 11.560 1.00 91.56 325 HIS A CA 1
ATOM 2420 C C . HIS A 1 325 ? 2.160 9.634 12.662 1.00 91.56 325 HIS A C 1
ATOM 2422 O O . HIS A 1 325 ? 0.930 9.661 12.694 1.00 91.56 325 HIS A O 1
ATOM 2428 N N . THR A 1 326 ? 2.919 10.253 13.550 1.00 91.94 326 THR A N 1
ATOM 2429 C CA . THR A 1 326 ? 2.421 11.095 14.627 1.00 91.94 326 THR A CA 1
ATOM 2430 C C . THR A 1 326 ? 3.256 12.361 14.705 1.00 91.94 326 THR A C 1
ATOM 2432 O O . THR A 1 326 ? 4.474 12.311 14.543 1.00 91.94 326 THR A O 1
ATOM 2435 N N . ASN A 1 327 ? 2.628 13.503 14.981 1.00 88.94 327 ASN A N 1
ATOM 2436 C CA . ASN A 1 327 ? 3.331 14.708 15.442 1.00 88.94 327 ASN A CA 1
ATOM 2437 C C . ASN A 1 327 ? 3.032 15.024 16.928 1.00 88.94 327 ASN A C 1
ATOM 2439 O O . ASN A 1 327 ? 3.307 16.119 17.443 1.00 88.94 327 ASN A O 1
ATOM 2443 N N . SER A 1 328 ? 2.463 14.052 17.644 1.00 89.12 328 SER A N 1
ATOM 2444 C CA . SER A 1 328 ? 2.095 14.135 19.051 1.00 89.12 328 SER A CA 1
ATOM 2445 C C . SER A 1 328 ? 3.294 13.824 19.954 1.00 89.12 328 SER A C 1
ATOM 2447 O O . SER A 1 328 ? 3.677 12.678 20.159 1.00 89.12 328 SER A O 1
ATOM 2449 N N . PHE A 1 329 ? 3.822 14.841 20.646 1.00 87.00 329 PHE A N 1
ATOM 2450 C CA . PHE A 1 329 ? 4.886 14.654 21.655 1.00 87.00 329 PHE A CA 1
ATOM 2451 C C . PHE A 1 329 ? 4.504 13.687 22.797 1.00 87.00 329 PHE A C 1
ATOM 2453 O O . PHE A 1 329 ? 5.369 13.155 23.493 1.00 87.00 329 PHE A O 1
ATOM 2460 N N . PHE A 1 330 ? 3.203 13.497 23.023 1.00 87.69 330 PHE A N 1
ATOM 2461 C CA . PHE A 1 330 ? 2.654 12.605 24.044 1.00 87.69 330 PHE A CA 1
ATOM 2462 C C . PHE A 1 330 ? 2.001 11.353 23.450 1.00 87.69 330 PHE A C 1
ATOM 2464 O O . PHE A 1 330 ? 1.206 10.734 24.150 1.00 87.69 330 PHE A O 1
ATOM 2471 N N . PHE A 1 331 ? 2.316 10.993 22.199 1.00 92.88 331 PHE A N 1
ATOM 2472 C CA . PHE A 1 331 ? 1.724 9.836 21.530 1.00 92.88 331 PHE A CA 1
ATOM 2473 C C . PHE A 1 331 ? 1.788 8.580 22.419 1.00 92.88 331 PHE A C 1
ATOM 2475 O O . PHE A 1 331 ? 2.829 8.320 23.042 1.00 92.88 331 PHE A O 1
ATOM 2482 N N . PRO A 1 332 ? 0.693 7.808 22.525 1.00 94.19 332 PRO A N 1
ATOM 2483 C CA . PRO A 1 332 ? 0.629 6.663 23.419 1.00 94.19 332 PRO A CA 1
ATOM 2484 C C . PRO A 1 332 ? 1.629 5.580 23.001 1.00 94.19 332 PRO A C 1
ATOM 2486 O O . PRO A 1 332 ? 1.540 5.006 21.920 1.00 94.19 332 PRO A O 1
ATOM 2489 N N . THR A 1 333 ? 2.551 5.244 23.901 1.00 96.06 333 THR A N 1
ATOM 2490 C CA . THR A 1 333 ? 3.485 4.118 23.762 1.00 96.06 333 THR A CA 1
ATOM 2491 C C . THR A 1 333 ? 3.296 3.131 24.911 1.00 96.06 333 THR A C 1
ATOM 2493 O O . THR A 1 333 ? 2.847 3.493 26.002 1.00 96.06 333 THR A O 1
ATOM 2496 N N . THR A 1 334 ? 3.596 1.851 24.685 1.00 96.62 334 THR A N 1
ATOM 2497 C CA . THR A 1 334 ? 3.457 0.826 25.731 1.00 96.62 334 THR A CA 1
ATOM 2498 C C . THR A 1 334 ? 4.699 0.727 26.609 1.00 96.62 334 THR A C 1
ATOM 2500 O O . THR A 1 334 ? 5.821 0.999 26.178 1.00 96.62 334 THR A O 1
ATOM 2503 N N . ASP A 1 335 ? 4.526 0.223 27.832 1.00 93.25 335 ASP A N 1
ATOM 2504 C CA . ASP A 1 335 ? 5.656 -0.135 28.687 1.00 93.25 335 ASP A CA 1
ATOM 2505 C C . ASP A 1 335 ? 6.608 -1.100 27.956 1.00 93.25 335 ASP A C 1
ATOM 2507 O O . ASP A 1 335 ? 6.192 -2.122 27.411 1.00 93.25 335 ASP A O 1
ATOM 2511 N N . ASN A 1 336 ? 7.911 -0.816 28.017 1.00 92.12 336 ASN A N 1
ATOM 2512 C CA . ASN A 1 336 ? 8.988 -1.557 27.336 1.00 92.12 336 ASN A CA 1
ATOM 2513 C C . ASN A 1 336 ? 8.995 -1.469 25.803 1.00 92.12 336 ASN A C 1
ATOM 2515 O O . ASN A 1 336 ? 9.743 -2.221 25.181 1.00 92.12 336 ASN A O 1
ATOM 2519 N N . ALA A 1 337 ? 8.226 -0.554 25.204 1.00 96.38 337 ALA A N 1
ATOM 2520 C CA . ALA A 1 337 ? 8.409 -0.206 23.799 1.00 96.38 337 ALA A CA 1
ATOM 2521 C C . ALA A 1 337 ? 9.876 0.127 23.504 1.00 96.38 337 ALA A C 1
ATOM 2523 O O . ALA A 1 337 ? 10.559 0.704 24.362 1.00 96.38 337 ALA A O 1
ATOM 2524 N N . TYR A 1 338 ? 10.334 -0.212 22.297 1.00 95.56 338 TYR A N 1
ATOM 2525 C CA . TYR A 1 338 ? 11.690 0.096 21.845 1.00 95.56 338 TYR A CA 1
ATOM 2526 C C . TYR A 1 338 ? 12.021 1.587 22.029 1.00 95.56 338 TYR A C 1
ATOM 2528 O O . TYR A 1 338 ? 13.043 1.932 22.626 1.00 95.56 338 TYR A O 1
ATOM 2536 N N . GLN A 1 339 ? 11.106 2.462 21.608 1.00 93.38 339 GLN A N 1
ATOM 2537 C CA . GLN A 1 339 ? 11.158 3.900 21.833 1.00 93.38 339 GLN A CA 1
ATOM 2538 C C . GLN A 1 339 ? 9.813 4.389 22.384 1.00 93.38 339 GLN A C 1
ATOM 2540 O O . GLN A 1 339 ? 8.773 4.275 21.740 1.00 93.38 339 GLN A O 1
ATOM 2545 N N . GLN A 1 340 ? 9.846 4.936 23.603 1.00 90.94 340 GLN A N 1
ATOM 2546 C CA . GLN A 1 340 ? 8.656 5.433 24.315 1.00 90.94 340 GLN A CA 1
ATOM 2547 C C . GLN A 1 340 ? 8.421 6.936 24.154 1.00 90.94 340 GLN A C 1
ATOM 2549 O O . GLN A 1 340 ? 7.320 7.420 24.397 1.00 90.94 340 GLN A O 1
ATOM 2554 N N . GLY A 1 341 ? 9.479 7.686 23.850 1.00 85.25 341 GLY A N 1
ATOM 2555 C CA . GLY A 1 341 ? 9.445 9.139 23.783 1.00 85.25 341 GLY A CA 1
ATOM 2556 C C . GLY A 1 341 ? 9.624 9.612 22.355 1.00 85.25 341 GLY A C 1
ATOM 2557 O O . GLY A 1 341 ? 10.455 9.058 21.637 1.00 85.25 341 GLY A O 1
ATOM 2558 N N . TYR A 1 342 ? 8.884 10.659 22.009 1.00 81.69 342 TYR A N 1
ATOM 2559 C CA . TYR A 1 342 ? 9.058 11.406 20.772 1.00 81.69 342 TYR A CA 1
ATOM 2560 C C . TYR A 1 342 ? 10.518 11.897 20.687 1.00 81.69 342 TYR A C 1
ATOM 2562 O O . TYR A 1 342 ? 10.973 12.681 21.533 1.00 81.69 342 TYR A O 1
ATOM 2570 N N . GLY A 1 343 ? 11.273 11.339 19.744 1.00 73.56 343 GLY A N 1
ATOM 2571 C CA . GLY A 1 343 ? 12.656 11.662 19.401 1.00 73.56 343 GLY A CA 1
ATOM 2572 C C . GLY A 1 343 ? 12.878 13.094 18.895 1.00 73.56 343 GLY A C 1
ATOM 2573 O O . GLY A 1 343 ? 13.970 13.631 19.103 1.00 73.56 343 GLY A O 1
ATOM 2574 N N . GLY A 1 344 ? 11.859 13.759 18.341 1.00 71.62 344 GLY A N 1
ATOM 2575 C CA . GLY A 1 344 ? 11.912 15.140 17.853 1.00 71.62 344 GLY A CA 1
ATOM 2576 C C . GLY A 1 344 ? 11.337 15.306 16.441 1.00 71.62 344 GLY A C 1
ATOM 2577 O O . GLY A 1 344 ? 10.679 14.429 15.912 1.00 71.62 344 GLY A O 1
ATOM 2578 N N . GLY A 1 345 ? 11.552 16.468 15.821 1.00 75.75 345 GLY A N 1
ATOM 2579 C CA . GLY A 1 345 ? 11.126 16.695 14.432 1.00 75.75 345 GLY A CA 1
ATOM 2580 C C . GLY A 1 345 ? 9.643 17.018 14.242 1.00 75.75 345 GLY A C 1
ATOM 2581 O O . GLY A 1 345 ? 8.942 17.386 15.187 1.00 75.75 345 GLY A O 1
ATOM 2582 N N . ASN A 1 346 ? 9.195 16.962 12.983 1.00 79.50 346 ASN A N 1
ATOM 2583 C CA . ASN A 1 346 ? 7.829 17.326 12.593 1.00 79.50 346 ASN A CA 1
ATOM 2584 C C . ASN A 1 346 ? 6.856 16.144 12.660 1.00 79.50 346 ASN A C 1
ATOM 2586 O O . ASN A 1 346 ? 5.703 16.382 12.999 1.00 79.50 346 ASN A O 1
ATOM 2590 N N . GLN A 1 347 ? 7.306 14.930 12.326 1.00 86.00 347 GLN A N 1
ATOM 2591 C CA . GLN A 1 347 ? 6.525 13.688 12.319 1.00 86.00 347 GLN A CA 1
ATOM 2592 C C . GLN A 1 347 ? 7.458 12.502 12.597 1.00 86.00 347 GLN A C 1
ATOM 2594 O O . GLN A 1 347 ? 8.551 12.459 12.032 1.00 86.00 347 GLN A O 1
ATOM 2599 N N . GLU A 1 348 ? 7.006 11.557 13.419 1.00 88.88 348 GLU A N 1
ATOM 2600 C CA . GLU A 1 348 ? 7.665 10.274 13.694 1.00 88.88 348 GLU A CA 1
ATOM 2601 C C . GLU A 1 348 ? 6.784 9.112 13.260 1.00 88.88 348 GLU A C 1
ATOM 2603 O O . GLU A 1 348 ? 5.558 9.192 13.361 1.00 88.88 348 GLU A O 1
ATOM 2608 N N . VAL A 1 349 ? 7.403 8.004 12.854 1.00 92.94 349 VAL A N 1
ATOM 2609 C CA . VAL A 1 349 ? 6.679 6.765 12.575 1.00 92.94 349 VAL A CA 1
ATOM 2610 C C . VAL A 1 349 ? 6.316 6.087 13.894 1.00 92.94 349 VAL A C 1
ATOM 2612 O O . VAL A 1 349 ? 7.122 6.014 14.822 1.00 92.94 349 VAL A O 1
ATOM 2615 N N . PHE A 1 350 ? 5.106 5.550 13.985 1.00 95.62 350 PHE A N 1
ATOM 2616 C CA . PHE A 1 350 ? 4.719 4.638 15.051 1.00 95.62 350 PHE A CA 1
ATOM 2617 C C . PHE A 1 350 ? 4.396 3.260 14.485 1.00 95.62 350 PHE A C 1
ATOM 2619 O O . PHE A 1 350 ? 3.952 3.106 13.347 1.00 95.62 350 PHE A O 1
ATOM 2626 N N . VAL A 1 351 ? 4.576 2.246 15.320 1.00 97.62 351 VAL A N 1
ATOM 2627 C CA . VAL A 1 351 ? 4.098 0.889 15.070 1.00 97.62 351 VAL A CA 1
ATOM 2628 C C . VAL A 1 351 ? 3.288 0.489 16.287 1.00 97.62 351 VAL A C 1
ATOM 2630 O O . VAL A 1 351 ? 3.803 0.495 17.407 1.00 97.62 351 VAL A O 1
ATOM 2633 N N . ALA A 1 352 ? 2.019 0.161 16.082 1.00 98.00 352 ALA A N 1
ATOM 2634 C CA . ALA A 1 352 ? 1.091 -0.197 17.143 1.00 98.00 352 ALA A CA 1
ATOM 2635 C C . ALA A 1 352 ? 0.494 -1.576 16.891 1.00 98.00 352 ALA A C 1
ATOM 2637 O O . ALA A 1 352 ? 0.330 -2.008 15.757 1.00 98.00 352 ALA A O 1
ATOM 2638 N N . ARG A 1 353 ? 0.163 -2.273 17.974 1.00 97.81 353 ARG A N 1
ATOM 2639 C CA . ARG A 1 353 ? -0.432 -3.604 17.965 1.00 97.81 353 ARG A CA 1
ATOM 2640 C C . ARG A 1 353 ? -1.610 -3.661 18.920 1.00 97.81 353 ARG A C 1
ATOM 2642 O O . ARG A 1 353 ? -1.425 -3.675 20.142 1.00 97.81 353 ARG A O 1
ATOM 2649 N N . PHE A 1 354 ? -2.805 -3.824 18.382 1.00 98.06 354 PHE A N 1
ATOM 2650 C CA . PHE A 1 354 ? -4.019 -4.068 19.148 1.00 98.06 354 PHE A CA 1
ATOM 2651 C C . PHE A 1 354 ? -4.308 -5.560 19.324 1.00 98.06 354 PHE A C 1
ATOM 2653 O O . PHE A 1 354 ? -3.841 -6.413 18.560 1.00 98.06 354 PHE A O 1
ATOM 2660 N N . ASP A 1 355 ? -5.103 -5.883 20.342 1.00 96.75 355 ASP A N 1
ATOM 2661 C CA . ASP A 1 355 ? -5.808 -7.161 20.369 1.00 96.75 355 ASP A CA 1
ATOM 2662 C C . ASP A 1 355 ? -6.910 -7.231 19.295 1.00 96.75 355 ASP A C 1
ATOM 2664 O O . ASP A 1 355 ? -7.320 -6.229 18.712 1.00 96.75 355 ASP A O 1
ATOM 2668 N N . ALA A 1 356 ? -7.415 -8.440 19.043 1.00 95.12 356 ALA A N 1
ATOM 2669 C CA . ALA A 1 356 ? -8.400 -8.700 17.996 1.00 95.12 356 ALA A CA 1
ATOM 2670 C C . ALA A 1 356 ? -9.716 -7.910 18.139 1.00 95.12 356 ALA A C 1
ATOM 2672 O O . ALA A 1 356 ? -10.438 -7.757 17.154 1.00 95.12 356 ALA A O 1
ATOM 2673 N N . ASN A 1 357 ? -10.062 -7.454 19.344 1.00 95.19 357 ASN A N 1
ATOM 2674 C CA . ASN A 1 357 ? -11.289 -6.700 19.601 1.00 95.19 357 ASN A CA 1
ATOM 2675 C C . ASN A 1 357 ? -11.028 -5.194 19.694 1.00 95.19 357 ASN A C 1
ATOM 2677 O O . ASN A 1 357 ? -11.945 -4.461 20.048 1.00 95.19 357 ASN A O 1
ATOM 2681 N N . LEU A 1 358 ? -9.798 -4.748 19.415 1.00 97.88 358 LEU A N 1
ATOM 2682 C CA . LEU A 1 358 ? -9.375 -3.352 19.509 1.00 97.88 358 LEU A CA 1
ATOM 2683 C C . LEU A 1 358 ? -9.602 -2.746 20.908 1.00 97.88 358 LEU A C 1
ATOM 2685 O O . LEU A 1 358 ? -9.748 -1.536 21.054 1.00 97.88 358 LEU A O 1
ATOM 2689 N N . ALA A 1 359 ? -9.637 -3.589 21.945 1.00 97.62 359 ALA A N 1
ATOM 2690 C CA . ALA A 1 359 ? -9.906 -3.180 23.325 1.00 97.62 359 ALA A CA 1
ATOM 2691 C C . ALA A 1 359 ? -8.625 -2.805 24.086 1.00 97.62 359 ALA A C 1
ATOM 2693 O O . ALA A 1 359 ? -8.656 -2.048 25.055 1.00 97.62 359 ALA A O 1
ATOM 2694 N N . GLY A 1 360 ? -7.485 -3.354 23.668 1.00 96.94 360 GLY A N 1
ATOM 2695 C CA . GLY A 1 360 ? -6.190 -3.107 24.280 1.00 96.94 360 GLY A CA 1
ATOM 2696 C C . GLY A 1 360 ? -5.100 -2.840 23.252 1.00 96.94 360 GLY A C 1
ATOM 2697 O O . GLY A 1 360 ? -4.873 -3.650 22.352 1.00 96.94 360 GLY A O 1
ATOM 2698 N N . LEU A 1 361 ? -4.370 -1.742 23.453 1.00 97.44 361 LEU A N 1
ATOM 2699 C CA . LEU A 1 361 ? -3.072 -1.490 22.834 1.00 97.44 361 LEU A CA 1
ATOM 2700 C C . LEU A 1 361 ? -2.019 -2.371 23.524 1.00 97.44 361 LEU A C 1
ATOM 2702 O O . LEU A 1 361 ? -1.601 -2.109 24.652 1.00 97.44 361 LEU A O 1
ATOM 2706 N N . THR A 1 362 ? -1.646 -3.475 22.879 1.00 96.69 362 THR A N 1
ATOM 2707 C CA . THR A 1 362 ? -0.787 -4.522 23.463 1.00 96.69 362 THR A CA 1
ATOM 2708 C C . THR A 1 362 ? 0.706 -4.282 23.262 1.00 96.69 362 THR A C 1
ATOM 2710 O O . THR A 1 362 ? 1.501 -4.770 24.063 1.00 96.69 362 THR A O 1
ATOM 2713 N N . ALA A 1 363 ? 1.076 -3.547 22.216 1.00 97.12 363 ALA A N 1
ATOM 2714 C CA . ALA A 1 363 ? 2.414 -3.014 21.994 1.00 97.12 363 ALA A CA 1
ATOM 2715 C C . ALA A 1 363 ? 2.291 -1.722 21.179 1.00 97.12 363 ALA A C 1
ATOM 2717 O O . ALA A 1 363 ? 1.430 -1.636 20.308 1.00 97.12 363 ALA A O 1
ATOM 2718 N N . CYS A 1 364 ? 3.114 -0.721 21.456 1.00 97.62 364 CYS A N 1
ATOM 2719 C CA . CYS A 1 364 ? 3.201 0.493 20.654 1.00 97.62 364 CYS A CA 1
ATOM 2720 C C . CYS A 1 364 ? 4.559 1.148 20.861 1.00 97.62 364 CYS A C 1
ATOM 2722 O O . CYS A 1 364 ? 4.896 1.489 21.997 1.00 97.62 364 CYS A O 1
ATOM 2724 N N . THR A 1 365 ? 5.317 1.311 19.781 1.00 97.12 365 THR A N 1
ATOM 2725 C CA . THR A 1 365 ? 6.616 1.985 19.773 1.00 97.12 365 THR A CA 1
ATOM 2726 C C . THR A 1 365 ? 6.621 3.109 18.756 1.00 97.12 365 THR A C 1
ATOM 2728 O O . THR A 1 365 ? 5.951 3.029 17.729 1.00 97.12 365 THR A O 1
ATOM 2731 N N . LEU A 1 366 ? 7.434 4.123 19.027 1.00 94.62 366 LEU A N 1
ATOM 2732 C CA . LEU A 1 366 ? 7.874 5.069 18.012 1.00 94.62 366 LEU A CA 1
ATOM 2733 C C . LEU A 1 366 ? 9.106 4.514 17.284 1.00 94.62 366 LEU A C 1
ATOM 2735 O O . LEU A 1 366 ? 9.775 3.592 17.770 1.00 94.62 366 LEU A O 1
ATOM 2739 N N . LEU A 1 367 ? 9.377 5.065 16.112 1.00 90.81 367 LEU A N 1
ATOM 2740 C CA . LEU A 1 367 ? 10.539 4.806 15.283 1.00 90.81 367 LEU A CA 1
ATOM 2741 C C . LEU A 1 367 ? 10.848 6.093 14.516 1.00 90.81 367 LEU A C 1
ATOM 2743 O O . LEU A 1 367 ? 10.080 6.510 13.656 1.00 90.81 367 LEU A O 1
ATOM 2747 N N . GLY A 1 368 ? 11.971 6.726 14.835 1.00 84.06 368 GLY A N 1
ATOM 2748 C CA . GLY A 1 368 ? 12.331 7.973 14.180 1.00 84.06 368 GLY A CA 1
ATOM 2749 C C . GLY A 1 368 ? 13.530 8.662 14.802 1.00 84.06 368 GL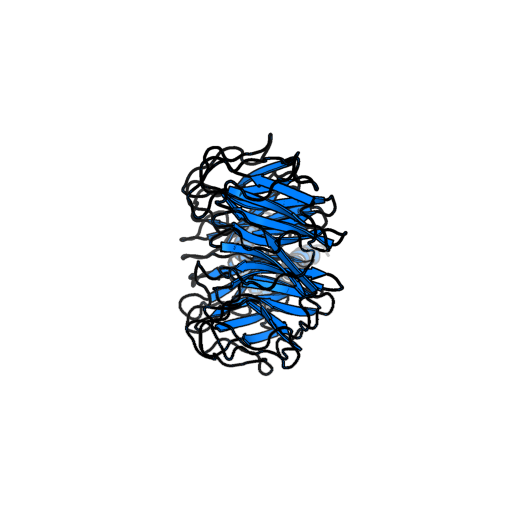Y A C 1
ATOM 2750 O O . GLY A 1 368 ? 14.104 8.194 15.792 1.00 84.06 368 GLY A O 1
ATOM 2751 N N . GLY A 1 369 ? 13.927 9.771 14.188 1.00 78.62 369 GLY A N 1
ATOM 2752 C CA . GLY A 1 369 ? 15.011 10.626 14.665 1.00 78.62 369 GLY A CA 1
ATOM 2753 C C . GLY A 1 369 ? 14.539 12.032 15.027 1.00 78.62 369 GLY A C 1
ATOM 2754 O O . GLY A 1 369 ? 13.511 12.213 15.661 1.00 78.62 369 GLY A O 1
ATOM 2755 N N . TRP A 1 370 ? 15.345 13.043 14.694 1.00 74.88 370 TRP A N 1
ATOM 2756 C CA . TRP A 1 370 ? 15.036 14.449 15.003 1.00 74.88 370 TRP A CA 1
ATOM 2757 C C . TRP A 1 370 ? 14.373 15.195 13.841 1.00 74.88 370 TRP A C 1
ATOM 2759 O O . TRP A 1 370 ? 14.038 16.369 14.007 1.00 74.88 370 TRP A O 1
ATOM 2769 N N . ASP A 1 371 ? 14.249 14.558 12.677 1.00 80.06 371 ASP A N 1
ATOM 2770 C CA . ASP A 1 371 ? 13.690 15.141 11.460 1.00 80.06 371 ASP A CA 1
ATOM 2771 C C . ASP A 1 371 ? 12.409 14.391 11.059 1.00 80.06 371 ASP A C 1
ATOM 2773 O O . ASP A 1 371 ? 11.773 13.771 11.900 1.00 80.06 371 ASP A O 1
ATOM 2777 N N . THR A 1 372 ? 11.943 14.556 9.820 1.00 77.69 372 THR A N 1
ATOM 2778 C CA . THR A 1 372 ? 10.639 14.026 9.386 1.00 77.69 372 THR A CA 1
ATOM 2779 C C . THR A 1 372 ? 10.787 12.592 8.883 1.00 77.69 372 THR A C 1
ATOM 2781 O O . THR A 1 372 ? 11.649 12.335 8.037 1.00 77.69 372 THR A O 1
ATOM 2784 N N . ASP A 1 373 ? 9.923 11.707 9.378 1.00 75.00 373 ASP A N 1
ATOM 2785 C CA . ASP A 1 373 ? 9.787 10.316 8.951 1.00 75.00 373 ASP A CA 1
ATOM 2786 C C . ASP A 1 373 ? 8.362 10.108 8.376 1.00 75.00 373 ASP A C 1
ATOM 2788 O O . ASP A 1 373 ? 7.380 10.496 9.012 1.00 75.00 373 ASP A O 1
ATOM 2792 N N . LEU A 1 374 ? 8.242 9.587 7.147 1.00 78.94 374 LEU A N 1
ATOM 2793 C CA . LEU A 1 374 ? 7.026 9.666 6.312 1.00 78.94 374 LEU A CA 1
ATOM 2794 C C . LEU A 1 374 ? 6.638 8.334 5.657 1.00 78.94 374 LEU A C 1
ATOM 2796 O O . LEU A 1 374 ? 7.479 7.455 5.471 1.00 78.94 374 LEU A O 1
ATOM 2800 N N . ASP A 1 375 ? 5.362 8.258 5.262 1.00 80.75 375 ASP A N 1
ATOM 2801 C CA . ASP A 1 375 ? 4.740 7.223 4.421 1.00 80.75 375 ASP A CA 1
ATOM 2802 C C . ASP A 1 375 ? 5.089 5.779 4.812 1.00 80.75 375 ASP A C 1
ATOM 2804 O O . ASP A 1 375 ? 5.608 5.027 3.980 1.00 80.75 375 ASP A O 1
ATOM 2808 N N . PRO A 1 376 ? 4.871 5.384 6.084 1.00 89.19 376 PRO A N 1
ATOM 2809 C CA . PRO A 1 376 ? 5.264 4.066 6.522 1.00 89.19 376 PRO A CA 1
ATOM 2810 C C . PRO A 1 376 ? 4.307 2.986 6.021 1.00 89.19 376 PRO A C 1
ATOM 2812 O O . PRO A 1 376 ? 3.087 3.133 6.098 1.00 89.19 376 PRO A O 1
ATOM 2815 N N . ASP A 1 377 ? 4.880 1.859 5.623 1.00 95.00 377 ASP A N 1
ATOM 2816 C CA . ASP A 1 377 ? 4.162 0.617 5.343 1.00 95.00 377 ASP A CA 1
ATOM 2817 C C . ASP A 1 377 ? 4.719 -0.503 6.230 1.00 95.00 377 ASP A C 1
ATOM 2819 O O . ASP A 1 377 ? 5.883 -0.465 6.657 1.00 95.00 377 ASP A O 1
ATOM 2823 N N . LEU A 1 378 ? 3.890 -1.498 6.542 1.00 96.31 378 LEU A N 1
ATOM 2824 C CA . LEU A 1 378 ? 4.281 -2.650 7.340 1.00 96.31 378 LEU A CA 1
ATOM 2825 C C . LEU A 1 378 ? 3.836 -3.964 6.715 1.00 96.31 378 LEU A C 1
ATOM 2827 O O . LEU A 1 378 ? 2.777 -4.088 6.111 1.00 96.31 378 LEU A O 1
ATOM 2831 N N . ILE A 1 379 ? 4.612 -5.007 6.986 1.00 96.12 379 ILE A N 1
ATOM 2832 C CA . ILE A 1 379 ? 4.240 -6.375 6.643 1.00 9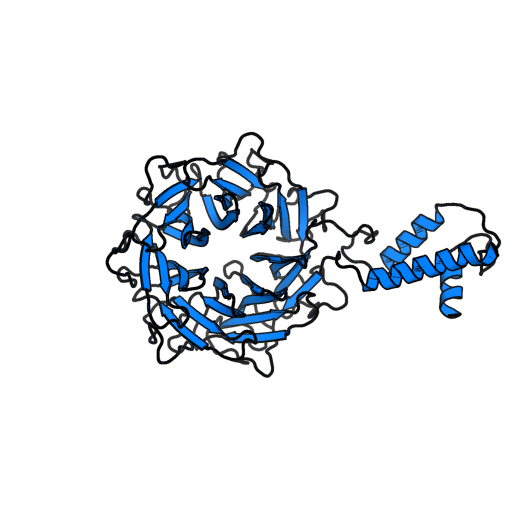6.12 379 ILE A CA 1
ATOM 2833 C C . ILE A 1 379 ? 4.723 -7.345 7.718 1.00 96.12 379 ILE A C 1
ATOM 2835 O O . ILE A 1 379 ? 5.740 -7.134 8.386 1.00 96.12 379 ILE A O 1
ATOM 2839 N N . LEU A 1 380 ? 3.974 -8.432 7.892 1.00 95.06 380 LEU A N 1
ATOM 2840 C CA . LEU A 1 380 ? 4.258 -9.462 8.884 1.00 95.06 380 LEU A CA 1
ATOM 2841 C C . LEU A 1 380 ? 4.750 -10.744 8.218 1.00 95.06 380 LEU A C 1
ATOM 2843 O O . LEU A 1 380 ? 4.225 -11.172 7.190 1.00 95.06 380 LEU A O 1
ATOM 2847 N N . THR A 1 381 ? 5.696 -11.424 8.859 1.00 90.38 381 THR A N 1
ATOM 2848 C CA . THR A 1 381 ? 5.987 -12.827 8.530 1.00 90.38 381 THR A CA 1
ATOM 2849 C C . THR A 1 381 ? 4.937 -13.758 9.145 1.00 90.38 381 THR A C 1
ATOM 2851 O O . THR A 1 381 ? 4.225 -13.369 10.079 1.00 90.38 381 THR A O 1
ATOM 2854 N N . PRO A 1 382 ? 4.854 -15.028 8.704 1.00 83.94 382 PRO A N 1
ATOM 2855 C CA . PRO A 1 382 ? 4.048 -16.040 9.390 1.00 83.94 382 PRO A CA 1
ATOM 2856 C C . PRO A 1 382 ? 4.398 -16.206 10.880 1.00 83.94 382 PRO A C 1
ATOM 2858 O O . PRO A 1 382 ? 3.532 -16.553 11.685 1.00 83.94 382 PRO A O 1
ATOM 2861 N N . GLU A 1 383 ? 5.650 -15.939 11.258 1.00 83.81 383 GLU A N 1
ATOM 2862 C CA . GLU A 1 383 ? 6.151 -15.949 12.636 1.00 83.81 383 GLU A CA 1
ATOM 2863 C C . GLU A 1 383 ? 5.827 -14.663 13.422 1.00 83.81 383 GLU A C 1
ATOM 2865 O O . GLU A 1 383 ? 6.089 -14.609 14.624 1.00 83.81 383 GLU A O 1
ATOM 2870 N N . ALA A 1 384 ? 5.191 -13.677 12.776 1.00 84.06 384 ALA A N 1
ATOM 2871 C CA . ALA A 1 384 ? 4.872 -12.347 13.296 1.00 84.06 384 ALA A CA 1
ATOM 2872 C C . ALA A 1 384 ? 6.094 -11.456 13.580 1.00 84.06 384 ALA A C 1
ATOM 2874 O O . ALA A 1 384 ? 6.021 -10.572 14.437 1.00 84.06 384 ALA A O 1
ATOM 2875 N N . ASP A 1 385 ? 7.190 -11.663 12.848 1.00 89.31 385 ASP A N 1
ATOM 2876 C CA . ASP A 1 385 ? 8.224 -10.635 12.727 1.00 89.31 385 ASP A CA 1
ATOM 2877 C C . ASP A 1 385 ? 7.631 -9.445 11.966 1.00 89.31 385 ASP A C 1
ATOM 2879 O O . ASP A 1 385 ? 6.912 -9.638 10.979 1.00 89.31 385 ASP A O 1
ATOM 2883 N N . VAL A 1 386 ? 7.924 -8.231 12.430 1.00 95.88 386 VAL A N 1
ATOM 2884 C CA . VAL A 1 386 ? 7.320 -7.001 11.907 1.00 95.88 386 VAL A CA 1
ATOM 2885 C C . VAL A 1 386 ? 8.356 -6.259 11.083 1.00 95.88 386 VAL A C 1
ATOM 2887 O O . VAL A 1 386 ? 9.359 -5.803 11.632 1.00 95.88 386 VAL A O 1
ATOM 2890 N N . TYR A 1 387 ? 8.119 -6.131 9.782 1.00 96.19 387 TYR A N 1
ATOM 2891 C CA . TYR A 1 387 ? 8.924 -5.284 8.909 1.00 96.19 387 TYR A CA 1
ATOM 2892 C C . TYR A 1 387 ? 8.195 -3.972 8.688 1.00 96.19 387 TYR A C 1
ATOM 2894 O O . TYR A 1 387 ? 6.994 -3.980 8.433 1.00 96.19 387 TYR A O 1
ATOM 2902 N N . VAL A 1 388 ? 8.926 -2.869 8.788 1.00 95.81 388 VAL A N 1
ATOM 2903 C CA . VAL A 1 388 ? 8.417 -1.517 8.561 1.00 95.81 388 VAL A CA 1
ATOM 2904 C C . VAL A 1 388 ? 9.389 -0.795 7.649 1.00 95.81 388 VAL A C 1
ATOM 2906 O O . VAL A 1 388 ? 10.606 -0.895 7.828 1.00 95.81 388 VAL A O 1
ATOM 2909 N N . THR A 1 389 ? 8.860 -0.076 6.676 1.00 94.44 389 THR A N 1
ATOM 2910 C CA . THR A 1 389 ? 9.632 0.811 5.807 1.00 94.44 389 THR A CA 1
ATOM 2911 C C . THR A 1 389 ? 8.963 2.176 5.746 1.00 94.44 389 THR A C 1
ATOM 2913 O O . THR A 1 389 ? 7.860 2.330 6.256 1.00 94.44 389 THR A O 1
ATOM 2916 N N . GLY A 1 390 ? 9.645 3.162 5.177 1.00 91.81 390 GLY A N 1
ATOM 2917 C CA . GLY A 1 390 ? 9.179 4.536 5.023 1.00 91.81 390 GLY A CA 1
ATOM 2918 C C . GLY A 1 390 ? 10.344 5.441 4.630 1.00 91.81 390 GLY A C 1
ATOM 2919 O O . GLY A 1 390 ? 11.483 4.979 4.526 1.00 91.81 390 GLY A O 1
ATOM 2920 N N . GLY A 1 391 ? 10.079 6.725 4.409 1.00 89.62 391 GLY A N 1
ATOM 2921 C CA . GLY A 1 391 ? 11.110 7.732 4.138 1.00 89.62 391 GLY A CA 1
ATOM 2922 C C . GLY A 1 391 ? 11.595 8.414 5.417 1.00 89.62 391 GLY A C 1
ATOM 2923 O O . GLY A 1 391 ? 10.813 8.630 6.339 1.00 89.62 391 GLY A O 1
ATOM 2924 N N . THR A 1 392 ? 12.868 8.801 5.481 1.00 89.38 392 THR A N 1
ATOM 2925 C CA . THR A 1 392 ? 13.445 9.543 6.609 1.00 89.38 392 THR A CA 1
ATOM 2926 C C . THR A 1 392 ? 14.463 10.589 6.150 1.00 89.38 392 THR A C 1
ATOM 2928 O O . THR A 1 392 ? 15.323 10.319 5.317 1.00 89.38 392 THR A O 1
ATOM 2931 N N . LEU A 1 393 ? 14.391 11.799 6.719 1.00 87.75 393 LEU A N 1
ATOM 2932 C CA . LEU A 1 393 ? 15.482 12.795 6.668 1.00 87.75 393 LEU A CA 1
ATOM 2933 C C . LEU A 1 393 ? 16.424 12.697 7.874 1.00 87.75 393 LEU A C 1
ATOM 2935 O O . LEU A 1 393 ? 17.415 13.428 7.972 1.00 87.75 393 LEU A O 1
ATOM 2939 N N . SER A 1 394 ? 16.082 11.855 8.844 1.00 86.00 394 SER A N 1
ATOM 2940 C CA . SER A 1 394 ? 16.724 11.848 10.143 1.00 86.00 394 SER A CA 1
ATOM 2941 C C . SER A 1 394 ? 18.129 11.281 10.045 1.00 86.00 394 SER A C 1
ATOM 2943 O O . SER A 1 394 ? 18.322 10.085 9.908 1.00 86.00 394 SER A O 1
ATOM 2945 N N . THR A 1 395 ? 19.141 12.114 10.291 1.00 82.44 395 THR A N 1
ATOM 2946 C CA . THR A 1 395 ? 20.544 11.649 10.400 1.00 82.44 395 THR A CA 1
ATOM 2947 C C . THR A 1 395 ? 20.842 10.801 11.641 1.00 82.44 395 THR A C 1
ATOM 2949 O O . THR A 1 395 ? 21.953 10.298 11.816 1.00 82.44 395 THR A O 1
ATOM 2952 N N . GLN A 1 396 ? 19.859 10.671 12.529 1.00 82.94 396 GLN A N 1
ATOM 2953 C CA . GLN A 1 396 ? 19.919 9.876 13.752 1.00 82.94 396 GLN A CA 1
ATOM 2954 C C . GLN A 1 396 ? 18.808 8.825 13.792 1.00 82.94 396 GLN A C 1
ATOM 2956 O O . GLN A 1 396 ? 18.433 8.399 14.884 1.00 82.94 396 GLN A O 1
ATOM 2961 N N . PHE A 1 397 ? 18.274 8.423 12.634 1.00 89.00 397 PHE A N 1
ATOM 2962 C CA . PHE A 1 397 ? 17.320 7.325 12.579 1.00 89.00 397 PHE A CA 1
ATOM 2963 C C . PHE A 1 397 ? 17.927 6.062 13.224 1.00 89.00 397 PHE A C 1
ATOM 2965 O O . PHE A 1 397 ? 19.126 5.794 13.042 1.00 89.00 397 PHE A O 1
ATOM 2972 N N . PRO A 1 398 ? 17.149 5.279 13.992 1.00 90.75 398 PRO A N 1
ATOM 2973 C CA . PRO A 1 398 ? 17.655 4.075 14.634 1.00 90.75 398 PRO A CA 1
ATOM 2974 C C . PRO A 1 398 ? 18.099 3.023 13.608 1.00 90.75 398 PRO A C 1
ATOM 2976 O O . PRO A 1 398 ? 17.275 2.372 12.974 1.00 90.75 398 PRO A O 1
ATOM 2979 N N . VAL A 1 399 ? 19.413 2.816 13.475 1.00 90.44 399 VAL A N 1
ATOM 2980 C CA . VAL A 1 399 ? 20.018 1.763 12.637 1.00 90.44 399 VAL A CA 1
ATOM 2981 C C . VAL A 1 399 ? 20.773 0.742 13.480 1.00 90.44 399 VAL A C 1
ATOM 2983 O O . VAL A 1 399 ? 21.380 1.081 14.503 1.00 90.44 399 VAL A O 1
ATOM 2986 N N . THR A 1 400 ? 20.770 -0.522 13.057 1.00 88.88 400 THR A N 1
ATOM 2987 C CA . THR A 1 400 ? 21.580 -1.564 13.698 1.00 88.88 400 THR A CA 1
ATOM 2988 C C . THR A 1 400 ? 22.980 -1.597 13.091 1.00 88.88 400 THR A C 1
ATOM 2990 O O . THR A 1 400 ? 23.198 -1.258 11.930 1.00 88.88 400 THR A O 1
ATOM 2993 N N . GLY A 1 401 ? 23.981 -1.988 13.888 1.00 80.19 401 GLY A N 1
ATOM 2994 C CA . GLY A 1 401 ? 25.387 -1.947 13.457 1.00 80.19 401 GLY A CA 1
ATOM 2995 C C . GLY A 1 401 ? 25.733 -2.890 12.294 1.00 80.19 401 GLY A C 1
ATOM 2996 O O . GLY A 1 401 ? 26.818 -2.779 11.722 1.00 80.19 401 GLY A O 1
ATOM 2997 N N . ASP A 1 402 ? 24.836 -3.817 11.978 1.00 76.00 402 ASP A N 1
ATOM 2998 C CA . ASP A 1 402 ? 24.901 -4.814 10.913 1.00 76.00 402 ASP A CA 1
ATOM 2999 C C . ASP A 1 402 ? 23.926 -4.555 9.747 1.00 76.00 402 ASP A C 1
ATOM 3001 O O . ASP A 1 402 ? 23.982 -5.296 8.764 1.00 76.00 402 ASP A O 1
ATOM 3005 N N . GLY A 1 403 ? 23.089 -3.509 9.807 1.00 80.12 403 GLY A N 1
ATOM 3006 C CA . GLY A 1 403 ? 22.183 -3.114 8.717 1.00 80.12 403 GLY A CA 1
ATOM 3007 C C . GLY A 1 403 ? 22.935 -2.658 7.462 1.00 80.12 403 GLY A C 1
ATOM 3008 O O . GLY A 1 403 ? 24.102 -2.285 7.571 1.00 80.12 403 GLY A O 1
ATOM 3009 N N . TYR A 1 404 ? 22.311 -2.692 6.277 1.00 78.19 404 TYR A N 1
ATOM 3010 C CA . TYR A 1 4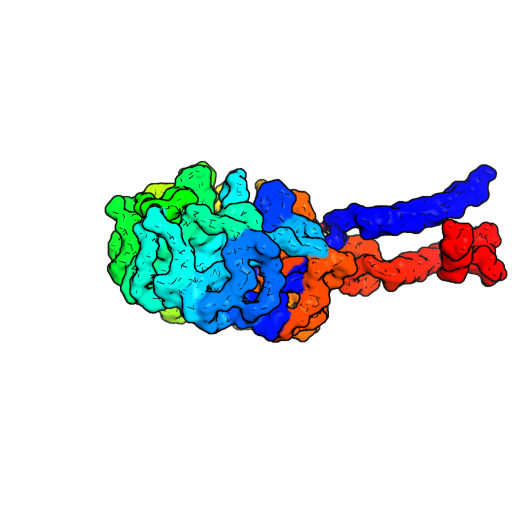04 ? 22.937 -2.457 4.954 1.00 78.19 404 TYR A CA 1
ATOM 3011 C C . TYR A 1 404 ? 23.608 -1.104 4.731 1.00 78.19 404 TYR A C 1
ATOM 3013 O O . TYR A 1 404 ? 24.666 -1.060 4.107 1.00 78.19 404 TYR A O 1
ATOM 3021 N N . ASP A 1 405 ? 23.070 -0.031 5.289 1.00 80.00 405 ASP A N 1
ATOM 3022 C CA . ASP A 1 405 ? 23.635 1.311 5.260 1.00 80.00 405 ASP A CA 1
ATOM 3023 C C . ASP A 1 405 ? 23.444 1.956 6.637 1.00 80.00 405 ASP A C 1
ATOM 3025 O O . ASP A 1 405 ? 22.310 2.009 7.125 1.00 80.00 405 ASP A O 1
ATOM 3029 N N . PRO A 1 406 ? 24.520 2.387 7.332 1.00 79.00 406 PRO A N 1
ATOM 3030 C CA . PRO A 1 406 ? 24.380 2.965 8.652 1.00 79.00 406 PRO A CA 1
ATOM 3031 C C . PRO A 1 406 ? 24.237 4.493 8.589 1.00 79.00 406 PRO A C 1
ATOM 3033 O O . PRO A 1 406 ? 24.150 5.118 9.644 1.00 79.00 406 PRO A O 1
ATOM 3036 N N . ASN A 1 407 ? 24.294 5.106 7.401 1.00 82.88 407 ASN A N 1
ATOM 3037 C CA . ASN A 1 407 ? 24.285 6.550 7.225 1.00 82.88 407 ASN A CA 1
ATOM 3038 C C . ASN A 1 407 ? 23.235 6.940 6.181 1.00 82.88 407 ASN A C 1
ATOM 3040 O O . ASN A 1 407 ? 23.063 6.215 5.206 1.00 82.88 407 ASN A O 1
ATOM 3044 N N . PRO A 1 408 ? 22.597 8.107 6.338 1.00 83.31 408 PRO A N 1
ATOM 3045 C CA . PRO A 1 408 ? 21.852 8.705 5.244 1.00 83.31 408 PRO A CA 1
ATOM 3046 C C . PRO A 1 408 ? 22.818 9.204 4.160 1.00 83.31 408 PRO A C 1
ATOM 3048 O O . PRO A 1 408 ? 23.940 9.643 4.458 1.00 83.31 408 PRO A O 1
ATOM 3051 N N . ASN A 1 409 ? 22.377 9.179 2.910 1.00 82.44 409 ASN A N 1
ATOM 3052 C CA . ASN A 1 409 ? 23.180 9.489 1.735 1.00 82.44 409 ASN A CA 1
ATOM 3053 C C . ASN A 1 409 ? 22.841 10.837 1.092 1.00 82.44 409 ASN A C 1
ATOM 3055 O O . ASN A 1 409 ? 23.592 11.286 0.219 1.00 82.44 409 ASN A O 1
ATOM 3059 N N . GLY A 1 410 ? 21.823 11.555 1.572 1.00 84.75 410 GLY A N 1
ATOM 3060 C CA . GLY A 1 410 ? 21.552 12.911 1.104 1.00 84.75 410 GLY A CA 1
ATOM 3061 C C . GLY A 1 410 ? 20.208 13.476 1.540 1.00 84.75 410 GLY A C 1
ATOM 3062 O O . GLY A 1 410 ? 20.132 14.135 2.577 1.00 84.75 410 GLY A O 1
ATOM 3063 N N . GLY A 1 411 ? 19.213 13.340 0.662 1.00 87.00 411 GLY A N 1
ATOM 3064 C CA . GLY A 1 411 ? 17.847 13.808 0.875 1.00 87.00 411 GLY A CA 1
ATOM 3065 C C . GLY A 1 411 ? 17.072 12.882 1.808 1.00 87.00 411 GLY A C 1
ATOM 3066 O O . GLY A 1 411 ? 17.633 12.364 2.770 1.00 87.00 411 GLY A O 1
ATOM 3067 N N . TYR A 1 412 ? 15.775 12.705 1.548 1.00 88.25 412 TYR A N 1
ATOM 3068 C CA . TYR A 1 412 ? 15.049 11.591 2.161 1.00 88.25 412 TYR A CA 1
ATOM 3069 C C . TYR A 1 412 ? 15.680 10.281 1.683 1.00 88.25 412 TYR A C 1
ATOM 3071 O O . TYR A 1 412 ? 15.788 10.086 0.480 1.00 88.25 412 TYR A O 1
ATOM 3079 N N . ASP A 1 413 ? 16.066 9.403 2.598 1.00 89.56 413 ASP A N 1
ATOM 3080 C CA . ASP A 1 413 ? 16.414 8.015 2.287 1.00 89.56 413 ASP A CA 1
ATOM 3081 C C . ASP A 1 413 ? 15.273 7.115 2.766 1.00 89.56 413 ASP A C 1
ATOM 3083 O O . ASP A 1 413 ? 14.539 7.475 3.692 1.00 89.56 413 ASP A O 1
ATOM 3087 N N . LEU A 1 414 ? 15.137 5.911 2.212 1.00 90.38 414 LEU A N 1
ATOM 3088 C CA . LEU A 1 414 ? 14.290 4.922 2.865 1.00 90.38 414 LEU A CA 1
ATOM 3089 C C . LEU A 1 414 ? 14.938 4.437 4.156 1.00 90.38 414 LEU A C 1
ATOM 3091 O O . LEU A 1 414 ? 16.157 4.274 4.229 1.00 90.38 414 LEU A O 1
ATOM 3095 N N . PHE A 1 415 ? 14.116 4.070 5.128 1.00 91.88 415 PHE A N 1
ATOM 3096 C CA . PHE A 1 415 ? 14.504 3.111 6.148 1.00 91.88 415 PHE A CA 1
ATOM 3097 C C . PHE A 1 415 ? 13.811 1.769 5.908 1.00 91.88 415 PHE A C 1
ATOM 3099 O O . PHE A 1 415 ? 12.706 1.691 5.370 1.00 91.88 415 PHE A O 1
ATOM 3106 N N . ILE A 1 416 ? 14.456 0.694 6.347 1.00 93.12 416 ILE A N 1
ATOM 3107 C CA . ILE A 1 416 ? 13.832 -0.616 6.509 1.00 93.12 416 ILE A CA 1
ATOM 3108 C C . ILE A 1 416 ? 14.229 -1.174 7.870 1.00 93.12 416 ILE A C 1
ATOM 3110 O O . ILE A 1 416 ? 15.413 -1.295 8.191 1.00 93.12 416 ILE A O 1
ATOM 3114 N N . SER A 1 417 ? 13.230 -1.499 8.680 1.00 94.50 417 SER A N 1
ATOM 3115 C CA . SER A 1 417 ? 13.385 -1.917 10.067 1.00 94.50 417 SER A CA 1
ATOM 3116 C C . SER A 1 417 ? 12.639 -3.218 10.318 1.00 94.50 417 SER A C 1
ATOM 3118 O O . SER A 1 417 ? 11.541 -3.430 9.811 1.00 94.50 417 SER A O 1
ATOM 3120 N N . LYS A 1 418 ? 13.232 -4.084 11.135 1.00 95.56 418 LYS A N 1
ATOM 3121 C CA . LYS A 1 418 ? 12.643 -5.329 11.613 1.00 95.56 418 LYS A CA 1
ATOM 3122 C C . LYS A 1 418 ? 12.529 -5.287 13.130 1.00 95.56 418 LYS A C 1
ATOM 3124 O O . LYS A 1 418 ? 13.534 -5.100 13.818 1.00 95.56 418 LYS A O 1
ATOM 3129 N N . PHE A 1 419 ? 11.330 -5.517 13.646 1.00 95.88 419 PHE A N 1
ATOM 3130 C CA . PHE A 1 419 ? 11.056 -5.657 15.071 1.00 95.88 419 PHE A CA 1
ATOM 3131 C C . PHE A 1 419 ? 10.639 -7.076 15.436 1.00 95.88 419 PHE A C 1
ATOM 3133 O O . PHE A 1 419 ? 10.068 -7.816 14.629 1.00 95.88 419 PHE A O 1
ATOM 3140 N N . ASP A 1 420 ? 10.855 -7.408 16.707 1.00 94.25 420 ASP A N 1
ATOM 3141 C CA . ASP A 1 420 ? 10.171 -8.528 17.332 1.00 94.25 420 ASP A CA 1
ATOM 3142 C C . ASP A 1 420 ? 8.651 -8.284 17.391 1.00 94.25 420 ASP A C 1
ATOM 3144 O O . ASP A 1 420 ? 8.167 -7.151 17.411 1.00 94.25 420 ASP A O 1
ATOM 3148 N N . SER A 1 421 ? 7.871 -9.361 17.494 1.00 92.31 421 SER A N 1
ATOM 3149 C CA . SER A 1 421 ? 6.398 -9.288 17.528 1.00 92.31 421 SER A CA 1
ATOM 3150 C C . SER A 1 421 ? 5.805 -8.412 18.650 1.00 92.31 421 SER A C 1
ATOM 3152 O O . SER A 1 421 ? 4.624 -8.061 18.593 1.00 92.31 421 SER A O 1
ATOM 3154 N N . LEU A 1 422 ? 6.587 -8.075 19.681 1.00 93.12 422 LEU A N 1
ATOM 3155 C CA . LEU A 1 422 ? 6.171 -7.248 20.818 1.00 93.12 422 LEU A CA 1
ATOM 3156 C C . LEU A 1 422 ? 6.655 -5.794 20.723 1.00 93.12 422 LEU A C 1
ATOM 3158 O O . LEU A 1 422 ? 6.369 -5.023 21.636 1.00 93.12 422 LEU A O 1
ATOM 3162 N N . LEU A 1 423 ? 7.359 -5.417 19.651 1.00 96.25 423 LEU A N 1
ATOM 3163 C CA . LEU A 1 423 ? 7.867 -4.059 19.413 1.00 96.25 423 LEU A CA 1
ATOM 3164 C C . LEU A 1 423 ? 8.782 -3.546 20.542 1.00 96.25 423 LEU A C 1
ATOM 3166 O O . LEU A 1 423 ? 8.838 -2.351 20.843 1.00 96.25 423 LEU A O 1
ATOM 3170 N N . THR A 1 424 ? 9.495 -4.465 21.196 1.00 95.94 424 THR A N 1
ATOM 3171 C CA . THR A 1 424 ? 10.428 -4.169 22.293 1.00 95.94 424 THR A CA 1
ATOM 3172 C C . THR A 1 424 ? 11.872 -4.108 21.816 1.00 95.94 424 THR A C 1
ATOM 3174 O O . THR A 1 424 ? 12.713 -3.460 22.440 1.00 95.94 424 THR A O 1
ATOM 3177 N N . THR A 1 425 ? 12.171 -4.790 20.710 1.00 94.94 425 THR A N 1
ATOM 3178 C CA . THR A 1 425 ? 13.520 -4.949 20.178 1.00 94.94 425 THR A CA 1
ATOM 3179 C C . THR A 1 425 ? 13.525 -4.635 18.689 1.00 94.94 425 THR A C 1
ATOM 3181 O O . THR A 1 425 ? 12.856 -5.306 17.909 1.00 94.94 425 THR A O 1
ATOM 3184 N N . LEU A 1 426 ? 14.331 -3.645 18.299 1.00 94.94 426 LEU A N 1
ATOM 3185 C CA . LEU A 1 426 ? 14.730 -3.434 16.911 1.00 94.94 426 LEU A CA 1
ATOM 3186 C C . LEU A 1 426 ? 15.811 -4.466 16.563 1.00 94.94 426 LEU A C 1
ATOM 3188 O O . LEU A 1 426 ? 16.951 -4.351 17.019 1.00 94.94 426 LEU A O 1
ATOM 3192 N N . GLU A 1 427 ? 15.433 -5.510 15.828 1.00 94.12 427 GLU A N 1
ATOM 3193 C CA . GLU A 1 427 ? 16.304 -6.640 15.489 1.00 94.12 427 GLU A CA 1
ATOM 3194 C C . GLU A 1 427 ? 17.297 -6.288 14.384 1.00 94.12 427 GLU A C 1
ATOM 3196 O O . GLU A 1 427 ? 18.461 -6.679 14.459 1.00 94.12 427 GLU A O 1
ATOM 3201 N N . ALA A 1 428 ? 16.841 -5.538 13.383 1.00 92.19 428 ALA A N 1
ATOM 3202 C CA . ALA A 1 428 ? 17.661 -5.043 12.289 1.00 92.19 428 ALA A CA 1
ATOM 3203 C C . ALA A 1 428 ? 17.089 -3.723 11.771 1.00 92.19 428 ALA A C 1
ATOM 3205 O O . ALA A 1 428 ? 15.875 -3.533 11.772 1.00 92.19 428 ALA A O 1
ATOM 3206 N N . SER A 1 429 ? 17.945 -2.796 11.346 1.00 92.94 429 SER A N 1
ATOM 3207 C CA . SER A 1 429 ? 17.495 -1.540 10.749 1.00 92.94 429 SER A CA 1
ATOM 3208 C C . SER A 1 429 ? 18.582 -0.890 9.914 1.00 92.94 429 SER A C 1
ATOM 3210 O O . SER A 1 429 ? 19.753 -0.893 10.303 1.00 92.94 429 SER A O 1
ATOM 3212 N N . SER A 1 430 ? 18.194 -0.333 8.774 1.00 89.38 430 SER A N 1
ATOM 3213 C CA . SER A 1 430 ? 19.101 0.206 7.770 1.00 89.38 430 SER A CA 1
ATOM 3214 C C . SER A 1 430 ? 18.468 1.367 7.020 1.00 89.38 430 SER A C 1
ATOM 3216 O O . SER A 1 430 ? 17.267 1.325 6.758 1.00 89.38 430 SER A O 1
ATOM 3218 N N . TYR A 1 431 ? 19.288 2.322 6.580 1.00 89.81 431 TYR A N 1
ATOM 3219 C CA . TYR A 1 431 ? 18.899 3.196 5.473 1.00 89.81 431 TYR A CA 1
ATOM 3220 C C . TYR A 1 431 ? 19.005 2.447 4.135 1.00 89.81 431 TYR A C 1
ATOM 3222 O O . TYR A 1 431 ? 19.692 1.420 4.033 1.00 89.81 431 TYR A O 1
ATOM 3230 N N . PHE A 1 432 ? 18.344 2.969 3.108 1.00 89.19 432 PHE A N 1
ATOM 3231 C CA . PHE A 1 432 ? 18.527 2.606 1.710 1.00 89.19 432 PHE A CA 1
ATOM 3232 C C . PHE A 1 432 ? 18.171 3.807 0.826 1.00 89.19 432 PHE A C 1
ATOM 3234 O O . PHE A 1 432 ? 17.031 4.257 0.816 1.00 89.19 432 PHE A O 1
ATOM 3241 N N . GLY A 1 433 ? 19.139 4.311 0.068 1.00 89.38 433 GLY A N 1
ATOM 3242 C CA . GLY A 1 433 ? 18.922 5.487 -0.763 1.00 89.38 433 GLY A CA 1
ATOM 3243 C C . GLY A 1 433 ? 20.209 6.015 -1.379 1.00 89.38 433 GLY A C 1
ATOM 3244 O O . GLY A 1 433 ? 21.294 5.452 -1.186 1.00 89.38 433 GLY A O 1
ATOM 3245 N N . GLY A 1 434 ? 20.066 7.048 -2.198 1.00 89.69 434 GLY A N 1
ATOM 3246 C CA . GLY A 1 434 ? 21.136 7.723 -2.909 1.00 89.69 434 GLY A CA 1
ATOM 3247 C C . GLY A 1 434 ? 21.349 9.151 -2.409 1.00 89.69 434 GLY A C 1
ATOM 3248 O O . GLY A 1 434 ? 21.150 9.488 -1.254 1.00 89.69 434 GLY A O 1
ATOM 3249 N N . SER A 1 435 ? 21.864 10.017 -3.279 1.00 90.81 435 SER A N 1
ATOM 3250 C CA . SER A 1 435 ? 22.229 11.389 -2.887 1.00 90.81 435 SER A CA 1
ATOM 3251 C C . SER A 1 435 ? 21.078 12.399 -2.897 1.00 90.81 435 SER A C 1
ATOM 3253 O O . SER A 1 435 ? 21.271 13.546 -2.490 1.00 90.81 435 SER A O 1
ATOM 3255 N N . SER A 1 436 ? 19.915 12.009 -3.414 1.00 91.88 436 SER A N 1
ATOM 3256 C CA . SER A 1 436 ? 18.709 12.831 -3.555 1.00 91.88 436 SER A CA 1
ATOM 3257 C C . SER A 1 436 ? 17.571 12.230 -2.723 1.00 91.88 436 SER A C 1
ATOM 3259 O O . SER A 1 436 ? 17.853 11.627 -1.700 1.00 91.88 436 SER A O 1
ATOM 3261 N N . ASN A 1 437 ? 16.310 12.493 -3.075 1.00 89.94 437 ASN A N 1
ATOM 3262 C CA . ASN A 1 437 ? 15.170 11.986 -2.317 1.00 89.94 437 ASN A CA 1
ATOM 3263 C C . ASN A 1 437 ? 14.716 10.619 -2.837 1.00 89.94 437 ASN A C 1
ATOM 3265 O O . ASN A 1 437 ? 14.503 10.455 -4.040 1.00 89.94 437 ASN A O 1
ATOM 3269 N N . GLU A 1 438 ? 14.465 9.719 -1.898 1.00 89.25 438 GLU A N 1
ATOM 3270 C CA . GLU A 1 438 ? 13.702 8.487 -2.015 1.00 89.25 438 GLU A CA 1
ATOM 3271 C C . GLU A 1 438 ? 12.483 8.571 -1.091 1.00 89.25 438 GLU A C 1
ATOM 3273 O O . GLU A 1 438 ? 12.583 9.028 0.048 1.00 89.25 438 GLU A O 1
ATOM 3278 N N . SER A 1 439 ? 11.312 8.164 -1.569 1.00 78.69 439 SER A N 1
ATOM 3279 C CA . SER A 1 439 ? 10.074 8.187 -0.777 1.00 78.69 439 SER A CA 1
ATOM 3280 C C . SER A 1 439 ? 9.013 7.290 -1.419 1.00 78.69 439 SER A C 1
ATOM 3282 O O . SER A 1 439 ? 9.203 6.826 -2.545 1.00 78.69 439 SER A O 1
ATOM 3284 N N . SER A 1 440 ? 7.925 7.045 -0.674 1.00 66.69 440 SER A N 1
ATOM 3285 C CA . SER A 1 440 ? 6.910 6.010 -0.892 1.00 66.69 440 SER A CA 1
ATOM 3286 C C . SER A 1 440 ? 7.531 4.618 -0.861 1.00 66.69 440 SER A C 1
ATOM 3288 O O . SER A 1 440 ? 8.449 4.327 -1.614 1.00 66.69 440 SER A O 1
ATOM 3290 N N . ALA A 1 441 ? 7.090 3.760 0.054 1.00 70.06 441 ALA A N 1
ATOM 3291 C CA . ALA A 1 441 ? 7.686 2.442 0.190 1.00 70.06 441 ALA A CA 1
ATOM 3292 C C . ALA A 1 441 ? 6.613 1.394 0.462 1.00 70.06 441 ALA A C 1
ATOM 3294 O O . ALA A 1 441 ? 6.225 1.209 1.607 1.00 70.06 441 ALA A O 1
ATOM 3295 N N . ALA A 1 442 ? 6.173 0.685 -0.577 1.00 93.19 442 ALA A N 1
ATOM 3296 C CA . ALA A 1 442 ? 5.417 -0.549 -0.392 1.00 93.19 442 ALA A CA 1
ATOM 3297 C C . ALA A 1 442 ? 6.380 -1.668 0.010 1.00 93.19 442 ALA A C 1
ATOM 3299 O O . ALA A 1 442 ? 7.441 -1.822 -0.609 1.00 93.19 442 ALA A O 1
ATOM 3300 N N . ILE A 1 443 ? 6.026 -2.480 1.007 1.00 96.00 443 ILE A N 1
ATOM 3301 C CA . ILE A 1 443 ? 6.853 -3.599 1.478 1.00 96.00 443 ILE A CA 1
ATOM 3302 C C . ILE A 1 443 ? 6.129 -4.936 1.365 1.00 96.00 443 ILE A C 1
ATOM 3304 O O . ILE A 1 443 ? 4.983 -5.103 1.760 1.00 96.00 443 ILE A O 1
ATOM 3308 N N . GLN A 1 444 ? 6.824 -5.946 0.842 1.00 96.12 444 GLN A N 1
ATOM 3309 C CA . GLN A 1 444 ? 6.288 -7.300 0.713 1.00 96.12 444 GLN A CA 1
ATOM 3310 C C . GLN A 1 444 ? 7.315 -8.339 1.157 1.00 96.12 444 GLN A C 1
ATOM 3312 O O . GLN A 1 444 ? 8.510 -8.230 0.877 1.00 96.12 444 GLN A O 1
ATOM 3317 N N . VAL A 1 445 ? 6.850 -9.395 1.827 1.00 94.00 445 VAL A N 1
ATOM 3318 C CA . VAL A 1 445 ? 7.697 -10.522 2.243 1.00 94.00 445 VAL A CA 1
ATOM 3319 C C . VAL A 1 445 ? 7.364 -11.754 1.420 1.00 94.00 445 VAL A C 1
ATOM 3321 O O . VAL A 1 445 ? 6.218 -12.187 1.332 1.00 94.00 445 VAL A O 1
ATOM 3324 N N . HIS A 1 446 ? 8.404 -12.384 0.882 1.00 93.06 446 HIS A N 1
ATOM 3325 C CA . HIS A 1 446 ? 8.314 -13.681 0.232 1.00 93.06 446 HIS A CA 1
ATOM 3326 C C . HIS A 1 446 ? 9.408 -14.621 0.757 1.00 93.06 446 HIS A C 1
ATOM 3328 O O . HIS A 1 446 ? 10.425 -14.202 1.306 1.00 93.06 446 HIS A O 1
ATOM 3334 N N . SER A 1 447 ? 9.249 -15.926 0.527 1.00 89.69 447 SER A N 1
ATOM 3335 C CA . SER A 1 447 ? 10.246 -16.949 0.886 1.00 89.69 447 SER A CA 1
ATOM 3336 C C . SER A 1 447 ? 11.660 -16.687 0.336 1.00 89.69 447 SER A C 1
ATOM 3338 O O . SER A 1 447 ? 12.633 -17.272 0.812 1.00 89.69 447 SER A O 1
ATOM 3340 N N . GLN A 1 448 ? 11.785 -15.819 -0.672 1.00 86.31 448 GLN A N 1
ATOM 3341 C CA . GLN A 1 448 ? 13.045 -15.457 -1.315 1.00 86.31 448 GLN A CA 1
ATOM 3342 C C . GLN A 1 448 ? 13.677 -14.161 -0.788 1.00 86.31 448 GLN A C 1
ATOM 3344 O O . GLN A 1 448 ? 14.798 -13.864 -1.210 1.00 86.31 448 GLN A O 1
ATOM 3349 N N . GLY A 1 449 ? 12.997 -13.394 0.070 1.00 89.50 449 GLY A N 1
ATOM 3350 C CA . GLY A 1 449 ? 13.487 -12.129 0.619 1.00 89.50 449 GLY A CA 1
ATOM 3351 C C . GLY A 1 449 ? 12.374 -11.142 0.974 1.00 89.50 449 GLY A C 1
ATOM 3352 O O . GLY A 1 449 ? 11.188 -11.432 0.820 1.00 89.50 449 GLY A O 1
ATOM 3353 N N . VAL A 1 450 ? 12.792 -9.968 1.433 1.00 93.31 450 VAL A N 1
ATOM 3354 C CA . VAL A 1 450 ? 11.929 -8.811 1.697 1.00 93.31 450 VAL A CA 1
ATOM 3355 C C . VAL A 1 450 ? 12.096 -7.846 0.540 1.00 93.31 450 VAL A C 1
ATOM 3357 O O . VAL A 1 450 ? 13.224 -7.576 0.140 1.00 93.31 450 VAL A O 1
ATOM 3360 N N . TYR A 1 451 ? 11.010 -7.349 -0.019 1.00 95.00 451 TYR A N 1
ATOM 3361 C CA . TYR A 1 451 ? 11.031 -6.456 -1.165 1.00 95.00 451 TYR A CA 1
ATOM 3362 C C . TYR A 1 451 ? 10.458 -5.112 -0.757 1.00 95.00 451 TYR A C 1
ATOM 3364 O O . TYR A 1 451 ? 9.495 -5.077 0.003 1.00 95.00 451 TYR A O 1
ATOM 3372 N N . VAL A 1 452 ? 11.036 -4.036 -1.281 1.00 95.06 452 VAL A N 1
ATOM 3373 C CA . VAL A 1 452 ? 10.535 -2.670 -1.123 1.00 95.06 452 VAL A CA 1
ATOM 3374 C C . VAL A 1 452 ? 10.459 -2.022 -2.498 1.00 95.06 452 VAL A C 1
ATOM 3376 O O . VAL A 1 452 ? 11.400 -2.164 -3.278 1.00 95.06 452 VAL A O 1
ATOM 3379 N N . ALA A 1 453 ? 9.370 -1.328 -2.803 1.00 95.06 453 ALA A N 1
ATOM 3380 C CA . ALA A 1 453 ? 9.231 -0.540 -4.024 1.00 95.06 453 ALA A CA 1
ATOM 3381 C C . ALA A 1 453 ? 8.913 0.910 -3.673 1.00 95.06 453 ALA A C 1
ATOM 3383 O O . ALA A 1 453 ? 8.144 1.146 -2.750 1.00 95.06 453 ALA A O 1
ATOM 3384 N N . GLY A 1 454 ? 9.503 1.854 -4.400 1.00 93.06 454 GLY A N 1
ATOM 3385 C CA . GLY A 1 454 ? 9.352 3.278 -4.124 1.00 93.06 454 GLY A CA 1
ATOM 3386 C C . GLY A 1 454 ? 9.845 4.162 -5.253 1.00 93.06 454 GLY A C 1
ATOM 3387 O O . GLY A 1 454 ? 10.257 3.655 -6.293 1.00 93.06 454 GLY A O 1
ATOM 3388 N N . GLY A 1 455 ? 9.825 5.475 -5.053 1.00 91.75 455 GLY A N 1
ATOM 3389 C CA . GLY A 1 455 ? 10.328 6.459 -6.010 1.00 91.75 455 GLY A CA 1
ATOM 3390 C C . GLY A 1 455 ? 11.702 7.008 -5.648 1.00 91.75 455 GLY A C 1
ATOM 3391 O O . GLY A 1 455 ? 12.049 7.110 -4.472 1.00 91.75 455 GLY A O 1
ATOM 3392 N N . THR A 1 456 ? 12.497 7.386 -6.648 1.00 92.75 456 THR A N 1
ATOM 3393 C CA . THR A 1 456 ? 13.829 7.969 -6.438 1.00 92.75 456 THR A CA 1
ATOM 3394 C C . THR A 1 456 ? 14.144 9.092 -7.423 1.00 92.75 456 THR A C 1
ATOM 3396 O O . THR A 1 456 ? 13.863 9.013 -8.618 1.00 92.75 456 THR A O 1
ATOM 3399 N N . MET A 1 457 ? 14.798 10.135 -6.912 1.00 92.81 457 MET A N 1
ATOM 3400 C CA . MET A 1 457 ? 15.465 11.186 -7.697 1.00 92.81 457 MET A CA 1
ATOM 3401 C C . MET A 1 457 ? 16.977 10.938 -7.826 1.00 92.81 457 MET A C 1
ATOM 3403 O O . MET A 1 457 ? 17.712 11.748 -8.401 1.00 92.81 457 MET A O 1
ATOM 3407 N N . SER A 1 458 ? 17.485 9.865 -7.221 1.00 92.44 458 SER A N 1
ATOM 3408 C CA . SER A 1 458 ? 18.912 9.609 -7.102 1.00 92.44 458 SER A CA 1
ATOM 3409 C C . SER A 1 458 ? 19.455 8.850 -8.299 1.00 92.44 458 SER A C 1
ATOM 3411 O O . SER A 1 458 ? 19.196 7.670 -8.504 1.00 92.44 458 SER A O 1
ATOM 3413 N N . VAL A 1 459 ? 20.388 9.485 -9.004 1.00 90.56 459 VAL A N 1
ATOM 3414 C CA . VAL A 1 459 ? 21.203 8.829 -10.044 1.00 90.56 459 VAL A CA 1
ATOM 3415 C C . VAL A 1 459 ? 22.143 7.745 -9.497 1.00 90.56 459 VAL A C 1
ATOM 3417 O O . VAL A 1 459 ? 22.772 7.025 -10.268 1.00 90.56 459 VAL A O 1
ATOM 3420 N N . ASN A 1 460 ? 22.314 7.683 -8.176 1.00 87.75 460 ASN A N 1
ATOM 3421 C CA . ASN A 1 460 ? 23.269 6.824 -7.482 1.00 87.75 460 ASN A CA 1
ATOM 3422 C C . ASN A 1 460 ? 22.601 5.899 -6.454 1.00 87.75 460 ASN A C 1
ATOM 3424 O O . ASN A 1 460 ? 23.236 5.573 -5.452 1.00 87.75 460 ASN A O 1
ATOM 3428 N N . LEU A 1 461 ? 21.345 5.497 -6.682 1.00 88.69 461 LEU A N 1
ATOM 3429 C CA . LEU A 1 461 ? 20.696 4.470 -5.866 1.00 88.69 461 LEU A CA 1
ATOM 3430 C C . LEU A 1 461 ? 21.555 3.181 -5.851 1.00 88.69 461 LEU A C 1
ATOM 3432 O O . LEU A 1 461 ? 22.077 2.797 -6.908 1.00 88.69 461 LEU A O 1
ATOM 3436 N N . PRO A 1 462 ? 21.711 2.491 -4.703 1.00 83.94 462 PRO A N 1
ATOM 3437 C CA . PRO A 1 462 ? 22.538 1.287 -4.602 1.00 83.94 462 PRO A CA 1
ATOM 3438 C C . PRO A 1 462 ? 22.044 0.109 -5.469 1.00 83.94 462 PRO A C 1
ATOM 3440 O O . PRO A 1 462 ? 21.293 -0.749 -5.003 1.00 83.94 462 PRO A O 1
ATOM 3443 N N . THR A 1 463 ? 22.507 0.022 -6.721 1.00 80.38 463 THR A N 1
ATOM 3444 C CA . THR A 1 463 ? 22.188 -1.045 -7.698 1.00 80.38 463 THR A CA 1
ATOM 3445 C C . THR A 1 463 ? 23.386 -1.965 -7.957 1.00 80.38 463 THR A C 1
ATOM 3447 O O . THR A 1 463 ? 24.543 -1.563 -7.855 1.00 80.38 463 THR A O 1
ATOM 3450 N N . GLN A 1 464 ? 23.147 -3.240 -8.279 1.00 71.12 464 GLN A N 1
ATOM 3451 C CA . GLN A 1 464 ? 24.202 -4.248 -8.461 1.00 71.12 464 GLN A CA 1
ATOM 3452 C C . GLN A 1 464 ? 24.406 -4.580 -9.934 1.00 71.12 464 GLN A C 1
ATOM 3454 O O . GLN A 1 464 ? 23.509 -4.477 -10.767 1.00 71.12 464 GLN A O 1
ATOM 3459 N N . ASN A 1 465 ? 25.591 -5.114 -10.242 1.00 60.53 465 ASN A N 1
ATOM 3460 C CA . ASN A 1 465 ? 25.858 -5.723 -11.538 1.00 60.53 465 ASN A CA 1
ATOM 3461 C C . ASN A 1 465 ? 24.791 -6.792 -11.843 1.00 60.53 465 ASN A C 1
ATOM 3463 O O . ASN A 1 465 ? 24.759 -7.823 -11.166 1.00 60.53 465 ASN A O 1
ATOM 3467 N N . ARG A 1 466 ? 24.010 -6.571 -12.914 1.00 77.06 466 ARG A N 1
ATOM 3468 C CA . ARG A 1 466 ? 22.865 -7.377 -13.401 1.00 77.06 466 ARG A CA 1
ATOM 3469 C C . ARG A 1 466 ? 21.483 -6.994 -12.856 1.00 77.06 466 ARG A C 1
ATOM 3471 O O . ARG A 1 466 ? 20.572 -7.799 -13.032 1.00 77.06 466 ARG A O 1
ATOM 3478 N N . SER A 1 467 ? 21.298 -5.826 -12.241 1.00 86.50 467 SER A N 1
ATOM 3479 C CA . SER A 1 467 ? 19.947 -5.260 -12.137 1.00 86.50 467 SER A CA 1
ATOM 3480 C C . SER A 1 467 ? 19.314 -5.135 -13.530 1.00 86.50 467 SER A C 1
ATOM 3482 O O . SER A 1 467 ? 20.034 -5.089 -14.536 1.00 86.50 467 SER A O 1
ATOM 3484 N N . TYR A 1 468 ? 17.981 -5.140 -13.599 1.00 92.81 468 TYR A N 1
ATOM 3485 C CA . TYR A 1 468 ? 17.269 -4.911 -14.857 1.00 92.81 468 TYR A CA 1
ATOM 3486 C C . TYR A 1 468 ? 17.664 -3.557 -15.468 1.00 92.81 468 TYR A C 1
ATOM 3488 O O . TYR A 1 468 ? 18.065 -3.505 -16.631 1.00 92.81 468 TYR A O 1
ATOM 3496 N N . ASP A 1 469 ? 17.639 -2.507 -14.651 1.00 92.25 469 ASP A N 1
ATOM 3497 C CA . ASP A 1 469 ? 18.152 -1.179 -14.955 1.00 92.25 469 ASP A CA 1
ATOM 3498 C C . ASP A 1 469 ? 18.975 -0.657 -13.766 1.00 92.25 469 ASP A C 1
ATOM 3500 O O . ASP A 1 469 ? 18.697 -0.946 -12.598 1.00 92.25 469 ASP A O 1
ATOM 3504 N N . SER A 1 470 ? 20.046 0.067 -14.065 1.00 90.25 470 SER A N 1
ATOM 3505 C CA . SER A 1 470 ? 20.969 0.668 -13.098 1.00 90.25 470 SER A CA 1
ATOM 3506 C C . SER A 1 470 ? 21.058 2.190 -13.247 1.00 90.25 470 SER A C 1
ATOM 3508 O O . SER A 1 470 ? 21.982 2.800 -12.713 1.00 90.25 470 SER A O 1
ATOM 3510 N N . SER A 1 471 ? 20.171 2.793 -14.035 1.00 91.12 471 SER A N 1
ATOM 3511 C CA . SER A 1 471 ? 20.144 4.225 -14.316 1.00 91.12 471 SER A CA 1
ATOM 3512 C C . SER A 1 471 ? 18.766 4.816 -14.072 1.00 91.12 471 SER A C 1
ATOM 3514 O O . SER A 1 471 ? 17.766 4.190 -14.387 1.00 91.12 471 SER A O 1
ATOM 3516 N N . LEU A 1 472 ? 18.768 6.051 -13.569 1.00 91.75 472 LEU A N 1
ATOM 3517 C CA . LEU A 1 472 ? 17.611 6.938 -13.548 1.00 91.75 472 LEU A CA 1
ATOM 3518 C C . LEU A 1 472 ? 17.350 7.460 -14.969 1.00 91.75 472 LEU A C 1
ATOM 3520 O O . LEU A 1 472 ? 18.247 8.073 -15.569 1.00 91.75 472 LEU A O 1
ATOM 3524 N N . ASN A 1 473 ? 16.148 7.243 -15.490 1.00 88.00 473 ASN A N 1
ATOM 3525 C CA . ASN A 1 473 ? 15.728 7.660 -16.819 1.00 88.00 473 ASN A CA 1
ATOM 3526 C C . ASN A 1 473 ? 14.666 8.768 -16.699 1.00 88.00 473 ASN A C 1
ATOM 3528 O O . ASN A 1 473 ? 13.473 8.530 -16.737 1.00 88.00 473 ASN A O 1
ATOM 3532 N N . GLY A 1 474 ? 15.114 10.020 -16.569 1.00 87.88 474 GLY A N 1
ATOM 3533 C CA . GLY A 1 474 ? 14.211 11.163 -16.392 1.00 87.88 474 GLY A CA 1
ATOM 3534 C C . GLY A 1 474 ? 14.486 11.916 -15.096 1.00 87.88 474 GLY A C 1
ATOM 3535 O O . GLY A 1 474 ? 15.647 12.057 -14.692 1.00 87.88 474 GLY A O 1
ATOM 3536 N N . ALA A 1 475 ? 13.434 12.480 -14.501 1.00 88.31 475 ALA A N 1
ATOM 3537 C CA . ALA A 1 475 ? 13.533 13.245 -13.257 1.00 88.31 475 ALA A CA 1
ATOM 3538 C C . ALA A 1 475 ? 13.291 12.372 -12.020 1.00 88.31 475 ALA A C 1
ATOM 3540 O O . ALA A 1 475 ? 13.987 12.548 -11.014 1.00 88.31 475 ALA A O 1
ATOM 3541 N N . THR A 1 476 ? 12.339 11.442 -12.115 1.00 92.31 476 THR A N 1
ATOM 3542 C CA . THR A 1 476 ? 12.004 10.463 -11.081 1.00 92.31 476 THR A CA 1
ATOM 3543 C C . THR A 1 476 ? 11.670 9.125 -11.732 1.00 92.31 476 THR A C 1
ATOM 3545 O O . THR A 1 476 ? 10.819 9.067 -12.613 1.00 92.31 476 THR A O 1
ATOM 3548 N N . ASP A 1 477 ? 12.297 8.056 -11.249 1.00 93.56 477 ASP A N 1
ATOM 3549 C CA . ASP A 1 477 ? 11.944 6.678 -11.604 1.00 93.56 477 ASP A CA 1
ATOM 3550 C C . ASP A 1 477 ? 11.415 5.986 -10.351 1.00 93.56 477 ASP A C 1
ATOM 3552 O O . ASP A 1 477 ? 11.710 6.401 -9.222 1.00 93.56 477 ASP A O 1
ATOM 3556 N N . ILE A 1 478 ? 10.728 4.861 -10.534 1.00 94.69 478 ILE A N 1
ATOM 3557 C CA . ILE A 1 478 ? 10.584 3.921 -9.429 1.00 94.69 478 ILE A CA 1
ATOM 3558 C C . ILE A 1 478 ? 11.840 3.064 -9.283 1.00 94.69 478 ILE A C 1
ATOM 3560 O O . ILE A 1 478 ? 12.586 2.816 -10.235 1.00 94.69 478 ILE A O 1
ATOM 3564 N N . PHE A 1 479 ? 12.038 2.529 -8.090 1.00 94.38 479 PHE A N 1
ATOM 3565 C CA . PHE A 1 479 ? 12.942 1.423 -7.851 1.00 94.38 479 PHE A CA 1
ATOM 3566 C C . PHE A 1 479 ? 12.201 0.256 -7.211 1.00 94.38 479 PHE A C 1
ATOM 3568 O O . PHE A 1 479 ? 11.194 0.413 -6.522 1.00 94.38 479 PHE A O 1
ATOM 3575 N N . VAL A 1 480 ? 12.764 -0.932 -7.395 1.00 95.50 480 VAL A N 1
ATOM 3576 C CA . VAL A 1 480 ? 12.430 -2.113 -6.602 1.00 95.50 480 VAL A CA 1
ATOM 3577 C C . VAL A 1 480 ? 13.713 -2.610 -5.970 1.00 95.50 480 VAL A C 1
ATOM 3579 O O . VAL A 1 480 ? 14.701 -2.834 -6.669 1.00 95.50 480 VAL A O 1
ATOM 3582 N N . ALA A 1 481 ? 13.703 -2.783 -4.656 1.00 93.12 481 ALA A N 1
ATOM 3583 C CA . ALA A 1 481 ? 14.788 -3.324 -3.864 1.00 93.12 481 ALA A CA 1
ATOM 3584 C C . ALA A 1 481 ? 14.381 -4.656 -3.227 1.00 93.12 481 ALA A C 1
ATOM 3586 O O . ALA A 1 481 ? 13.222 -4.906 -2.916 1.00 93.12 481 ALA A O 1
ATOM 3587 N N . LYS A 1 482 ? 15.358 -5.530 -3.0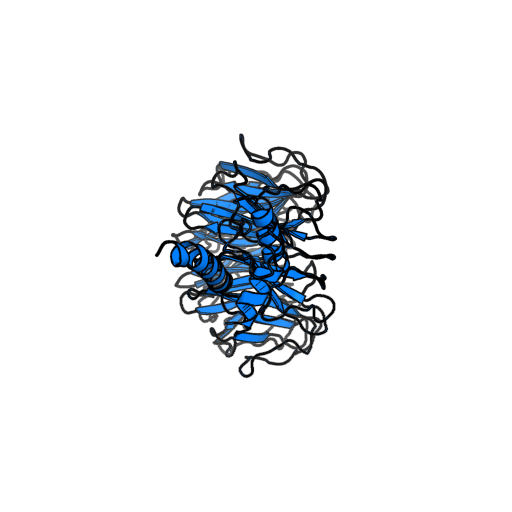34 1.00 92.00 482 LYS A N 1
ATOM 3588 C CA . LYS A 1 482 ? 15.252 -6.831 -2.397 1.00 92.00 482 LYS A CA 1
ATOM 3589 C C . LYS A 1 482 ? 16.321 -6.923 -1.327 1.00 92.00 482 LYS A C 1
ATOM 3591 O O . LYS A 1 482 ? 17.503 -6.804 -1.627 1.00 92.00 482 LYS A O 1
ATOM 3596 N N . PHE A 1 483 ? 15.919 -7.263 -0.122 1.00 88.56 483 PHE A N 1
ATOM 3597 C CA . PHE A 1 483 ? 16.763 -7.513 1.030 1.00 88.56 483 PHE A CA 1
ATOM 3598 C C . PHE A 1 483 ? 16.651 -8.984 1.438 1.00 88.56 483 PHE A C 1
ATOM 3600 O O . PHE A 1 483 ? 15.665 -9.669 1.137 1.00 88.56 483 PHE A O 1
ATOM 3607 N N . ASP A 1 484 ? 17.670 -9.506 2.115 1.00 86.50 484 ASP A N 1
ATOM 3608 C CA . ASP A 1 484 ? 17.507 -10.780 2.811 1.00 86.50 484 ASP A CA 1
ATOM 3609 C C . ASP A 1 484 ? 16.624 -10.610 4.052 1.00 86.50 484 ASP A C 1
ATOM 3611 O O . ASP A 1 484 ? 16.461 -9.514 4.578 1.00 86.50 484 ASP A O 1
ATOM 3615 N N . ALA A 1 485 ? 16.045 -11.709 4.534 1.00 86.44 485 ALA A N 1
ATOM 3616 C CA . ALA A 1 485 ? 15.132 -11.662 5.672 1.00 86.44 485 ALA A CA 1
ATOM 3617 C C . ALA A 1 485 ? 15.794 -11.168 6.972 1.00 86.44 485 ALA A C 1
ATOM 3619 O O . ALA A 1 485 ? 15.104 -10.654 7.846 1.00 86.44 485 ALA A O 1
ATOM 3620 N N . ALA A 1 486 ? 17.111 -11.305 7.134 1.00 84.12 486 ALA A N 1
ATOM 3621 C CA . ALA A 1 486 ? 17.781 -10.805 8.329 1.00 84.12 486 ALA A CA 1
ATOM 3622 C C . ALA A 1 486 ? 17.992 -9.282 8.283 1.00 84.12 486 ALA A C 1
ATOM 3624 O O . ALA A 1 486 ? 18.275 -8.692 9.319 1.00 84.12 486 ALA A O 1
ATOM 3625 N N . LEU A 1 487 ? 17.842 -8.653 7.110 1.00 85.00 487 LEU A N 1
ATOM 3626 C CA . LEU A 1 487 ? 18.206 -7.261 6.831 1.00 85.00 487 LEU A CA 1
ATOM 3627 C C . LEU A 1 487 ? 19.661 -6.923 7.191 1.00 85.00 487 LEU A C 1
ATOM 3629 O O . LEU A 1 487 ? 19.999 -5.774 7.481 1.00 85.00 487 LEU A O 1
ATOM 3633 N N . THR A 1 488 ? 20.529 -7.929 7.192 1.00 75.31 488 THR A N 1
ATOM 3634 C CA . THR A 1 488 ? 21.929 -7.770 7.587 1.00 75.31 488 THR A CA 1
ATOM 3635 C C . THR A 1 488 ? 22.827 -7.736 6.369 1.00 75.31 488 THR A C 1
ATOM 3637 O O . THR A 1 488 ? 22.602 -8.455 5.397 1.00 75.31 488 THR A O 1
ATOM 3640 N N . ARG A 1 489 ? 23.921 -6.978 6.439 1.00 69.19 489 ARG A N 1
ATOM 3641 C CA . ARG A 1 489 ? 24.953 -7.044 5.404 1.00 69.19 489 ARG A CA 1
ATOM 3642 C C . ARG A 1 489 ? 25.525 -8.441 5.279 1.00 69.19 489 ARG A C 1
ATOM 3644 O O . ARG A 1 489 ? 25.785 -9.138 6.263 1.00 69.19 489 ARG A O 1
ATOM 3651 N N . SER A 1 490 ? 25.880 -8.771 4.045 1.00 66.50 490 SER A N 1
ATOM 3652 C CA . SER A 1 490 ? 26.801 -9.863 3.795 1.00 66.50 490 SER A CA 1
ATOM 3653 C C . SER A 1 490 ? 28.112 -9.604 4.551 1.00 66.50 490 SER A C 1
ATOM 3655 O O . SER A 1 490 ? 28.725 -8.554 4.357 1.00 66.50 490 SER A O 1
ATOM 3657 N N . PRO A 1 491 ? 28.628 -10.565 5.339 1.00 61.19 491 PRO A N 1
ATOM 3658 C CA . PRO A 1 491 ? 29.938 -10.430 5.981 1.00 61.19 491 PRO A CA 1
ATOM 3659 C C . PRO A 1 491 ? 31.096 -10.381 4.966 1.00 61.19 491 PRO A C 1
ATOM 3661 O O . PRO A 1 491 ? 32.255 -10.253 5.363 1.00 61.19 491 PRO A O 1
ATOM 3664 N N . TYR A 1 492 ? 30.797 -10.540 3.673 1.00 63.22 492 TYR A N 1
ATOM 3665 C CA . TYR A 1 492 ? 31.747 -10.503 2.567 1.00 63.22 492 TYR A CA 1
ATOM 3666 C C . TYR A 1 492 ? 31.813 -9.146 1.848 1.00 63.22 492 TYR A C 1
ATOM 3668 O O . TYR A 1 492 ? 32.721 -8.977 1.040 1.00 63.22 492 TYR A O 1
ATOM 3676 N N . ASP A 1 493 ? 30.904 -8.209 2.141 1.00 62.62 493 ASP A N 1
ATOM 3677 C CA . ASP A 1 493 ? 31.055 -6.783 1.804 1.00 62.62 493 ASP A CA 1
ATOM 3678 C C . ASP A 1 493 ? 31.945 -6.151 2.892 1.00 62.62 493 ASP A C 1
ATOM 3680 O O . ASP A 1 493 ? 31.521 -5.852 4.013 1.00 62.62 493 ASP A O 1
ATOM 3684 N N . LEU A 1 494 ? 33.243 -6.085 2.605 1.00 67.56 494 LEU A N 1
ATOM 3685 C CA . LEU A 1 494 ? 34.283 -5.687 3.549 1.00 67.56 494 LEU A CA 1
ATOM 3686 C C . LEU A 1 494 ? 34.554 -4.185 3.526 1.00 67.56 494 LEU A C 1
ATOM 3688 O O . LEU A 1 494 ? 35.024 -3.648 4.537 1.00 67.56 494 LEU A O 1
ATOM 3692 N N . ASN A 1 495 ? 34.337 -3.523 2.390 1.00 61.56 495 ASN A N 1
ATOM 3693 C CA . ASN A 1 495 ? 34.531 -2.082 2.248 1.00 61.56 495 ASN A CA 1
ATOM 3694 C C . ASN A 1 495 ? 33.293 -1.285 2.689 1.00 61.56 495 ASN A C 1
ATOM 3696 O O . ASN A 1 495 ? 33.429 -0.083 2.926 1.00 61.56 495 ASN A O 1
ATOM 3700 N N . ARG A 1 496 ? 32.163 -1.971 2.916 1.00 64.00 496 ARG A N 1
ATOM 3701 C CA . ARG A 1 496 ? 30.887 -1.426 3.385 1.00 64.00 496 ARG A CA 1
ATOM 3702 C C . ARG A 1 496 ? 30.241 -0.479 2.384 1.00 64.00 496 ARG A C 1
ATOM 3704 O O . ARG A 1 496 ? 29.535 0.433 2.813 1.00 64.00 496 ARG A O 1
ATOM 3711 N N . ASP A 1 497 ? 30.500 -0.671 1.097 1.00 57.50 497 ASP A N 1
ATOM 3712 C CA . ASP A 1 497 ? 29.892 0.127 0.035 1.00 57.50 497 ASP A CA 1
ATOM 3713 C C . ASP A 1 497 ? 28.555 -0.445 -0.461 1.00 57.50 497 ASP A C 1
ATOM 3715 O O . ASP A 1 497 ? 27.949 0.122 -1.366 1.00 57.50 497 ASP A O 1
ATOM 3719 N N . GLY A 1 498 ? 28.068 -1.530 0.153 1.00 54.84 498 GLY A N 1
ATOM 3720 C CA . GLY A 1 498 ? 26.799 -2.161 -0.206 1.00 54.84 498 GLY A CA 1
ATOM 3721 C C . GLY A 1 498 ? 26.911 -3.092 -1.413 1.00 54.84 498 GLY A C 1
ATOM 3722 O O . GLY A 1 498 ? 25.908 -3.682 -1.836 1.00 54.84 498 GLY A O 1
ATOM 3723 N N . HIS A 1 499 ? 28.112 -3.265 -1.964 1.00 59.19 499 HIS A N 1
ATOM 3724 C CA . HIS A 1 499 ? 28.402 -4.158 -3.068 1.00 59.19 499 HIS A CA 1
ATOM 3725 C C . HIS A 1 499 ? 29.391 -5.239 -2.624 1.00 59.19 499 HIS A C 1
ATOM 3727 O O . HIS A 1 499 ? 30.187 -5.061 -1.719 1.00 59.19 499 HIS A O 1
ATOM 3733 N N . ILE A 1 500 ? 29.312 -6.416 -3.252 1.00 61.16 500 ILE A N 1
ATOM 3734 C CA . ILE A 1 500 ? 30.392 -7.406 -3.170 1.00 61.16 500 ILE A CA 1
ATOM 3735 C C . ILE A 1 500 ? 31.160 -7.308 -4.480 1.00 61.16 500 ILE A C 1
ATOM 3737 O O . ILE A 1 500 ? 30.706 -7.806 -5.518 1.00 61.16 500 ILE A O 1
ATOM 3741 N N . ASP A 1 501 ? 32.312 -6.652 -4.453 1.00 58.59 501 ASP A N 1
ATOM 3742 C CA . ASP A 1 501 ? 33.060 -6.287 -5.643 1.00 58.59 501 ASP A CA 1
ATOM 3743 C C . ASP A 1 501 ? 34.573 -6.593 -5.545 1.00 58.59 501 ASP A C 1
ATOM 3745 O O . ASP A 1 501 ? 35.060 -7.405 -4.748 1.00 58.59 501 ASP A O 1
ATOM 3749 N N . ARG A 1 502 ? 35.358 -6.025 -6.471 1.00 59.94 502 ARG A N 1
ATOM 3750 C CA . ARG A 1 502 ? 36.811 -6.254 -6.512 1.00 59.94 502 ARG A CA 1
ATOM 3751 C C . ARG A 1 502 ? 37.557 -5.575 -5.362 1.00 59.94 502 ARG A C 1
ATOM 3753 O O . ARG A 1 502 ? 38.661 -6.020 -5.037 1.00 59.94 502 ARG A O 1
ATOM 3760 N N . LEU A 1 503 ? 37.018 -4.504 -4.793 1.00 63.00 503 LEU A N 1
ATOM 3761 C CA . LEU A 1 503 ? 37.583 -3.806 -3.646 1.00 63.00 503 LEU A CA 1
ATOM 3762 C C . LEU A 1 503 ? 37.435 -4.656 -2.383 1.00 63.00 503 LEU A C 1
ATOM 3764 O O . LEU A 1 503 ? 38.409 -4.746 -1.634 1.00 63.00 503 LEU A O 1
ATOM 3768 N N . ASP A 1 504 ? 36.323 -5.373 -2.203 1.00 61.66 504 ASP A N 1
ATOM 3769 C CA . ASP A 1 504 ? 36.168 -6.340 -1.104 1.00 61.66 504 ASP A CA 1
ATOM 3770 C C . ASP A 1 504 ? 37.164 -7.475 -1.202 1.00 61.66 504 ASP A C 1
ATOM 3772 O O . ASP A 1 504 ? 37.839 -7.810 -0.229 1.00 61.66 504 ASP A O 1
ATOM 3776 N N . LEU A 1 505 ? 37.337 -8.022 -2.407 1.00 62.47 505 LEU A N 1
ATOM 3777 C CA . LEU A 1 505 ? 38.379 -9.010 -2.658 1.00 62.47 505 LEU A CA 1
ATOM 3778 C C . LEU A 1 505 ? 39.755 -8.442 -2.270 1.00 62.47 505 LEU A C 1
ATOM 3780 O O . LEU A 1 505 ? 40.551 -9.125 -1.627 1.00 62.47 505 LEU A O 1
ATOM 3784 N N . GLY A 1 506 ? 40.019 -7.179 -2.621 1.00 61.59 506 GLY A N 1
ATOM 3785 C CA . GLY A 1 506 ? 41.229 -6.449 -2.253 1.00 61.59 506 GLY A CA 1
ATOM 3786 C C . GLY A 1 506 ? 41.416 -6.302 -0.741 1.00 61.59 506 GLY A C 1
ATOM 3787 O O . GLY A 1 506 ? 42.510 -6.556 -0.237 1.00 61.59 506 GLY A O 1
ATOM 3788 N N . LEU A 1 507 ? 40.367 -5.947 0.003 1.00 62.44 507 LEU A N 1
ATOM 3789 C CA . LEU A 1 507 ? 40.399 -5.838 1.463 1.00 62.44 507 LEU A CA 1
ATOM 3790 C C . LEU A 1 507 ? 40.560 -7.194 2.144 1.00 62.44 507 LEU A C 1
ATOM 3792 O O . LEU A 1 507 ? 41.330 -7.295 3.099 1.00 62.44 507 LEU A O 1
ATOM 3796 N N . LEU A 1 508 ? 39.917 -8.240 1.627 1.00 58.62 508 LEU A N 1
ATOM 3797 C CA . LEU A 1 508 ? 40.086 -9.613 2.097 1.00 58.62 508 LEU A CA 1
ATOM 3798 C C . LEU A 1 508 ? 41.544 -10.052 1.919 1.00 58.62 508 LEU A C 1
ATOM 3800 O O . LEU A 1 508 ? 42.166 -10.567 2.849 1.00 58.62 508 LEU A O 1
ATOM 3804 N N . LEU A 1 509 ? 42.119 -9.780 0.743 1.00 54.50 509 LEU A N 1
ATOM 3805 C CA . LEU A 1 509 ? 43.526 -10.034 0.425 1.00 54.50 509 LEU A CA 1
ATOM 3806 C C . LEU A 1 509 ? 44.472 -9.247 1.352 1.00 54.50 509 LEU A C 1
ATOM 3808 O O . LEU A 1 509 ? 45.483 -9.793 1.793 1.00 54.50 509 LEU A O 1
ATOM 3812 N N . ILE A 1 510 ? 44.150 -7.993 1.694 1.00 55.97 510 ILE A N 1
ATOM 3813 C CA . ILE A 1 510 ? 44.927 -7.165 2.636 1.00 55.97 510 ILE A CA 1
ATOM 3814 C C . ILE A 1 510 ? 44.836 -7.708 4.067 1.00 55.97 510 ILE A C 1
ATOM 3816 O O . ILE A 1 510 ? 45.868 -7.845 4.725 1.00 55.97 510 ILE A O 1
ATOM 3820 N N . GLN A 1 511 ? 43.637 -8.042 4.551 1.00 54.19 511 GLN A N 1
ATOM 3821 C CA . GLN A 1 511 ? 43.440 -8.643 5.873 1.00 54.19 511 GLN A CA 1
ATOM 3822 C C . GLN A 1 511 ? 44.215 -9.958 5.987 1.00 54.19 511 GLN A C 1
ATOM 3824 O O . GLN A 1 511 ? 44.879 -10.204 6.996 1.00 54.19 511 GLN A O 1
ATOM 3829 N N . TRP A 1 512 ? 44.237 -10.761 4.924 1.00 49.66 512 TRP A N 1
ATOM 3830 C CA . TRP A 1 512 ? 44.991 -12.009 4.901 1.00 49.66 512 TRP A CA 1
ATOM 3831 C C . TRP A 1 512 ? 46.510 -11.791 4.913 1.00 49.66 512 TRP A C 1
ATOM 3833 O O . TRP A 1 512 ? 47.226 -12.504 5.613 1.00 49.66 512 TRP A O 1
ATOM 3843 N N . ASN A 1 513 ? 46.991 -10.732 4.255 1.00 46.38 513 ASN A N 1
ATOM 3844 C CA . ASN A 1 513 ? 48.392 -10.293 4.282 1.00 46.38 513 ASN A CA 1
ATOM 3845 C C . ASN A 1 513 ? 48.901 -9.927 5.695 1.00 46.38 513 ASN A C 1
ATOM 3847 O O . ASN A 1 513 ? 50.108 -9.868 5.934 1.00 46.38 513 ASN A O 1
ATOM 3851 N N . THR A 1 514 ? 47.993 -9.685 6.648 1.00 43.38 514 THR A N 1
ATOM 3852 C CA . THR A 1 514 ? 48.335 -9.400 8.053 1.00 43.38 514 THR A CA 1
ATOM 3853 C C . THR A 1 514 ? 48.352 -10.637 8.961 1.00 43.38 514 THR A C 1
ATOM 3855 O O . THR A 1 514 ? 48.877 -10.563 10.074 1.00 43.38 514 THR A O 1
ATOM 3858 N N . ALA A 1 515 ? 47.876 -11.793 8.485 1.00 46.28 515 ALA A N 1
ATOM 3859 C CA . ALA A 1 515 ? 48.031 -13.082 9.155 1.00 46.28 515 ALA A CA 1
ATOM 3860 C C . ALA A 1 515 ? 49.339 -13.744 8.692 1.00 46.28 515 ALA A C 1
ATOM 3862 O O . ALA A 1 515 ? 49.377 -14.528 7.747 1.00 46.28 515 ALA A O 1
ATOM 3863 N N . SER A 1 516 ? 50.451 -13.389 9.336 1.00 42.19 516 SER A N 1
ATOM 3864 C CA . SER A 1 516 ? 51.766 -13.911 8.968 1.00 42.19 516 SER A CA 1
ATOM 3865 C C . SER A 1 516 ? 51.903 -15.401 9.312 1.00 42.19 516 SER A C 1
ATOM 3867 O O . SER A 1 516 ? 52.144 -15.748 10.469 1.00 42.19 516 SER A O 1
ATOM 3869 N N . GLU A 1 517 ? 51.875 -16.275 8.311 1.00 50.06 517 GLU A N 1
ATOM 3870 C CA . GLU A 1 517 ? 52.611 -17.538 8.373 1.00 50.06 517 GLU A CA 1
ATOM 3871 C C . GLU A 1 517 ? 53.710 -17.538 7.309 1.00 50.06 517 GLU A C 1
ATOM 3873 O O . GLU A 1 517 ? 53.474 -17.290 6.128 1.00 50.06 517 GLU A O 1
ATOM 3878 N N . ASN A 1 518 ? 54.947 -17.802 7.736 1.00 48.03 518 ASN A N 1
ATOM 3879 C CA . ASN A 1 518 ? 56.084 -17.959 6.833 1.00 48.03 518 ASN A CA 1
ATOM 3880 C C . ASN A 1 518 ? 55.858 -19.190 5.932 1.00 48.03 518 ASN A C 1
ATOM 3882 O O . ASN A 1 518 ? 56.177 -20.305 6.347 1.00 48.03 518 ASN A O 1
ATOM 3886 N N . CYS A 1 519 ? 55.387 -18.999 4.694 1.00 50.75 519 CYS A N 1
ATOM 3887 C CA . CYS A 1 519 ? 55.424 -20.025 3.642 1.00 50.75 519 CYS A CA 1
ATOM 3888 C C . CYS A 1 519 ? 56.329 -19.588 2.470 1.00 50.75 519 CYS A C 1
ATOM 3890 O O . CYS A 1 519 ? 55.840 -19.066 1.471 1.00 50.75 519 CYS A O 1
ATOM 3892 N N . PRO A 1 520 ? 57.647 -19.852 2.534 1.00 53.31 520 PRO A N 1
ATOM 3893 C CA . PRO A 1 520 ? 58.583 -19.555 1.442 1.00 53.31 520 PRO A CA 1
ATOM 3894 C C . PRO A 1 520 ? 58.309 -20.340 0.148 1.00 53.31 520 PRO A C 1
ATOM 3896 O O . PRO A 1 520 ? 58.866 -20.019 -0.892 1.00 53.31 520 PRO A O 1
ATOM 3899 N N . GLU A 1 521 ? 57.507 -21.411 0.217 1.00 50.50 521 GLU A N 1
ATOM 3900 C CA . GLU A 1 521 ? 57.135 -22.240 -0.940 1.00 50.50 521 GLU A CA 1
ATOM 3901 C C . GLU A 1 521 ? 55.851 -21.744 -1.651 1.00 50.50 521 GLU A C 1
ATOM 3903 O O . GLU A 1 521 ? 55.447 -22.356 -2.637 1.00 50.50 521 GLU A O 1
ATOM 3908 N N . CYS A 1 522 ? 55.210 -20.672 -1.159 1.00 50.19 522 CYS A N 1
ATOM 3909 C CA . CYS A 1 522 ? 53.933 -20.124 -1.644 1.00 50.19 522 CYS A CA 1
ATOM 3910 C C . CYS A 1 522 ? 54.069 -18.731 -2.312 1.00 50.19 522 CYS A C 1
ATOM 3912 O O . CYS A 1 522 ? 53.065 -18.119 -2.666 1.00 50.19 522 CYS A O 1
ATOM 3914 N N . ASP A 1 523 ? 55.302 -18.239 -2.436 1.00 58.75 523 ASP A N 1
ATOM 3915 C CA . ASP A 1 523 ? 55.700 -16.952 -3.015 1.00 58.75 523 ASP A CA 1
ATOM 3916 C C . ASP A 1 523 ? 56.188 -17.196 -4.456 1.00 58.75 523 ASP A C 1
ATOM 3918 O O . ASP A 1 523 ? 57.263 -17.762 -4.687 1.00 58.75 523 ASP A O 1
ATOM 3922 N N . PHE A 1 524 ? 55.343 -16.862 -5.431 1.00 58.50 524 PHE A N 1
ATOM 3923 C CA . PHE A 1 524 ? 55.544 -17.139 -6.856 1.00 58.50 524 PHE A CA 1
ATOM 3924 C C . PHE A 1 524 ? 56.414 -16.079 -7.544 1.00 58.50 524 PHE A C 1
ATOM 3926 O O . PHE A 1 524 ? 57.007 -16.361 -8.591 1.00 58.50 524 PHE A O 1
ATOM 3933 N N . ASN A 1 525 ? 56.524 -14.888 -6.959 1.00 61.22 525 ASN A N 1
ATOM 3934 C CA . ASN A 1 525 ? 57.321 -13.772 -7.454 1.00 61.22 525 ASN A CA 1
ATOM 3935 C C . ASN A 1 525 ? 58.679 -13.631 -6.729 1.00 61.22 525 ASN A C 1
ATOM 3937 O O . ASN A 1 525 ? 59.530 -12.842 -7.149 1.00 61.22 525 ASN A O 1
ATOM 3941 N N . THR A 1 526 ? 58.934 -14.460 -5.713 1.00 63.84 526 THR A N 1
ATOM 3942 C CA . THR A 1 526 ? 60.174 -14.594 -4.930 1.00 63.84 526 THR A CA 1
ATOM 3943 C C . THR A 1 526 ? 60.574 -13.367 -4.102 1.00 63.84 526 THR A C 1
ATOM 3945 O O . THR A 1 526 ? 61.759 -13.178 -3.801 1.00 63.84 526 THR A O 1
ATOM 3948 N N . ASN A 1 527 ? 59.621 -12.520 -3.712 1.00 62.78 527 ASN A N 1
ATOM 3949 C CA . ASN A 1 527 ? 59.894 -11.318 -2.917 1.00 62.78 527 ASN A CA 1
ATOM 3950 C C . ASN A 1 527 ? 59.945 -11.553 -1.391 1.00 62.78 527 ASN A C 1
ATOM 3952 O O . ASN A 1 527 ? 60.204 -10.631 -0.610 1.00 62.78 527 ASN A O 1
ATOM 3956 N N . GLY A 1 528 ? 59.770 -12.800 -0.965 1.00 55.22 528 GLY A N 1
ATOM 3957 C CA . GLY A 1 528 ? 59.793 -13.260 0.415 1.00 55.22 528 GLY A CA 1
ATOM 3958 C C . GLY A 1 528 ? 58.464 -13.099 1.154 1.00 55.22 528 GLY A C 1
ATOM 3959 O O . GLY A 1 528 ? 58.457 -13.229 2.381 1.00 55.22 528 GLY A O 1
ATOM 3960 N N . ARG A 1 529 ? 57.366 -12.784 0.459 1.00 52.66 529 ARG A N 1
ATOM 3961 C CA . ARG A 1 529 ? 56.009 -12.620 1.005 1.00 52.66 529 ARG A CA 1
ATOM 3962 C C . ARG A 1 529 ? 54.998 -13.262 0.055 1.00 52.66 529 ARG A C 1
ATOM 3964 O O . ARG A 1 529 ? 55.295 -13.454 -1.109 1.00 52.66 529 ARG A O 1
ATOM 3971 N N . ILE A 1 530 ? 53.820 -13.605 0.572 1.00 50.97 530 ILE A N 1
ATOM 3972 C CA . ILE A 1 530 ? 52.669 -13.950 -0.271 1.00 50.97 530 ILE A CA 1
ATOM 3973 C C . ILE A 1 530 ? 51.904 -12.650 -0.498 1.00 50.97 530 ILE A C 1
ATOM 3975 O O . ILE A 1 530 ? 51.427 -12.064 0.472 1.00 50.97 530 ILE A O 1
ATOM 3979 N N . ASP A 1 531 ? 51.782 -12.183 -1.736 1.00 54.22 531 ASP A N 1
ATOM 3980 C CA . ASP A 1 531 ? 51.038 -10.967 -2.059 1.00 54.22 531 ASP A CA 1
ATOM 3981 C C . ASP A 1 531 ? 50.191 -11.066 -3.341 1.00 54.22 531 ASP A C 1
ATOM 3983 O O . ASP A 1 531 ? 50.004 -12.125 -3.937 1.00 54.22 531 ASP A O 1
ATOM 3987 N N . ILE A 1 532 ? 49.589 -9.941 -3.738 1.00 49.88 532 ILE A N 1
ATOM 3988 C CA . ILE A 1 532 ? 48.638 -9.888 -4.852 1.00 49.88 532 ILE A CA 1
ATOM 3989 C C . ILE A 1 532 ? 49.264 -10.248 -6.207 1.00 49.88 532 ILE A C 1
ATOM 3991 O O . ILE A 1 532 ? 48.556 -10.740 -7.086 1.00 49.88 532 ILE A O 1
ATOM 3995 N N . GLN A 1 533 ? 50.575 -10.051 -6.383 1.00 55.88 533 GLN A N 1
ATOM 3996 C CA . GLN A 1 533 ? 51.270 -10.398 -7.624 1.00 55.88 533 GLN A CA 1
ATOM 3997 C C . GLN A 1 533 ? 51.412 -11.920 -7.759 1.00 55.88 533 GLN A C 1
ATOM 3999 O O . GLN A 1 533 ? 51.333 -12.441 -8.870 1.00 55.88 533 GLN A O 1
ATOM 4004 N N . ASP A 1 534 ? 51.520 -12.646 -6.642 1.00 55.72 534 ASP A N 1
ATOM 4005 C CA . ASP A 1 534 ? 51.550 -14.113 -6.629 1.00 55.72 534 ASP A CA 1
ATOM 4006 C C . ASP A 1 534 ? 50.213 -14.725 -7.060 1.00 55.72 534 ASP A C 1
ATOM 4008 O O . ASP A 1 534 ? 50.169 -15.679 -7.839 1.00 55.72 534 ASP A O 1
ATOM 4012 N N . VAL A 1 535 ? 49.107 -14.136 -6.596 1.00 51.94 535 VAL A N 1
ATOM 4013 C CA . VAL A 1 535 ? 47.745 -14.551 -6.965 1.00 51.94 535 VAL A CA 1
ATOM 4014 C C . VAL A 1 535 ? 47.455 -14.233 -8.436 1.00 51.94 535 VAL A C 1
ATOM 4016 O O . VAL A 1 535 ? 46.889 -15.067 -9.141 1.00 51.94 535 VAL A O 1
ATOM 4019 N N . GLN A 1 536 ? 47.884 -13.067 -8.932 1.00 53.12 536 GLN A N 1
ATOM 4020 C CA . GLN A 1 536 ? 47.739 -12.687 -10.344 1.00 53.12 536 GLN A CA 1
ATOM 4021 C C . GLN A 1 536 ? 48.513 -13.625 -11.282 1.00 53.12 536 GLN A C 1
ATOM 4023 O O . GLN A 1 536 ? 47.953 -14.084 -12.276 1.00 53.12 536 GLN A O 1
ATOM 4028 N N . MET A 1 537 ? 49.753 -13.990 -10.937 1.00 58.47 537 MET A N 1
ATOM 4029 C CA . MET A 1 537 ? 50.557 -14.934 -11.724 1.00 58.47 537 MET A CA 1
ATOM 4030 C C . MET A 1 537 ? 49.944 -16.340 -11.791 1.00 58.47 537 MET A C 1
ATOM 4032 O O . MET A 1 537 ? 50.109 -17.030 -12.796 1.00 58.47 537 MET A O 1
ATOM 4036 N N . LEU A 1 538 ? 49.240 -16.773 -10.740 1.00 49.09 538 LEU A N 1
ATOM 4037 C CA . LEU A 1 538 ? 48.561 -18.069 -10.712 1.00 49.09 538 LEU A CA 1
ATOM 4038 C C . LEU A 1 538 ? 47.274 -18.065 -11.554 1.00 49.09 538 LEU A C 1
ATOM 4040 O O . LEU A 1 538 ? 46.980 -19.058 -12.214 1.00 49.09 538 LEU A O 1
ATOM 4044 N N . ILE A 1 539 ? 46.535 -16.950 -11.559 1.00 48.53 539 ILE A N 1
ATOM 4045 C CA . ILE A 1 539 ? 45.331 -16.765 -12.386 1.00 48.53 539 ILE A CA 1
ATOM 4046 C C . ILE A 1 539 ? 45.687 -16.699 -13.875 1.00 48.53 539 ILE A C 1
ATOM 4048 O O . ILE A 1 539 ? 44.969 -17.267 -14.681 1.00 48.53 539 ILE A O 1
ATOM 4052 N N . GLU A 1 540 ? 46.795 -16.058 -14.255 1.00 50.81 540 GLU A N 1
ATOM 4053 C CA . GLU A 1 540 ? 47.242 -15.993 -15.658 1.00 50.81 540 GLU A CA 1
ATOM 4054 C C . GLU A 1 540 ? 47.759 -17.338 -16.211 1.00 50.81 540 GLU A C 1
ATOM 4056 O O . GLU A 1 540 ? 47.897 -17.497 -17.425 1.00 50.81 540 GLU A O 1
ATOM 4061 N N . GLN A 1 541 ? 48.075 -18.300 -15.336 1.00 48.53 541 GLN A N 1
ATOM 4062 C CA . GLN A 1 541 ? 48.529 -19.645 -15.712 1.00 48.53 541 GLN A CA 1
ATOM 4063 C C . GLN A 1 541 ? 47.403 -20.690 -15.795 1.00 48.53 541 GLN A C 1
ATOM 4065 O O . GLN A 1 541 ? 47.646 -21.782 -16.321 1.00 48.53 541 GLN A O 1
ATOM 4070 N N . LEU A 1 542 ? 46.214 -20.377 -15.273 1.00 41.69 542 LEU A N 1
ATOM 4071 C CA . LEU A 1 542 ? 44.990 -21.184 -15.364 1.00 41.69 542 LEU A CA 1
ATOM 4072 C C . LEU A 1 542 ? 44.135 -20.712 -16.543 1.00 41.69 542 LEU A C 1
ATOM 4074 O O . LEU A 1 542 ? 43.531 -21.598 -17.193 1.00 41.69 542 LEU A O 1
#

Foldseek 3Di:
DVLCPPVVVVVVVVVVCVVCLVVDLFFKFKFFWDAAAAQDDQVKFWEWEAAPQGKIKIKTKTQHQGTDFDPLALARGDAAARIWMKMWIADNRQLATQGIYTFAHHHHDGWQYWYADNVGKIKTKWKHQHQPGDFDPLAQANGDAHAIWMKIWIHHNRNNDTQGMHTFAHHFHWIWNEWDDDPWKIKTKWKTQDQCGDFDPLAQADGDAANIWMKMWIAGPRNNDGQGMHTFAHHAHDTWRYWDADPQRKIKIKWFHLHQPGDFDPLAQAPGQAAEDRHQGWMKIWIAHNRNNDTQGMHTFAHHYGWIWREWDAAPQGKIKTKTKDQDQCGDFDPLAQAGGDQAERIWMKIWIAHNRNNDGQGIHTWAHHYDWDQKYWDADNQGWIKIKWWHPHQPTDFDPFALANGDAAEIWMKIWIDDNRNNDTQGIHTFAHRYDWGHWHWDDDPSFIKIKTKHQHQQGDHADSRNHSGDNHRMIMMMMTRHPSSGHDPQPPVSPSYNDVVSVVVVQVVVQPPDDQDCVQPPPNPRGNHPVSVVVVVVVD

Secondary structure (DSSP, 8-state):
-HHHHHHHHHHHHHHHHHHHHTT-S-S-EEEEE--SSBS-BTTB--EEEE-TT--EEEEEEE--S-----TT-S--S--SSS-EEEEEEE-TTSS-EEEEEEE--SS-EEEEEEEE-TT--EEEEEEE--TT----TTSS--S--SS-EEEEEEE-TTS--EEEEEEE--SS-EEEEEEEE-SS-EEEEEEE--TT----TT-S--S--SSBEEEEEEE-TTS--EEEEEEE--SSBEEEEEEEE-TT-PEEEEEEE--TT----TT-S--S-----TTS-EEEEEEE-TTSS-EEEEEEE--SS-EEEEEEEE-TT--EEEEEEE--TT----TT-S--S--SSS-EEEEEEE-TTS--EEEEEEE--SS-EEEEEEEE-TT--EEEEEEE--TT----TTBS-SS--SSSEEEEEEE-TTSS-EEEEEEE--SS-EEEEEEEEETTEEEEEEEE--TT----TT-S--S--SSBEEEEEEE-TT-BPPTT--S-SSS-SHHHHHHHHHHHHTS----TTS-SS-SSS--HHHHHHHHTT-